Protein AF-A0AAV4GCZ2-F1 (afdb_monomer_lite)

Secondary structure (DSSP, 8-state):
------PPPTTS----GGG-SSGGGG-TT--EEE-TTS---EE-TTTTTT-TT--EEE-TTS---EE-TTTTSS-TT--EEE--SS-----GGGEEEPSS-SSTT-EEES-TT--EEE-TT---EE-HHHHHHHHHTTTTEE-TT--PEEPTTTHHHHTTS--TTS---TT----------------------------PPPPP-------------------SHHHHHHHHHHHHHHHHHHHHHHHHHHHHHHHHHHHTTS-----SSHHHHHHHHHHHHHHHHHHHHHHHHHHHHHHHHHHHHHHHHHHHHHHHHHHHHHHHHHHHHHHHHHHHHHHHHHHHHHHHHHHHHHHHHHHHHHHHHHHHHHHHHHHHHHHHHHHHHHHHHHHHHHHHHHHHHHHHHHHHHHHHHHHHHHHHHHHHHHHTT-

Foldseek 3Di:
DDDDDDDDDDDDDDDDPVVCPDVQLVPCVDAEEAPDQDADAEQDLRNNPNVQNHAEYAHANYAHAYYDLNSCQNVQNHAYYHHAQYAYADDSSQWDADPDDPDPPRTDGSRPNHNAYEHANYAYADDPVVVVCCVVCVPRYNNHHHQHDYDPVVVVVVVPDPCPDDDDDPDHPPDDDDDDDDDDDDDDDDDDDDDDDDDDDDDDDDDDDDDDDDDDDDDDDDPPPPVVVVVVVVVVVVVVVVVVVVVVVVVVVVVVVVVVPDDDDDDDDVVVVVVVVVVVVVVVVVVVVVVVVVVVVVVVVVVVVVVVVVVVVVVVVVVVVVVVVVVVVVVVVVVVVVVVVVVVVVVVVVVVVVVVVVVVVVVVVVVVVVVVVVVVVVVVVVVVVVVVVVVVVVVVVVVVVVVVVVVVVVVVVVVVVVVVVVVVVVVVVD

InterPro domains:
  IPR000515 ABC transporter type 1, transmembrane domain MetI-like [PS50928] (339-430)
  IPR001611 Leucine-rich repeat [PF13855] (28-88)
  IPR001611 Leucine-rich repeat [PS51450] (53-74)
  IPR003591 Leucine-rich repeat, typical subtype [SM00369] (27-50)
  IPR003591 Leucine-rich repeat, typical subtype [SM00369] (51-74)
  IPR003591 Leucine-rich repeat, typical subtype [SM00369] (78-97)
  IPR003591 Leucine-rich repeat, typical subtype [SM00369] (111-134)
  IPR032675 Leucine-rich repeat domain superfamily [G3DSA:3.80.10.10] (17-173)
  IPR050541 Leucine-rich repeat and transmembrane domain-containing protein [PTHR24369] (24-222)

Radius of gyration: 58.25 Å; chains: 1; bounding box: 141×53×215 Å

Sequence (430 aa):
MPIRRVEGDSNTTEWNWQSCYQIFLCLPGLQYLYLYRNDIESLERSSLQGLINLESLDLAYNAITHISDDAFNDTKILRRLYVGHNRITSLSWIFRENQMSTAPGKFFMALPGLDDLYLGGNPLQCSEEWMYMQQKYSGKLDIAATKCRPSQTVTNKFAENNVSNLQTPRNVELFTSPLLVTKSTPNTTESRKSTDLNFPSIRDTTESRKSTDLNFPPTPDDSSRSQTTATVTVISLTLLVVCIVCAVTGFVLWRRKKKQGKGEIASQQTPVVVVVVVVVVVVVVVVVVVVVVVVVVVVVVVVVVVVVVVVVEVELEVAVVVAVVVVVVVIVVIKVVIVVVTVVVVVVVVVIVVVVTVVLVVVVVVVVVVVVVVVVVVVAVRVVVVVVVVVVVVVVMAVVMVVVVVIVIAVMMVVVVAAGIAVVAFVNII

Organism: NCBI:txid1093978

pLDDT: mean 73.0, std 25.53, range [21.59, 98.62]

Structure (mmCIF, N/CA/C/O backbone):
data_AF-A0AAV4GCZ2-F1
#
_entry.id   AF-A0AAV4GCZ2-F1
#
loop_
_atom_site.group_PDB
_atom_site.id
_atom_site.type_symbol
_atom_site.label_atom_id
_atom_site.label_alt_id
_atom_site.label_comp_id
_atom_site.label_asym_id
_atom_site.label_entity_id
_atom_site.label_seq_id
_atom_site.pdbx_PDB_ins_code
_atom_site.Cartn_x
_atom_site.Cartn_y
_atom_site.Cartn_z
_atom_site.occupancy
_atom_site.B_iso_or_equiv
_atom_site.auth_seq_id
_atom_site.auth_comp_id
_atom_site.auth_asym_id
_atom_site.auth_atom_id
_atom_site.pdbx_PDB_model_num
ATOM 1 N N . MET A 1 1 ? -8.887 4.776 -41.587 1.00 28.88 1 MET A N 1
ATOM 2 C CA . MET A 1 1 ? -8.296 6.124 -41.760 1.00 28.88 1 MET A CA 1
ATOM 3 C C . MET A 1 1 ? -6.785 5.986 -41.652 1.00 28.88 1 MET A C 1
ATOM 5 O O . MET A 1 1 ? -6.359 5.351 -40.695 1.00 28.88 1 MET A O 1
ATOM 9 N N . PRO A 1 2 ? -5.970 6.488 -42.595 1.00 29.55 2 PRO A N 1
ATOM 10 C CA . PRO A 1 2 ? -4.524 6.450 -42.427 1.00 29.55 2 PRO A CA 1
ATOM 11 C C . PRO A 1 2 ? -4.137 7.508 -41.390 1.00 29.55 2 PRO A C 1
ATOM 13 O O . PRO A 1 2 ? -4.488 8.681 -41.531 1.00 29.55 2 PRO A O 1
ATOM 16 N N . ILE A 1 3 ? -3.463 7.086 -40.322 1.00 32.78 3 ILE A N 1
ATOM 17 C CA . ILE A 1 3 ? -2.948 7.991 -39.294 1.00 32.78 3 ILE A CA 1
ATOM 18 C C . ILE A 1 3 ? -1.832 8.810 -39.947 1.00 32.78 3 ILE A C 1
ATOM 20 O O . ILE A 1 3 ? -0.833 8.269 -40.419 1.00 32.78 3 ILE A O 1
ATOM 24 N N . ARG A 1 4 ? -2.048 10.122 -40.045 1.00 31.22 4 ARG A N 1
ATOM 25 C CA . ARG A 1 4 ? -1.069 11.073 -40.571 1.00 31.22 4 ARG A CA 1
ATOM 26 C C . ARG A 1 4 ? 0.127 11.113 -39.617 1.00 31.22 4 ARG A C 1
ATOM 28 O O . ARG A 1 4 ? -0.058 11.249 -38.411 1.00 31.22 4 ARG A O 1
ATOM 35 N N . ARG A 1 5 ? 1.338 11.008 -40.168 1.00 33.12 5 ARG A N 1
ATOM 36 C CA . ARG A 1 5 ? 2.600 11.240 -39.456 1.00 33.12 5 ARG A CA 1
ATOM 37 C C . ARG A 1 5 ? 2.563 12.657 -38.870 1.00 33.12 5 ARG A C 1
ATOM 39 O O . ARG A 1 5 ? 2.469 13.619 -39.627 1.00 33.12 5 ARG A O 1
ATOM 46 N N . VAL A 1 6 ? 2.584 12.768 -37.544 1.00 39.59 6 VAL A N 1
ATOM 47 C CA . VAL A 1 6 ? 2.843 14.035 -36.853 1.00 39.59 6 VAL A CA 1
ATOM 48 C C . VAL A 1 6 ? 4.358 14.213 -36.874 1.00 39.59 6 VAL A C 1
ATOM 50 O O . VAL A 1 6 ? 5.079 13.430 -36.261 1.00 39.59 6 VAL A O 1
ATOM 53 N N . GLU A 1 7 ? 4.844 15.166 -37.668 1.00 36.78 7 GLU A N 1
ATOM 54 C CA . GLU A 1 7 ? 6.231 15.629 -37.596 1.00 36.78 7 GLU A CA 1
ATOM 55 C C . GLU A 1 7 ? 6.440 16.292 -36.233 1.00 36.78 7 GLU A C 1
ATOM 57 O O . GLU A 1 7 ? 5.707 17.207 -35.860 1.00 36.78 7 GLU A O 1
ATOM 62 N N . GLY A 1 8 ? 7.376 15.746 -35.457 1.00 38.06 8 GLY A N 1
ATOM 63 C CA . GLY A 1 8 ? 7.684 16.211 -34.113 1.00 38.06 8 GLY A CA 1
ATOM 64 C C . GLY A 1 8 ? 8.500 17.498 -34.132 1.00 38.06 8 GLY A C 1
ATOM 65 O O . GLY A 1 8 ? 9.477 17.609 -34.874 1.00 38.06 8 GLY A O 1
ATOM 66 N N . ASP A 1 9 ? 8.109 18.436 -33.271 1.00 37.06 9 ASP A N 1
ATOM 67 C CA . ASP A 1 9 ? 8.934 19.568 -32.864 1.00 37.06 9 ASP A CA 1
ATOM 68 C C . ASP A 1 9 ? 10.277 19.079 -32.301 1.00 37.06 9 ASP A C 1
ATOM 70 O O . ASP A 1 9 ? 10.368 18.104 -31.550 1.00 37.06 9 ASP A O 1
ATOM 74 N N . SER A 1 10 ? 11.339 19.789 -32.670 1.00 45.00 10 SER A N 1
ATOM 75 C CA . SER A 1 10 ? 12.743 19.447 -32.452 1.00 45.00 10 SER A CA 1
ATOM 76 C C . SER A 1 10 ? 13.216 19.625 -31.001 1.00 45.00 10 SER A C 1
ATOM 78 O O . SER A 1 10 ? 14.173 20.361 -30.766 1.00 45.00 10 SER A O 1
ATOM 80 N N . ASN A 1 11 ? 12.553 19.001 -30.018 1.00 45.12 11 ASN A N 1
ATOM 81 C CA . ASN A 1 11 ? 13.044 18.989 -28.630 1.00 45.12 11 ASN A CA 1
ATOM 82 C C . ASN A 1 11 ? 12.535 17.860 -27.710 1.00 45.12 11 ASN A C 1
ATOM 84 O O . ASN A 1 11 ? 12.651 17.967 -26.490 1.00 45.12 11 ASN A O 1
ATOM 88 N N . THR A 1 12 ? 12.019 16.750 -28.240 1.00 42.53 12 THR A N 1
ATOM 89 C CA . THR A 1 12 ? 11.649 15.588 -27.412 1.00 42.53 12 THR A CA 1
ATOM 90 C C . THR A 1 12 ? 12.245 14.308 -27.971 1.00 42.53 12 THR A C 1
ATOM 92 O O . THR A 1 12 ? 12.111 14.038 -29.160 1.00 42.53 12 THR A O 1
ATOM 95 N N . THR A 1 13 ? 12.899 13.549 -27.090 1.00 42.12 13 THR A N 1
ATOM 96 C CA . THR A 1 13 ? 13.402 12.181 -27.278 1.00 42.12 13 THR A CA 1
ATOM 97 C C . THR A 1 13 ? 12.577 11.388 -28.288 1.00 42.12 13 THR A C 1
ATOM 99 O O . THR A 1 13 ? 11.369 11.229 -28.108 1.00 42.12 13 THR A O 1
ATOM 102 N N . GLU A 1 14 ? 13.240 10.905 -29.339 1.00 39.56 14 GLU A N 1
ATOM 103 C CA . GLU A 1 14 ? 12.658 10.058 -30.376 1.00 39.56 14 GLU A CA 1
ATOM 104 C C . GLU A 1 14 ? 11.861 8.904 -29.751 1.00 39.56 14 GLU A C 1
ATOM 106 O O . GLU A 1 14 ? 12.391 8.088 -28.994 1.00 39.56 14 GLU A O 1
ATOM 111 N N . TRP A 1 15 ? 10.567 8.835 -30.062 1.00 47.44 15 TRP A N 1
ATOM 112 C CA . TRP A 1 15 ? 9.713 7.724 -29.660 1.00 47.44 15 TRP A CA 1
ATOM 113 C C . TRP A 1 15 ? 10.120 6.481 -30.456 1.00 47.44 15 TRP A C 1
ATOM 115 O O . TRP A 1 15 ? 9.742 6.305 -31.614 1.00 47.44 15 TRP A O 1
ATOM 125 N N . ASN A 1 16 ? 10.928 5.629 -29.830 1.00 48.03 16 ASN A N 1
ATOM 126 C CA . ASN A 1 16 ? 11.330 4.339 -30.369 1.00 48.03 16 ASN A CA 1
ATOM 127 C C . ASN A 1 16 ? 10.120 3.384 -30.397 1.00 48.03 16 ASN A C 1
ATOM 129 O O . ASN A 1 16 ? 9.660 2.904 -29.360 1.00 48.03 16 ASN A O 1
ATOM 133 N N . TRP A 1 17 ? 9.605 3.098 -31.592 1.00 48.50 17 TRP A N 1
ATOM 134 C CA . TRP A 1 17 ? 8.464 2.204 -31.810 1.00 48.50 17 TRP A CA 1
ATOM 135 C C . TRP A 1 17 ? 8.774 0.733 -31.478 1.00 48.50 17 TRP A C 1
ATOM 137 O O . TRP A 1 17 ? 7.840 -0.027 -31.225 1.00 48.50 17 TRP A O 1
ATOM 147 N N . GLN A 1 18 ? 10.053 0.332 -31.401 1.00 48.72 18 GLN A N 1
ATOM 148 C CA . GLN A 1 18 ? 10.449 -0.990 -30.899 1.00 48.72 18 GLN A CA 1
ATOM 149 C C . GLN A 1 18 ? 10.243 -1.156 -29.379 1.00 48.72 18 GLN A C 1
ATOM 151 O O . GLN A 1 18 ? 10.233 -2.287 -28.898 1.00 48.72 18 GLN A O 1
ATOM 156 N N . SER A 1 19 ? 10.018 -0.076 -28.618 1.00 51.50 19 SER A N 1
ATOM 157 C CA . SER A 1 19 ? 9.806 -0.135 -27.158 1.00 51.50 19 SER A CA 1
ATOM 158 C C . SER A 1 19 ? 8.339 -0.344 -26.735 1.00 51.50 19 SER A C 1
ATOM 160 O O . SER A 1 19 ? 8.054 -0.499 -25.548 1.00 51.50 19 SER A O 1
ATOM 162 N N . CYS A 1 20 ? 7.392 -0.381 -27.677 1.00 59.31 20 CYS A N 1
ATOM 163 C CA . CYS A 1 20 ? 5.950 -0.475 -27.409 1.00 59.31 20 CYS A CA 1
ATOM 164 C C . CYS A 1 20 ? 5.433 -1.925 -27.376 1.00 59.31 20 CYS A C 1
ATOM 166 O O . CYS A 1 20 ? 4.506 -2.273 -28.103 1.00 59.31 20 CYS A O 1
ATOM 168 N N . TYR A 1 21 ? 6.017 -2.791 -26.539 1.00 54.25 21 TYR A N 1
ATOM 169 C CA . TYR A 1 21 ? 5.622 -4.212 -26.438 1.00 54.25 21 TYR A CA 1
ATOM 170 C C . TYR A 1 21 ? 4.183 -4.423 -25.904 1.00 54.25 21 TYR A C 1
ATOM 172 O O . TYR A 1 21 ? 3.614 -5.503 -26.024 1.00 54.25 21 TYR A O 1
ATOM 180 N N . GLN A 1 22 ? 3.563 -3.375 -25.355 1.00 67.62 22 GLN A N 1
ATOM 181 C CA . GLN A 1 22 ? 2.143 -3.317 -25.003 1.00 67.62 22 GLN A CA 1
ATOM 182 C C . GLN A 1 22 ? 1.521 -2.120 -25.721 1.00 67.62 22 GLN A C 1
ATOM 184 O O . GLN A 1 22 ? 1.986 -0.990 -25.563 1.00 67.62 22 GLN A O 1
ATOM 189 N N . ILE A 1 23 ? 0.460 -2.351 -26.495 1.00 72.19 23 ILE A N 1
ATOM 190 C CA . ILE A 1 23 ? -0.092 -1.342 -27.413 1.00 72.19 23 ILE A CA 1
ATOM 191 C C . ILE A 1 23 ? -0.551 -0.062 -26.696 1.00 72.19 23 ILE A C 1
ATOM 193 O O . ILE A 1 23 ? -0.429 1.036 -27.233 1.00 72.19 23 ILE A O 1
ATOM 197 N N . PHE A 1 24 ? -1.020 -0.189 -25.455 1.00 82.31 24 PHE A N 1
ATOM 198 C CA . PHE A 1 24 ? -1.534 0.923 -24.662 1.00 82.31 24 PHE A CA 1
ATOM 199 C C . PHE A 1 24 ? -0.461 1.718 -23.900 1.00 82.31 24 PHE A C 1
ATOM 201 O O . PHE A 1 24 ? -0.695 2.885 -23.591 1.00 82.31 24 PHE A O 1
ATOM 208 N N . LEU A 1 25 ? 0.749 1.170 -23.712 1.00 82.56 25 LEU A N 1
ATOM 209 C CA . LEU A 1 25 ? 1.886 1.908 -23.133 1.00 82.56 25 LEU A CA 1
ATOM 210 C C . LEU A 1 25 ? 2.313 3.099 -24.000 1.00 82.56 25 LEU A C 1
ATOM 212 O O . LEU A 1 25 ? 2.882 4.066 -23.499 1.00 82.56 25 LEU A O 1
ATOM 216 N N . CYS A 1 26 ? 1.994 3.045 -25.291 1.00 81.19 26 CYS A N 1
ATOM 217 C CA . CYS A 1 26 ? 2.340 4.076 -26.261 1.00 81.19 26 CYS A CA 1
ATOM 218 C C . CYS A 1 26 ? 1.159 4.953 -26.666 1.00 81.19 26 CYS A C 1
ATOM 220 O O . CYS A 1 26 ? 1.256 5.745 -27.601 1.00 81.19 26 CYS A O 1
ATOM 222 N N . LEU A 1 27 ? 0.054 4.852 -25.926 1.00 84.81 27 LEU A N 1
ATOM 223 C CA . LEU A 1 27 ? -1.126 5.687 -26.098 1.00 84.81 27 LEU A CA 1
ATOM 224 C C . LEU A 1 27 ? -1.418 6.509 -24.828 1.00 84.81 27 LEU A C 1
ATOM 226 O O . LEU A 1 27 ? -2.571 6.560 -24.398 1.00 84.81 27 LEU A O 1
ATOM 230 N N . PRO A 1 28 ? -0.424 7.208 -24.231 1.00 85.12 28 PRO A N 1
ATOM 231 C CA . PRO A 1 28 ? -0.635 7.935 -22.981 1.00 85.12 28 PRO A CA 1
ATOM 232 C C . PRO A 1 28 ? -1.648 9.074 -23.130 1.00 85.12 28 PRO A C 1
ATOM 234 O O . PRO A 1 28 ? -2.231 9.495 -22.140 1.00 85.12 28 PRO A O 1
ATOM 237 N N . GLY A 1 29 ? -1.871 9.586 -24.345 1.00 87.62 29 GLY A N 1
ATOM 238 C CA . GLY A 1 29 ? -2.852 10.638 -24.634 1.00 87.62 29 GLY A CA 1
ATOM 239 C C . GLY A 1 29 ? -4.277 10.144 -24.909 1.00 87.62 29 GLY A C 1
ATOM 240 O O . GLY A 1 29 ? -5.148 10.966 -25.186 1.00 87.62 29 GLY A O 1
ATOM 241 N N . LEU A 1 30 ? -4.535 8.831 -24.888 1.00 92.56 30 LEU A N 1
ATOM 242 C CA . LEU A 1 30 ? -5.860 8.294 -25.190 1.00 92.56 30 LEU A CA 1
ATOM 243 C C . LEU A 1 30 ? -6.843 8.609 -24.054 1.00 92.56 30 LEU A C 1
ATOM 245 O O . LEU A 1 30 ? -6.651 8.169 -22.926 1.00 92.56 30 LEU A O 1
ATOM 249 N N . GLN A 1 31 ? -7.910 9.342 -24.376 1.00 95.50 31 GLN A N 1
ATOM 250 C CA . GLN A 1 31 ? -8.944 9.755 -23.416 1.00 95.50 31 GLN A CA 1
ATOM 251 C C . GLN A 1 31 ? -10.223 8.914 -23.495 1.00 95.50 31 GLN A C 1
ATOM 253 O O . GLN A 1 31 ? -10.928 8.752 -22.501 1.00 95.50 31 GLN A O 1
ATOM 258 N N . TYR A 1 32 ? -10.521 8.361 -24.670 1.00 95.81 32 TYR A N 1
ATOM 259 C CA . TYR A 1 32 ? -11.752 7.628 -24.949 1.00 95.81 32 TYR A CA 1
ATOM 260 C C . TYR A 1 32 ? -11.412 6.284 -25.577 1.00 95.81 32 TYR A C 1
ATOM 262 O O . TYR A 1 32 ? -10.775 6.242 -26.631 1.00 95.81 32 TYR A O 1
ATOM 270 N N . LEU A 1 33 ? -11.857 5.198 -24.950 1.00 95.62 33 LEU A N 1
ATOM 271 C CA . LEU A 1 33 ? -11.662 3.841 -25.447 1.00 95.62 33 LEU A CA 1
ATOM 272 C C . LEU A 1 33 ? -13.005 3.111 -25.490 1.00 95.62 33 LEU A C 1
ATOM 274 O O . LEU A 1 33 ? -13.655 2.926 -24.464 1.00 95.62 33 LEU A O 1
ATOM 278 N N . TYR A 1 34 ? -13.406 2.695 -26.691 1.00 95.50 34 TYR A N 1
ATOM 279 C CA . TYR A 1 34 ? -14.648 1.967 -26.933 1.00 95.50 34 TYR A CA 1
ATOM 280 C C . TYR A 1 34 ? -14.331 0.547 -27.399 1.00 95.50 34 TYR A C 1
ATOM 282 O O . TYR A 1 34 ? -13.788 0.348 -28.483 1.00 95.50 34 TYR A O 1
ATOM 290 N N . LEU A 1 35 ? -14.682 -0.424 -26.565 1.00 94.75 35 LEU A N 1
ATOM 291 C CA . LEU A 1 35 ? -14.508 -1.864 -26.758 1.00 94.75 35 LEU A CA 1
ATOM 292 C C . LEU A 1 35 ? -15.841 -2.606 -26.549 1.00 94.75 35 LEU A C 1
ATOM 294 O O . LEU A 1 35 ? -15.861 -3.796 -26.224 1.00 94.75 35 LEU A O 1
ATOM 298 N N . TYR A 1 36 ? -16.966 -1.913 -26.733 1.00 93.75 36 TYR A N 1
ATOM 299 C CA . TYR A 1 36 ? -18.298 -2.502 -26.636 1.00 93.75 36 TYR A CA 1
ATOM 300 C C . TYR A 1 36 ? -18.490 -3.624 -27.671 1.00 93.75 36 TYR A C 1
ATOM 302 O O . TYR A 1 36 ? -17.971 -3.532 -28.785 1.00 93.75 36 TYR A O 1
ATOM 310 N N . ARG A 1 37 ? -19.263 -4.663 -27.321 1.00 95.06 37 ARG A N 1
ATOM 311 C CA . ARG A 1 37 ? -19.577 -5.810 -28.205 1.00 95.06 37 ARG A CA 1
ATOM 312 C C . ARG A 1 37 ? -18.343 -6.528 -28.764 1.00 95.06 37 ARG A C 1
ATOM 314 O O . ARG A 1 37 ? -18.261 -6.789 -29.963 1.00 95.06 37 ARG A O 1
ATOM 321 N N . ASN A 1 38 ? -17.413 -6.865 -27.880 1.00 94.50 38 ASN A N 1
ATOM 322 C CA . ASN A 1 38 ? -16.331 -7.802 -28.169 1.00 94.50 38 ASN A CA 1
ATOM 323 C C . ASN A 1 38 ? -16.481 -9.056 -27.288 1.00 94.50 38 ASN A C 1
ATOM 325 O O . ASN A 1 38 ? -17.434 -9.183 -26.519 1.00 94.50 38 ASN A O 1
ATOM 329 N N . ASP A 1 39 ? -15.529 -9.978 -27.392 1.00 95.00 39 ASP A N 1
ATOM 330 C CA . ASP A 1 39 ? -15.492 -11.222 -26.615 1.00 95.00 39 ASP A CA 1
ATOM 331 C C . ASP A 1 39 ? -14.481 -11.140 -25.456 1.00 95.00 39 ASP A C 1
ATOM 333 O O . ASP A 1 39 ? -13.744 -12.082 -25.178 1.00 95.00 39 ASP A O 1
ATOM 337 N N . ILE A 1 40 ? -14.385 -9.984 -24.789 1.00 95.94 40 ILE A N 1
ATOM 338 C CA . ILE A 1 40 ? -13.440 -9.805 -23.677 1.00 95.94 40 ILE A CA 1
ATOM 339 C C . ILE A 1 40 ? -13.951 -10.579 -22.456 1.00 95.94 40 ILE A C 1
ATOM 341 O O . ILE A 1 40 ? -15.054 -10.322 -21.973 1.00 95.94 40 ILE A O 1
ATOM 345 N N . GLU A 1 41 ? -13.143 -11.507 -21.940 1.00 95.38 41 GLU A N 1
ATOM 346 C CA . GLU A 1 41 ? -13.506 -12.382 -20.811 1.00 95.38 41 GLU A CA 1
ATOM 347 C C . GLU A 1 41 ? -12.937 -11.917 -19.462 1.00 95.38 41 GLU A C 1
ATOM 349 O O . GLU A 1 41 ? -13.547 -12.136 -18.408 1.00 95.38 41 GLU A O 1
ATOM 354 N N . SER A 1 42 ? -11.784 -11.248 -19.470 1.00 93.75 42 SER A N 1
ATOM 355 C CA . SER A 1 42 ? -11.176 -10.705 -18.259 1.00 93.75 42 SER A CA 1
ATOM 356 C C . SER A 1 42 ? -10.403 -9.414 -18.504 1.00 93.75 42 SER A C 1
ATOM 358 O O . SER A 1 42 ? -9.958 -9.121 -19.615 1.00 93.75 42 SER A O 1
ATOM 360 N N . LEU A 1 43 ? -10.258 -8.633 -17.435 1.00 93.19 43 LEU A N 1
ATOM 361 C CA . LEU A 1 43 ? -9.347 -7.497 -17.367 1.00 93.19 43 LEU A CA 1
ATOM 362 C C . LEU A 1 43 ? -8.283 -7.769 -16.311 1.00 93.19 43 LEU A C 1
ATOM 364 O O . LEU A 1 43 ? -8.573 -7.805 -15.115 1.00 93.19 43 LEU A O 1
ATOM 368 N N . GLU A 1 44 ? -7.047 -7.916 -16.764 1.00 91.19 44 GLU A N 1
ATOM 369 C CA . GLU A 1 44 ? -5.879 -8.099 -15.913 1.00 91.19 44 GLU A CA 1
ATOM 370 C C . GLU A 1 44 ? -5.213 -6.753 -15.611 1.00 91.19 44 GLU A C 1
ATOM 372 O O . GLU A 1 44 ? -5.452 -5.745 -16.280 1.00 91.19 44 GLU A O 1
ATOM 377 N N . ARG A 1 45 ? -4.300 -6.736 -14.634 1.00 87.81 45 ARG A N 1
ATOM 378 C CA . ARG A 1 45 ? -3.513 -5.542 -14.272 1.00 87.81 45 ARG A CA 1
ATOM 379 C C . ARG A 1 45 ? -2.830 -4.867 -15.470 1.00 87.81 45 ARG A C 1
ATOM 381 O O . ARG A 1 45 ? -2.676 -3.650 -15.484 1.00 87.81 45 ARG A O 1
ATOM 388 N N . SER A 1 46 ? -2.386 -5.647 -16.453 1.00 86.75 46 SER A N 1
ATOM 389 C CA . SER A 1 46 ? -1.681 -5.145 -17.636 1.00 86.75 46 SER A CA 1
ATOM 390 C C . SER A 1 46 ? -2.609 -4.709 -18.775 1.00 86.75 46 SER A C 1
ATOM 392 O O . SER A 1 46 ? -2.145 -4.038 -19.693 1.00 86.75 46 SER A O 1
ATOM 394 N N . SER A 1 47 ? -3.905 -5.044 -18.732 1.00 88.25 47 SER A N 1
ATOM 395 C CA . SER A 1 47 ? -4.826 -4.860 -19.864 1.00 88.25 47 SER A CA 1
ATOM 396 C C . SER A 1 47 ? -5.034 -3.397 -20.266 1.00 88.25 47 SER A C 1
ATOM 398 O O . SER A 1 47 ? -5.286 -3.128 -21.435 1.00 88.25 47 SER A O 1
ATOM 400 N N . LEU A 1 48 ? -4.927 -2.458 -19.321 1.00 90.12 48 LEU A N 1
ATOM 401 C CA . LEU A 1 48 ? -5.100 -1.012 -19.542 1.00 90.12 48 LEU A CA 1
ATOM 402 C C . LEU A 1 48 ? -3.843 -0.209 -19.164 1.00 90.12 48 LEU A C 1
ATOM 404 O O . LEU A 1 48 ? -3.904 1.007 -18.966 1.00 90.12 48 LEU A O 1
ATOM 408 N N . GLN A 1 49 ? -2.700 -0.887 -19.028 1.00 89.62 49 GLN A N 1
ATOM 409 C CA . GLN A 1 49 ? -1.459 -0.267 -18.572 1.00 89.62 49 GLN A CA 1
ATOM 410 C C . GLN A 1 49 ? -1.008 0.844 -19.531 1.00 89.62 49 GLN A C 1
ATOM 412 O O . GLN A 1 49 ? -1.002 0.668 -20.750 1.00 89.62 49 GLN A O 1
ATOM 417 N N . GLY A 1 50 ? -0.609 1.989 -18.970 1.00 86.38 50 GLY A N 1
ATOM 418 C CA . GLY A 1 50 ? -0.155 3.151 -19.740 1.00 86.38 50 GLY A CA 1
ATOM 419 C C . GLY A 1 50 ? -1.252 4.090 -20.257 1.00 86.38 50 GLY A C 1
ATOM 420 O O . GLY A 1 50 ? -0.925 5.185 -20.716 1.00 86.38 50 GLY A O 1
ATOM 421 N N . LEU A 1 51 ? -2.539 3.750 -20.105 1.00 90.75 51 LEU A N 1
ATOM 422 C CA . LEU A 1 51 ? -3.667 4.636 -20.438 1.00 90.75 51 LEU A CA 1
ATOM 423 C C . LEU A 1 51 ? -3.902 5.716 -19.366 1.00 90.75 51 LEU A C 1
ATOM 425 O O . LEU A 1 51 ? -4.996 5.870 -18.823 1.00 90.75 51 LEU A O 1
ATOM 429 N N . ILE A 1 52 ? -2.856 6.477 -19.049 1.00 90.94 52 ILE A N 1
ATOM 430 C CA . ILE A 1 52 ? -2.826 7.409 -17.913 1.00 90.94 52 ILE A CA 1
ATOM 431 C C . ILE A 1 52 ? -3.837 8.557 -18.013 1.00 90.94 52 ILE A C 1
ATOM 433 O O . ILE A 1 52 ? -4.251 9.090 -16.986 1.00 90.94 52 ILE A O 1
ATOM 437 N N . ASN A 1 53 ? -4.245 8.922 -19.234 1.00 92.44 53 ASN A N 1
ATOM 438 C CA . ASN A 1 53 ? -5.197 10.003 -19.486 1.00 92.44 53 ASN A CA 1
ATOM 439 C C . ASN A 1 53 ? -6.603 9.510 -19.870 1.00 92.44 53 ASN A C 1
ATOM 441 O O . ASN A 1 53 ? -7.396 10.287 -20.399 1.00 92.44 53 ASN A O 1
ATOM 445 N N . LEU A 1 54 ? -6.925 8.235 -19.633 1.00 94.50 54 LEU A N 1
ATOM 446 C CA . LEU A 1 54 ? -8.221 7.682 -20.016 1.00 94.50 54 LEU A CA 1
ATOM 447 C C . LEU A 1 54 ? -9.345 8.226 -19.129 1.00 94.5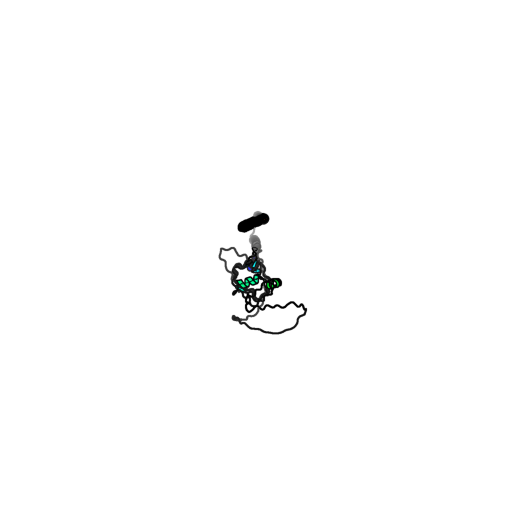0 54 LEU A C 1
ATOM 449 O O . LEU A 1 54 ? -9.341 8.034 -17.915 1.00 94.50 54 LEU A O 1
ATOM 453 N N . GLU A 1 55 ? -10.337 8.860 -19.750 1.00 94.94 55 GLU A N 1
ATOM 454 C CA . GLU A 1 55 ? -11.494 9.462 -19.081 1.00 94.94 55 GLU A CA 1
ATOM 455 C C . GLU A 1 55 ? -12.775 8.638 -19.253 1.00 94.94 55 GLU A C 1
ATOM 457 O O . GLU A 1 55 ? -13.637 8.645 -18.371 1.00 94.94 55 GLU A O 1
ATOM 462 N N . SER A 1 56 ? -12.920 7.934 -20.379 1.00 95.38 56 SER A N 1
ATOM 463 C CA . SER A 1 56 ? -14.108 7.139 -20.694 1.00 95.38 56 SER A CA 1
ATOM 464 C C . SER A 1 56 ? -13.725 5.786 -21.277 1.00 95.38 56 SER A C 1
ATOM 466 O O . SER A 1 56 ? -13.020 5.718 -22.287 1.00 95.38 56 SER A O 1
ATOM 468 N N . LEU A 1 57 ? -14.252 4.723 -20.674 1.00 96.19 57 LEU A N 1
ATOM 469 C CA . LEU A 1 57 ? -14.043 3.346 -21.102 1.00 96.19 57 LEU A CA 1
ATOM 470 C C . LEU A 1 57 ? -15.382 2.632 -21.268 1.00 96.19 57 LEU A C 1
ATOM 472 O O . LEU A 1 57 ? -16.155 2.525 -20.315 1.00 96.19 57 LEU A O 1
ATOM 476 N N . ASP A 1 58 ? -15.628 2.120 -22.470 1.00 96.12 58 ASP A N 1
ATOM 477 C CA . ASP A 1 58 ? -16.804 1.314 -22.778 1.00 96.12 58 ASP A CA 1
ATOM 478 C C . ASP A 1 58 ? -16.424 -0.139 -23.063 1.00 96.12 58 ASP A C 1
ATOM 480 O O . ASP A 1 58 ? -15.716 -0.438 -24.020 1.00 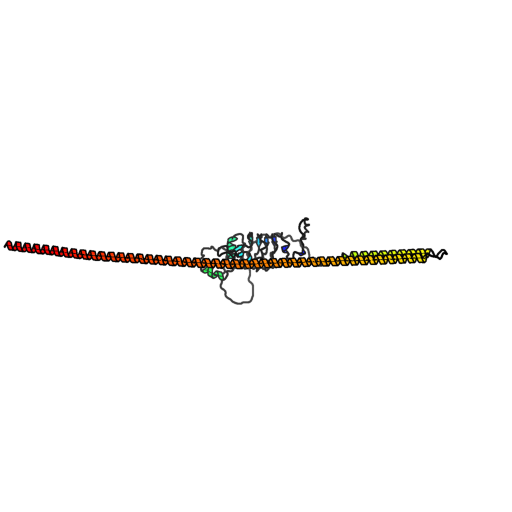96.12 58 ASP A O 1
ATOM 484 N N . LEU A 1 59 ? -16.906 -1.034 -22.211 1.00 96.25 59 LEU A N 1
ATOM 485 C CA . LEU A 1 59 ? -16.746 -2.485 -22.255 1.00 96.25 59 LEU A CA 1
ATOM 486 C C . LEU A 1 59 ? -18.110 -3.184 -22.196 1.00 96.25 59 LEU A C 1
ATOM 488 O O . LEU A 1 59 ? -18.201 -4.367 -21.849 1.00 96.25 59 LEU A O 1
ATOM 492 N N . ALA A 1 60 ? -19.195 -2.471 -22.496 1.00 93.88 60 ALA A N 1
ATOM 493 C CA . ALA A 1 60 ? -20.528 -3.041 -22.429 1.00 93.88 60 ALA A CA 1
ATOM 494 C C . ALA A 1 60 ? -20.703 -4.181 -23.448 1.00 93.88 60 ALA A C 1
ATOM 496 O O . ALA A 1 60 ? -20.103 -4.171 -24.526 1.00 93.88 60 ALA A O 1
ATOM 497 N N . TYR A 1 61 ? -21.562 -5.150 -23.125 1.00 94.81 61 TYR A N 1
ATOM 498 C CA . TYR A 1 61 ? -21.848 -6.305 -23.986 1.00 94.81 61 TYR A CA 1
ATOM 499 C C . TYR A 1 61 ? -20.601 -7.134 -24.333 1.00 94.81 61 TYR A C 1
ATOM 501 O O . TYR A 1 61 ? -20.401 -7.491 -25.490 1.00 94.81 61 TYR A O 1
ATOM 509 N N . ASN A 1 62 ? -19.765 -7.422 -23.338 1.00 96.12 62 ASN A N 1
ATOM 510 C CA . ASN A 1 62 ? -18.664 -8.380 -23.449 1.00 96.12 62 ASN A CA 1
ATOM 511 C C . ASN A 1 62 ? -18.981 -9.652 -22.631 1.00 96.12 62 ASN A C 1
ATOM 513 O O . ASN A 1 62 ? -20.108 -9.862 -22.169 1.00 96.12 62 ASN A O 1
ATOM 517 N N . ALA A 1 63 ? -17.993 -10.528 -22.450 1.00 95.62 63 ALA A N 1
ATOM 518 C CA . ALA A 1 63 ? -18.105 -11.753 -21.663 1.00 95.62 63 ALA A CA 1
ATOM 519 C C . ALA A 1 63 ? -17.378 -11.659 -20.308 1.00 95.62 63 ALA A C 1
ATOM 521 O O . ALA A 1 63 ? -17.038 -12.692 -19.734 1.00 95.62 63 ALA A O 1
ATOM 522 N N . ILE A 1 64 ? -17.157 -10.448 -19.776 1.00 96.56 64 ILE A N 1
ATOM 523 C CA . ILE A 1 64 ? -16.241 -10.231 -18.650 1.00 96.56 64 ILE A CA 1
ATOM 524 C C . ILE A 1 64 ? -16.750 -10.944 -17.397 1.00 96.56 64 ILE A C 1
ATOM 526 O O . ILE A 1 64 ? -17.805 -10.597 -16.861 1.00 96.56 64 ILE A O 1
ATOM 530 N N . THR A 1 65 ? -15.982 -11.918 -16.911 1.00 92.81 65 THR A N 1
ATOM 531 C CA . THR A 1 65 ? -16.237 -12.630 -15.649 1.00 92.81 65 THR A CA 1
ATOM 532 C C . THR A 1 65 ? -15.334 -12.162 -14.517 1.00 92.81 65 THR A C 1
ATOM 534 O O . THR A 1 65 ? -15.726 -12.232 -13.353 1.00 92.81 65 THR A O 1
ATOM 537 N N . HIS A 1 66 ? -14.128 -11.687 -14.843 1.00 91.81 66 HIS A N 1
ATOM 538 C CA . HIS A 1 66 ? -13.120 -11.303 -13.861 1.00 91.81 66 HIS A CA 1
ATOM 539 C C . HIS A 1 66 ? -12.486 -9.958 -14.213 1.00 91.81 66 HIS A C 1
ATOM 541 O O . HIS A 1 66 ? -12.104 -9.715 -15.355 1.00 91.81 66 HIS A O 1
ATOM 547 N N . ILE A 1 67 ? -12.364 -9.093 -13.212 1.00 93.25 67 ILE A N 1
ATOM 548 C CA . ILE A 1 67 ? -11.612 -7.845 -13.285 1.00 93.25 67 ILE A CA 1
ATOM 549 C C . ILE A 1 67 ? -10.654 -7.873 -12.098 1.00 93.25 67 ILE A C 1
ATOM 551 O O . ILE A 1 67 ? -11.099 -8.035 -10.962 1.00 93.25 67 ILE A O 1
ATOM 555 N N . SER A 1 68 ? -9.359 -7.754 -12.372 1.00 90.38 68 SER A N 1
ATOM 556 C CA . SER A 1 68 ? -8.315 -7.695 -11.350 1.00 90.38 68 SER A CA 1
ATOM 557 C C . SER A 1 68 ? -8.444 -6.419 -10.512 1.00 90.38 68 SER A C 1
ATOM 559 O O . SER A 1 68 ? -8.745 -5.350 -11.048 1.00 90.38 68 SER A O 1
ATOM 561 N N . ASP A 1 69 ? -8.139 -6.492 -9.215 1.00 86.31 69 ASP A N 1
ATOM 562 C CA . ASP A 1 69 ? -8.216 -5.337 -8.305 1.00 86.31 69 ASP A CA 1
ATOM 563 C C . ASP A 1 69 ? -7.238 -4.199 -8.671 1.00 86.31 69 ASP A C 1
ATOM 565 O O . ASP A 1 69 ? -7.422 -3.047 -8.274 1.00 86.31 69 ASP A O 1
ATOM 569 N N . ASP A 1 70 ? -6.226 -4.507 -9.489 1.00 87.56 70 ASP A N 1
ATOM 570 C CA . ASP A 1 70 ? -5.251 -3.547 -10.011 1.00 87.56 70 ASP A CA 1
ATOM 571 C C . ASP A 1 70 ? -5.472 -3.184 -11.493 1.00 87.56 70 ASP A C 1
ATOM 573 O O . ASP A 1 70 ? -4.662 -2.449 -12.062 1.00 87.56 70 ASP A O 1
ATOM 577 N N . ALA A 1 71 ? -6.552 -3.652 -12.134 1.00 89.00 71 ALA A N 1
ATOM 578 C CA . ALA A 1 71 ? -6.816 -3.423 -13.564 1.00 89.00 71 ALA A CA 1
ATOM 579 C C . ALA A 1 71 ? -6.863 -1.931 -13.950 1.00 89.00 71 ALA A C 1
ATOM 581 O O . ALA A 1 71 ? -6.502 -1.562 -15.065 1.00 89.00 71 ALA A O 1
ATOM 582 N N . PHE A 1 72 ? -7.267 -1.065 -13.016 1.00 90.25 72 PHE A N 1
ATOM 583 C CA . PHE A 1 72 ? -7.432 0.376 -13.235 1.00 90.25 72 PHE A CA 1
ATOM 584 C C . PHE A 1 72 ? -6.351 1.237 -12.567 1.00 90.25 72 PHE A C 1
ATOM 586 O O . PHE A 1 72 ? -6.541 2.437 -12.359 1.00 90.25 72 PHE A O 1
ATOM 593 N N . ASN A 1 73 ? -5.217 0.647 -12.179 1.00 87.88 73 ASN A N 1
ATOM 594 C CA . ASN A 1 73 ? -4.228 1.355 -11.365 1.00 87.88 73 ASN A CA 1
ATOM 595 C C . ASN A 1 73 ? -3.558 2.536 -12.093 1.00 87.88 73 ASN A C 1
ATOM 597 O O . ASN A 1 73 ? -3.181 3.510 -11.439 1.00 87.88 73 ASN A O 1
ATOM 601 N N . ASP A 1 74 ? -3.461 2.469 -13.423 1.00 87.38 74 ASP A N 1
ATOM 602 C CA . ASP A 1 74 ? -2.899 3.532 -14.264 1.00 87.38 74 ASP A CA 1
ATOM 603 C C . ASP A 1 74 ? -3.976 4.502 -14.785 1.00 87.38 74 ASP A C 1
ATOM 605 O O . ASP A 1 74 ? -3.674 5.657 -15.067 1.00 87.38 74 ASP A O 1
ATOM 609 N N . THR A 1 75 ? -5.250 4.097 -14.828 1.00 89.56 75 THR A N 1
ATOM 610 C CA . THR A 1 75 ? -6.383 4.898 -15.333 1.00 89.56 75 THR A CA 1
ATOM 611 C C . THR A 1 75 ? -7.084 5.674 -14.207 1.00 89.56 75 THR A C 1
ATOM 613 O O . THR A 1 75 ? -8.305 5.617 -14.051 1.00 89.56 75 THR A O 1
ATOM 616 N N . LYS A 1 76 ? -6.327 6.380 -13.358 1.00 86.25 76 LYS A N 1
ATOM 617 C CA . LYS A 1 76 ? -6.861 6.995 -12.119 1.00 86.25 76 LYS A CA 1
ATOM 618 C C . LYS A 1 76 ? -7.832 8.156 -12.346 1.00 86.25 76 LYS A C 1
ATOM 620 O O . LYS A 1 76 ? -8.572 8.509 -11.429 1.00 86.25 76 LYS A O 1
ATOM 625 N N . ILE A 1 77 ? -7.806 8.758 -13.534 1.00 89.25 77 ILE A N 1
ATOM 626 C CA . ILE A 1 77 ? -8.665 9.891 -13.902 1.00 89.25 77 ILE A CA 1
ATOM 627 C C . ILE A 1 77 ? -9.945 9.466 -14.632 1.00 89.25 77 ILE A C 1
ATOM 629 O O . ILE A 1 77 ? -10.682 10.326 -15.111 1.00 89.25 77 ILE A O 1
ATOM 633 N N . LEU A 1 78 ? -10.211 8.157 -14.721 1.00 91.69 78 LEU A N 1
ATOM 634 C CA . LEU A 1 78 ? -11.395 7.625 -15.383 1.00 91.69 78 LEU A CA 1
ATOM 635 C C . LEU A 1 78 ? -12.667 8.177 -14.729 1.00 91.69 78 LEU A C 1
ATOM 637 O O . LEU A 1 78 ? -12.867 8.041 -13.521 1.00 91.69 78 LEU A O 1
ATOM 641 N N . ARG A 1 79 ? -13.533 8.777 -15.548 1.00 91.19 79 ARG A N 1
ATOM 642 C CA . ARG A 1 79 ? -14.795 9.398 -15.123 1.00 91.19 79 ARG A CA 1
ATOM 643 C C . ARG A 1 79 ? -16.011 8.568 -15.496 1.00 91.19 79 ARG A C 1
ATOM 645 O O . ARG A 1 79 ? -16.991 8.578 -14.761 1.00 91.19 79 ARG A O 1
ATOM 652 N N . ARG A 1 80 ? -15.962 7.867 -16.630 1.00 90.62 80 ARG A N 1
ATOM 653 C CA . ARG A 1 80 ? -17.090 7.090 -17.158 1.00 90.62 80 ARG A CA 1
ATOM 654 C C . ARG A 1 80 ? -16.663 5.664 -17.450 1.00 90.62 80 ARG A C 1
ATOM 656 O O . ARG A 1 80 ? -15.733 5.445 -18.227 1.00 90.62 80 ARG A O 1
ATOM 663 N N . LEU A 1 81 ? -17.364 4.711 -16.845 1.00 92.75 81 LEU A N 1
ATOM 664 C CA . LEU A 1 81 ? -17.119 3.288 -17.041 1.00 92.75 81 LEU A CA 1
ATOM 665 C C . LEU A 1 81 ? -18.420 2.570 -17.397 1.00 92.75 81 LEU A C 1
ATOM 667 O O . LEU A 1 81 ? -19.358 2.518 -16.597 1.00 92.75 81 LEU A O 1
ATOM 671 N N . TYR A 1 82 ? -18.451 1.977 -18.588 1.00 92.44 82 TYR A N 1
ATOM 672 C CA . TYR A 1 82 ? -19.559 1.148 -19.044 1.00 92.44 82 TYR A CA 1
ATOM 673 C C . TYR A 1 82 ? -19.131 -0.314 -19.030 1.00 92.44 82 TYR A C 1
ATOM 675 O O . TYR A 1 82 ? -18.295 -0.734 -19.819 1.00 92.44 82 TYR A O 1
ATOM 683 N N . VAL A 1 83 ? -19.702 -1.099 -18.122 1.00 92.62 83 VAL A N 1
ATOM 684 C CA . VAL A 1 83 ? -19.441 -2.544 -17.979 1.00 92.62 83 VAL A CA 1
ATOM 685 C C . VAL A 1 83 ? -20.750 -3.338 -17.946 1.00 92.62 83 VAL A C 1
ATOM 687 O O . VAL A 1 83 ? -20.792 -4.487 -17.504 1.00 92.62 83 VAL A O 1
ATOM 690 N N . GLY A 1 84 ? -21.837 -2.738 -18.431 1.00 89.81 84 GLY A N 1
ATOM 691 C CA . GLY A 1 84 ? -23.151 -3.367 -18.502 1.00 89.81 84 GLY A CA 1
ATOM 692 C C . GLY A 1 84 ? -23.183 -4.581 -19.433 1.00 89.81 84 GLY A C 1
ATOM 693 O O . GLY A 1 84 ? -22.392 -4.686 -20.368 1.00 89.81 84 GLY A O 1
ATOM 694 N N . HIS A 1 85 ? -24.114 -5.499 -19.183 1.00 91.25 85 HIS A N 1
ATOM 695 C CA . HIS A 1 85 ? -24.304 -6.737 -19.942 1.00 91.25 85 HIS A CA 1
ATOM 696 C C . HIS A 1 85 ? -23.025 -7.580 -20.048 1.00 91.25 85 HIS A C 1
ATOM 698 O O . HIS A 1 85 ? -22.662 -8.040 -21.126 1.00 91.25 85 HIS A O 1
ATOM 704 N N . ASN A 1 86 ? -22.353 -7.772 -18.912 1.00 93.38 86 ASN A N 1
ATOM 705 C CA . ASN A 1 86 ? -21.234 -8.696 -18.744 1.00 93.38 86 ASN A CA 1
ATOM 706 C C . ASN A 1 86 ? -21.629 -9.830 -17.773 1.00 93.38 86 ASN A C 1
ATOM 708 O O . ASN A 1 86 ? -22.807 -10.038 -17.466 1.00 93.38 86 ASN A O 1
ATOM 712 N N . ARG A 1 87 ? -20.652 -10.605 -17.291 1.00 92.50 87 ARG A N 1
ATOM 713 C CA . ARG A 1 87 ? -20.844 -11.722 -16.350 1.00 92.50 87 ARG A CA 1
ATOM 714 C C . ARG A 1 87 ? -20.186 -11.449 -14.993 1.00 92.50 87 ARG A C 1
ATOM 716 O O . ARG A 1 87 ? -19.785 -12.381 -14.301 1.00 92.50 87 ARG A O 1
ATOM 723 N N . ILE A 1 88 ? -20.090 -10.178 -14.606 1.00 90.88 88 ILE A N 1
ATOM 724 C CA . ILE A 1 88 ? -19.421 -9.741 -13.379 1.00 90.88 88 ILE A CA 1
ATOM 725 C C . ILE A 1 88 ? -20.274 -10.127 -12.165 1.00 90.88 88 ILE A C 1
ATOM 727 O O . ILE A 1 88 ? -21.462 -9.809 -12.100 1.00 90.88 88 ILE A O 1
ATOM 731 N N . THR A 1 89 ? -19.664 -10.798 -11.185 1.00 86.81 89 THR A N 1
ATOM 732 C CA . THR A 1 89 ? -20.349 -11.254 -9.960 1.00 86.81 89 THR A CA 1
ATOM 733 C C . THR A 1 89 ? -19.967 -10.469 -8.704 1.00 86.81 89 THR A C 1
ATOM 735 O O . THR A 1 89 ? -20.709 -10.510 -7.725 1.00 86.81 89 THR A O 1
ATOM 738 N N . SER A 1 90 ? -18.826 -9.774 -8.717 1.00 84.12 90 SER A N 1
ATOM 739 C CA . SER A 1 90 ? -18.256 -9.039 -7.578 1.00 84.12 90 SER A CA 1
ATOM 740 C C . SER A 1 90 ? -17.790 -7.645 -8.001 1.00 84.12 90 SER A C 1
ATOM 742 O O . SER A 1 90 ? -17.449 -7.425 -9.163 1.00 84.12 90 SER A O 1
ATOM 744 N N . LEU A 1 91 ? -17.757 -6.718 -7.043 1.00 82.50 91 LEU A N 1
ATOM 745 C CA . LEU A 1 91 ? -17.267 -5.350 -7.218 1.00 82.50 91 LEU A CA 1
ATOM 746 C C . LEU A 1 91 ? -15.941 -5.085 -6.490 1.00 82.50 91 LEU A C 1
ATOM 748 O O . LEU A 1 91 ? -15.568 -3.926 -6.355 1.00 82.50 91 LEU A O 1
ATOM 752 N N . SER A 1 92 ? -15.215 -6.119 -6.041 1.00 82.19 92 SER A N 1
ATOM 753 C CA . SER A 1 92 ? -13.917 -5.946 -5.354 1.00 82.19 92 SER A CA 1
ATOM 754 C C . SER A 1 92 ? -12.960 -5.035 -6.127 1.00 82.19 92 SER A C 1
ATOM 756 O O . SER A 1 92 ? -12.334 -4.163 -5.549 1.00 82.19 92 SER A O 1
ATOM 758 N N . TRP A 1 93 ? -12.957 -5.124 -7.453 1.00 84.81 93 TRP A N 1
ATOM 759 C CA . TRP A 1 93 ? -12.075 -4.353 -8.324 1.00 84.81 93 TRP A CA 1
ATOM 760 C C . TRP A 1 93 ? -12.258 -2.828 -8.278 1.00 84.81 93 TRP A C 1
ATOM 762 O O . TRP A 1 93 ? -11.359 -2.090 -8.682 1.00 84.81 93 TRP A O 1
ATOM 772 N N . ILE A 1 94 ? -13.402 -2.325 -7.797 1.00 80.19 94 ILE A N 1
ATOM 773 C CA . ILE A 1 94 ? -13.624 -0.881 -7.607 1.00 80.19 94 ILE A CA 1
ATOM 774 C C . ILE A 1 94 ? -13.361 -0.435 -6.161 1.00 80.19 94 ILE A C 1
ATOM 776 O O . ILE A 1 94 ? -13.325 0.767 -5.878 1.00 80.19 94 ILE A O 1
ATOM 780 N N . PHE A 1 95 ? -13.130 -1.386 -5.254 1.00 75.00 95 PHE A N 1
ATOM 781 C CA . PHE A 1 95 ? -12.937 -1.183 -3.825 1.00 75.00 95 PHE A CA 1
ATOM 782 C C . PHE A 1 95 ? -11.572 -1.698 -3.372 1.00 75.00 95 PHE A C 1
ATOM 784 O O . PHE A 1 95 ? -11.315 -2.892 -3.343 1.00 75.00 95 PHE A O 1
ATOM 791 N N . ARG A 1 96 ? -10.698 -0.805 -2.909 1.00 68.31 96 ARG A N 1
ATOM 792 C CA . ARG A 1 96 ? -9.502 -1.226 -2.176 1.00 68.31 96 ARG A CA 1
ATOM 793 C C . ARG A 1 96 ? -9.831 -1.386 -0.701 1.00 68.31 96 ARG A C 1
ATOM 795 O O . ARG A 1 96 ? -10.330 -0.448 -0.070 1.00 68.31 96 ARG A O 1
ATOM 802 N N . GLU A 1 97 ? -9.514 -2.556 -0.156 1.00 55.78 97 GLU A N 1
ATOM 803 C CA . GLU A 1 97 ? -9.523 -2.783 1.285 1.00 55.78 97 GLU A CA 1
ATOM 804 C C . GLU A 1 97 ? -8.540 -1.829 1.966 1.00 55.78 97 GLU A C 1
ATOM 806 O O . GLU A 1 97 ? -7.337 -1.835 1.694 1.00 55.78 97 GLU A O 1
ATOM 811 N N . ASN A 1 98 ? -9.043 -1.031 2.903 1.00 47.19 98 ASN A N 1
ATOM 812 C CA . ASN A 1 98 ? -8.182 -0.406 3.886 1.00 47.19 98 ASN A CA 1
ATOM 813 C C . ASN A 1 98 ? -7.975 -1.381 5.022 1.00 47.19 98 ASN A C 1
ATOM 815 O O . ASN A 1 98 ? -8.897 -1.668 5.780 1.00 47.19 98 ASN A O 1
ATOM 819 N N . GLN A 1 99 ? -6.734 -1.812 5.215 1.00 52.59 99 GLN A N 1
ATOM 820 C CA . GLN A 1 99 ? -6.329 -2.647 6.350 1.00 52.59 99 GLN A CA 1
ATOM 821 C C . GLN A 1 99 ? -6.499 -1.947 7.721 1.00 52.59 99 GLN A C 1
ATOM 823 O O . GLN A 1 99 ? -6.081 -2.481 8.744 1.00 52.59 99 GLN A O 1
ATOM 828 N N . MET A 1 100 ? -7.119 -0.760 7.777 1.00 46.50 100 MET A N 1
ATOM 829 C CA . MET A 1 100 ? -7.488 -0.075 9.010 1.00 46.50 100 MET A CA 1
ATOM 830 C C . MET A 1 100 ? -9.008 -0.063 9.218 1.00 46.50 100 MET A C 1
ATOM 832 O O . MET A 1 100 ? -9.733 0.736 8.636 1.00 46.50 100 MET A O 1
ATOM 836 N N . SER A 1 101 ? -9.428 -0.852 10.206 1.00 43.72 101 SER A N 1
ATOM 837 C CA . SER A 1 101 ? -10.552 -0.569 11.105 1.00 43.72 101 SER A CA 1
ATOM 838 C C . SER A 1 101 ? -11.966 -1.014 10.708 1.00 43.72 101 SER A C 1
ATOM 840 O O . SER A 1 101 ? -12.513 -0.745 9.647 1.00 43.72 101 SER A O 1
ATOM 842 N N . THR A 1 102 ? -12.600 -1.644 11.692 1.00 42.34 102 THR A N 1
ATOM 843 C CA . THR A 1 102 ? -14.002 -2.042 11.878 1.00 42.34 102 THR A CA 1
ATOM 844 C C . THR A 1 102 ? -15.037 -0.899 11.852 1.00 42.34 102 THR A C 1
ATOM 846 O O . THR A 1 102 ? -16.091 -1.029 12.465 1.00 42.34 102 THR A O 1
ATOM 849 N N . ALA A 1 103 ? -14.785 0.202 11.139 1.00 35.22 103 ALA A N 1
ATOM 850 C CA . ALA A 1 103 ? -15.706 1.336 10.996 1.00 35.22 103 ALA A CA 1
ATOM 851 C C . ALA A 1 103 ? -16.502 1.277 9.668 1.00 35.22 103 ALA A C 1
ATOM 853 O O . ALA A 1 103 ? -16.019 0.696 8.694 1.00 35.22 103 ALA A O 1
ATOM 854 N N . PRO A 1 104 ? -17.703 1.880 9.572 1.00 38.59 104 PRO A N 1
ATOM 855 C CA . PRO A 1 104 ? -18.391 2.032 8.291 1.00 38.59 104 PRO A CA 1
ATOM 856 C C . PRO A 1 104 ? -17.565 2.987 7.410 1.00 38.59 104 PRO A C 1
ATOM 858 O O . PRO A 1 104 ? -17.445 4.169 7.717 1.00 38.59 104 PRO A O 1
ATOM 861 N N . GLY A 1 105 ? -16.920 2.453 6.366 1.00 48.53 105 GLY A N 1
ATOM 862 C CA . GLY A 1 105 ? -15.879 3.159 5.595 1.00 48.53 105 GLY A CA 1
ATOM 863 C C . GLY A 1 105 ? -14.617 2.341 5.268 1.00 48.53 105 GLY A C 1
ATOM 864 O O . GLY A 1 105 ? -13.612 2.917 4.864 1.00 48.53 105 GLY A O 1
ATOM 865 N N . LYS A 1 106 ? -14.656 1.009 5.420 1.00 49.19 106 LYS A N 1
ATOM 866 C CA . LYS A 1 106 ? -13.539 0.072 5.165 1.00 49.19 106 LYS A CA 1
ATOM 867 C C . LYS A 1 106 ? -12.974 0.050 3.744 1.00 49.19 106 LYS A C 1
ATOM 869 O O . LYS A 1 106 ? -11.888 -0.484 3.536 1.00 49.19 106 LYS A O 1
ATOM 874 N N . PHE A 1 107 ? -13.686 0.614 2.779 1.00 53.34 107 PHE A N 1
ATOM 875 C CA . PHE A 1 107 ? -13.336 0.522 1.370 1.00 53.34 107 PHE A CA 1
ATOM 876 C C . PHE A 1 107 ? -13.024 1.916 0.820 1.00 53.34 107 PHE A C 1
ATOM 878 O O . PHE A 1 107 ? -13.884 2.801 0.853 1.00 53.34 107 PHE A O 1
ATOM 885 N N . PHE A 1 108 ? -11.812 2.130 0.300 1.00 56.62 108 PHE A N 1
ATOM 886 C CA . PHE A 1 108 ? -11.557 3.274 -0.582 1.00 56.62 108 PHE A CA 1
ATOM 887 C C . PHE A 1 108 ? -11.916 2.892 -2.010 1.00 56.62 108 PHE A C 1
ATOM 889 O O . PHE A 1 108 ? -11.661 1.776 -2.451 1.00 56.62 108 PHE A O 1
ATOM 896 N N . MET A 1 109 ? -12.481 3.833 -2.760 1.00 66.19 109 MET A N 1
ATOM 897 C CA . MET A 1 109 ? -12.702 3.609 -4.183 1.00 66.19 109 MET A CA 1
ATOM 898 C C . MET A 1 109 ? -11.370 3.639 -4.919 1.00 66.19 109 MET A C 1
ATOM 900 O O . MET A 1 109 ? -10.620 4.610 -4.812 1.00 66.19 109 MET A O 1
ATOM 904 N N . ALA A 1 110 ? -11.093 2.581 -5.681 1.00 71.44 110 ALA A N 1
ATOM 905 C CA . ALA A 1 110 ? -9.919 2.499 -6.544 1.00 71.44 110 ALA A CA 1
ATOM 906 C C . ALA A 1 110 ? -9.931 3.595 -7.627 1.00 71.44 110 ALA A C 1
ATOM 908 O O . ALA A 1 110 ? -8.868 4.028 -8.072 1.00 71.44 110 ALA A O 1
ATOM 909 N N . LEU A 1 111 ? -11.132 4.069 -7.980 1.00 78.81 111 LEU A N 1
ATOM 910 C CA . LEU A 1 111 ? -11.414 5.140 -8.929 1.00 78.81 111 LEU A CA 1
ATOM 911 C C . LEU A 1 111 ? -12.112 6.315 -8.215 1.00 78.81 111 LEU A C 1
ATOM 913 O O . LEU A 1 111 ? -13.340 6.412 -8.236 1.00 78.81 111 LEU A O 1
ATOM 917 N N . PRO A 1 112 ? -11.366 7.211 -7.542 1.00 72.19 112 PRO A N 1
ATOM 918 C CA . PRO A 1 112 ? -11.957 8.297 -6.756 1.00 72.19 112 PRO A CA 1
ATOM 919 C C . PRO A 1 112 ? -12.652 9.370 -7.610 1.00 72.19 112 PRO A C 1
ATOM 921 O O . PRO A 1 112 ? -13.498 10.090 -7.089 1.00 72.19 112 PRO A O 1
ATOM 924 N N . GLY A 1 113 ? -12.291 9.483 -8.894 1.00 77.06 113 GLY A N 1
ATOM 925 C CA . GLY A 1 113 ? -12.855 10.443 -9.849 1.00 77.06 113 GLY A CA 1
ATOM 926 C C . GLY A 1 113 ? -13.985 9.897 -10.726 1.00 77.06 113 GLY A C 1
ATOM 927 O O . GLY A 1 113 ? -14.371 10.574 -11.674 1.00 77.06 113 GLY A O 1
ATOM 928 N N . LEU A 1 114 ? -14.489 8.687 -10.451 1.00 84.12 114 LEU A N 1
ATOM 929 C CA . LEU A 1 114 ? -15.534 8.081 -11.270 1.00 84.12 114 LEU A CA 1
ATOM 930 C C . LEU A 1 114 ? -16.872 8.793 -11.043 1.00 84.12 114 LEU A C 1
ATOM 932 O O . LEU A 1 114 ? -17.423 8.762 -9.939 1.00 84.12 114 LEU A O 1
ATOM 936 N N . ASP A 1 115 ? -17.378 9.409 -12.106 1.00 84.19 115 ASP A N 1
ATOM 937 C CA . ASP A 1 115 ? -18.637 10.140 -12.133 1.00 84.19 115 ASP A CA 1
ATOM 938 C C . ASP A 1 115 ? -19.801 9.199 -12.462 1.00 84.19 115 ASP A C 1
ATOM 940 O O . ASP A 1 115 ? -20.745 9.126 -11.676 1.00 84.19 115 ASP A O 1
ATOM 944 N N . ASP A 1 116 ? -19.703 8.445 -13.563 1.00 83.62 116 ASP A N 1
ATOM 945 C CA . ASP A 1 116 ? -20.786 7.593 -14.065 1.00 83.62 116 ASP A CA 1
ATOM 946 C C . ASP A 1 116 ? -20.339 6.133 -14.200 1.00 83.62 116 ASP A C 1
ATOM 948 O O . ASP A 1 116 ? -19.303 5.824 -14.803 1.00 83.62 116 ASP A O 1
ATOM 952 N N . LEU A 1 117 ? -21.162 5.225 -13.674 1.00 86.81 117 LEU A N 1
ATOM 953 C CA . LEU A 1 117 ? -20.917 3.788 -13.720 1.00 86.81 117 LEU A CA 1
ATOM 954 C C . LEU A 1 117 ? -22.163 3.044 -14.197 1.00 86.81 117 LEU A C 1
ATOM 956 O O . LEU A 1 117 ? -23.218 3.088 -13.563 1.00 86.81 117 LEU A O 1
ATOM 960 N N . TYR A 1 118 ? -22.012 2.294 -15.285 1.00 87.12 118 TYR A N 1
ATOM 961 C CA . TYR A 1 118 ? -23.084 1.492 -15.867 1.00 87.12 118 TYR A CA 1
ATOM 962 C C . TYR A 1 118 ? -22.780 0.010 -15.647 1.00 87.12 118 TYR A C 1
ATOM 964 O O . TYR A 1 118 ? -21.892 -0.549 -16.292 1.00 87.12 118 TYR A O 1
ATOM 972 N N . LEU A 1 119 ? -23.513 -0.620 -14.722 1.00 85.94 119 LEU A N 1
ATOM 973 C CA . LEU A 1 119 ? -23.347 -2.026 -14.320 1.00 85.94 119 LEU A CA 1
ATOM 974 C C . LEU A 1 119 ? -24.540 -2.911 -14.707 1.00 85.94 119 LEU A C 1
ATOM 976 O O . LEU A 1 119 ? -24.480 -4.125 -14.497 1.00 85.94 119 LEU A O 1
ATOM 980 N N . GLY A 1 120 ? -25.599 -2.323 -15.269 1.00 83.94 120 GLY A N 1
ATOM 981 C CA . GLY A 1 120 ? -26.836 -2.990 -15.672 1.00 83.94 120 GLY A CA 1
ATOM 982 C C . GLY A 1 120 ? -26.626 -4.324 -16.397 1.00 83.94 120 GLY A C 1
ATOM 983 O O . GLY A 1 120 ? -25.692 -4.475 -17.176 1.00 83.94 120 GLY A O 1
ATOM 984 N N . GLY A 1 121 ? -27.470 -5.324 -16.136 1.00 84.25 121 GLY A N 1
ATOM 985 C CA . GLY A 1 121 ? -27.402 -6.630 -16.809 1.00 84.25 121 GLY A CA 1
ATOM 986 C C . GLY A 1 121 ? -26.263 -7.572 -16.380 1.00 84.25 121 GLY A C 1
ATOM 987 O O . GLY A 1 121 ? -26.003 -8.535 -17.097 1.00 84.25 121 GLY A O 1
ATOM 988 N N . ASN A 1 122 ? -25.602 -7.334 -15.238 1.00 87.25 122 ASN A N 1
ATOM 989 C CA . ASN A 1 122 ? -24.609 -8.250 -14.649 1.00 87.25 122 ASN A CA 1
ATOM 990 C C . ASN A 1 122 ? -25.198 -9.142 -13.524 1.00 87.25 122 ASN A C 1
ATOM 992 O O . ASN A 1 122 ? -26.048 -8.678 -12.755 1.00 87.25 122 ASN A O 1
ATOM 996 N N . PRO A 1 123 ? -24.732 -10.399 -13.360 1.00 86.31 123 PRO A N 1
ATOM 997 C CA . PRO A 1 123 ? -25.178 -11.334 -12.318 1.00 86.31 123 PRO A CA 1
ATOM 998 C C . PRO A 1 123 ? -24.508 -11.079 -10.950 1.00 86.31 123 PRO A C 1
ATOM 1000 O O . PRO A 1 123 ? -23.904 -11.977 -10.360 1.00 86.31 123 PRO A O 1
ATOM 1003 N N . LEU A 1 124 ? -24.605 -9.853 -10.437 1.00 83.12 124 LEU A N 1
ATOM 1004 C CA . LEU A 1 124 ? -23.926 -9.432 -9.206 1.00 83.12 124 LEU A CA 1
ATOM 1005 C C . LEU A 1 124 ? -24.454 -10.166 -7.959 1.00 83.12 124 LEU A C 1
ATOM 1007 O O . LEU A 1 124 ? -25.638 -10.492 -7.857 1.00 83.12 124 LEU A O 1
ATOM 1011 N N . GLN A 1 125 ? -23.586 -10.415 -6.979 1.00 79.62 125 GLN A N 1
ATOM 1012 C CA . GLN A 1 125 ? -23.991 -10.927 -5.666 1.00 79.62 125 GLN A CA 1
ATOM 1013 C C . GLN A 1 125 ? -24.284 -9.768 -4.701 1.00 79.62 125 GLN A C 1
ATOM 1015 O O . GLN A 1 125 ? -23.589 -8.754 -4.717 1.00 79.62 125 GLN A O 1
ATOM 1020 N N . CYS A 1 126 ? -25.307 -9.905 -3.848 1.00 72.31 126 CYS A N 1
ATOM 1021 C CA . CYS A 1 126 ? -25.592 -8.919 -2.796 1.00 72.31 126 CYS A CA 1
ATOM 1022 C C . CYS A 1 126 ? -24.518 -8.988 -1.699 1.00 72.31 126 CYS A C 1
ATOM 1024 O O . CYS A 1 126 ? -24.649 -9.778 -0.761 1.00 72.31 126 CYS A O 1
ATOM 1026 N N . SER A 1 127 ? -23.479 -8.167 -1.809 1.00 71.62 127 SER A N 1
ATOM 1027 C CA . SER A 1 127 ? -22.432 -8.016 -0.798 1.00 71.62 127 SER A CA 1
ATOM 1028 C C . SER A 1 127 ? -22.509 -6.649 -0.094 1.00 71.62 127 SER A C 1
ATOM 1030 O O . SER A 1 127 ? -23.331 -5.800 -0.456 1.00 71.62 127 SER A O 1
ATOM 1032 N N . GLU A 1 128 ? -21.690 -6.427 0.940 1.00 68.12 128 GLU A N 1
ATOM 1033 C CA . GLU A 1 128 ? -21.628 -5.131 1.644 1.00 68.12 128 GLU A CA 1
ATOM 1034 C C . GLU A 1 128 ? -21.179 -4.002 0.694 1.00 68.12 128 GLU A C 1
ATOM 1036 O O . GLU A 1 128 ? -21.702 -2.887 0.741 1.00 68.12 128 GLU A O 1
ATOM 1041 N N . GLU A 1 129 ? -20.294 -4.326 -0.249 1.00 71.81 129 GLU A N 1
ATOM 1042 C CA . GLU A 1 129 ? -19.805 -3.454 -1.319 1.00 71.81 129 GLU A CA 1
ATOM 1043 C C . GLU A 1 129 ? -20.934 -3.009 -2.258 1.00 71.81 129 GLU A C 1
ATOM 1045 O O . GLU A 1 129 ? -21.038 -1.830 -2.603 1.00 71.81 129 GLU A O 1
ATOM 1050 N N . TRP A 1 130 ? -21.820 -3.938 -2.637 1.00 73.31 130 TRP A N 1
ATOM 1051 C CA . TRP A 1 130 ? -22.991 -3.637 -3.465 1.00 73.31 130 TRP A CA 1
ATOM 1052 C C . TRP A 1 130 ? -23.936 -2.648 -2.772 1.00 73.31 130 TRP A C 1
ATOM 1054 O O . TRP A 1 130 ? -24.376 -1.670 -3.381 1.00 73.31 130 TRP A O 1
ATOM 1064 N N . MET A 1 131 ? -24.210 -2.865 -1.481 1.00 70.75 131 MET A N 1
ATOM 1065 C CA . MET A 1 131 ? -25.067 -1.971 -0.696 1.00 70.75 131 MET A CA 1
ATOM 1066 C C . MET A 1 131 ? -24.459 -0.566 -0.574 1.00 70.75 131 MET A C 1
ATOM 1068 O O . MET A 1 131 ? -25.167 0.430 -0.738 1.00 70.75 131 MET A O 1
ATOM 1072 N N . TYR A 1 132 ? -23.142 -0.474 -0.366 1.00 71.00 132 TYR A N 1
ATOM 1073 C CA . TYR A 1 132 ? -22.431 0.806 -0.329 1.00 71.00 132 TYR A CA 1
ATOM 1074 C C . TYR A 1 132 ? -22.462 1.538 -1.683 1.00 71.00 132 TYR A C 1
ATOM 1076 O O . TYR A 1 132 ? -22.717 2.745 -1.720 1.00 71.00 132 TYR A O 1
ATOM 1084 N N . MET A 1 133 ? -22.272 0.826 -2.804 1.00 70.06 133 MET A N 1
ATOM 1085 C CA . MET A 1 133 ? -22.378 1.408 -4.154 1.00 70.06 133 MET A CA 1
ATOM 1086 C C . MET A 1 133 ? -23.751 2.006 -4.419 1.00 70.06 133 MET A C 1
ATOM 1088 O O . MET A 1 133 ? -23.850 3.127 -4.919 1.00 70.06 133 MET A O 1
ATOM 1092 N N . GLN A 1 134 ? -24.805 1.263 -4.078 1.00 69.19 134 GLN A N 1
ATOM 1093 C CA . GLN A 1 134 ? -26.176 1.696 -4.309 1.00 69.19 134 GLN A CA 1
ATOM 1094 C C . GLN A 1 134 ? -26.492 2.986 -3.540 1.00 69.19 134 GLN A C 1
ATOM 1096 O O . GLN A 1 134 ? -27.153 3.875 -4.074 1.00 69.19 134 GLN A O 1
ATOM 1101 N N . GLN A 1 135 ? -25.981 3.114 -2.312 1.00 67.56 135 GLN A N 1
ATOM 1102 C CA . GLN A 1 135 ? -26.148 4.320 -1.504 1.00 67.56 135 GLN A CA 1
ATOM 1103 C C . GLN A 1 135 ? -25.333 5.504 -2.050 1.00 67.56 135 GLN A C 1
ATOM 1105 O O . GLN A 1 135 ? -25.850 6.618 -2.128 1.00 67.56 135 GLN A O 1
ATOM 1110 N N . LYS A 1 136 ? -24.069 5.280 -2.436 1.00 65.88 136 LYS A N 1
ATOM 1111 C CA . LYS A 1 136 ? -23.138 6.347 -2.845 1.00 65.88 136 LYS A CA 1
ATOM 1112 C C . LYS A 1 136 ? -23.381 6.880 -4.260 1.00 65.88 136 LYS A C 1
ATOM 1114 O O . LYS A 1 136 ? -23.175 8.068 -4.491 1.00 65.88 136 LYS A O 1
ATOM 1119 N N . TYR A 1 137 ? -23.840 6.037 -5.183 1.00 64.44 137 TYR A N 1
ATOM 1120 C CA . TYR A 1 137 ? -24.085 6.401 -6.585 1.00 64.44 137 TYR A CA 1
ATOM 1121 C C . TYR A 1 137 ? -25.572 6.442 -6.954 1.00 64.44 137 TYR A C 1
ATOM 1123 O O . TYR A 1 137 ? -25.930 6.332 -8.129 1.00 64.44 137 TYR A O 1
ATOM 1131 N N . SER A 1 138 ? -26.457 6.625 -5.972 1.00 58.72 138 SER A N 1
ATOM 1132 C CA . SER A 1 138 ? -27.890 6.804 -6.217 1.00 58.72 138 SER A CA 1
ATOM 1133 C C . SER A 1 138 ? -28.126 7.932 -7.236 1.00 58.72 138 SER A C 1
ATOM 1135 O O . SER A 1 138 ? -27.875 9.099 -6.948 1.00 58.72 138 SER A O 1
ATOM 1137 N N . GLY A 1 139 ? -28.590 7.578 -8.440 1.00 59.03 139 GLY A N 1
ATOM 1138 C CA . GLY A 1 139 ? -28.842 8.503 -9.556 1.00 59.03 139 GLY A CA 1
ATOM 1139 C C . GLY A 1 139 ? -27.745 8.593 -10.630 1.00 59.03 139 GLY A C 1
ATOM 1140 O O . GLY A 1 139 ? -28.038 9.094 -11.710 1.00 59.03 139 GLY A O 1
ATOM 1141 N N . LYS A 1 140 ? -26.530 8.080 -10.379 1.00 61.81 140 LYS A N 1
ATOM 1142 C CA . LYS A 1 140 ? -25.429 7.965 -11.369 1.00 61.81 140 LYS A CA 1
ATOM 1143 C C . LYS A 1 140 ? -25.033 6.517 -11.694 1.00 61.81 140 LYS A C 1
ATOM 1145 O O . LYS A 1 140 ? -24.161 6.266 -12.522 1.00 61.81 140 LYS A O 1
ATOM 1150 N N . LEU A 1 141 ? -25.661 5.568 -11.005 1.00 67.00 141 LEU A N 1
ATOM 1151 C CA . LEU A 1 141 ? -25.492 4.139 -11.204 1.00 67.00 141 LEU A CA 1
ATOM 1152 C C . LEU A 1 141 ? -26.631 3.617 -12.077 1.00 67.00 141 LEU A C 1
ATOM 1154 O O . LEU A 1 141 ? -27.777 3.557 -11.620 1.00 67.00 141 LEU A O 1
ATOM 1158 N N . ASP A 1 142 ? -26.326 3.205 -13.305 1.00 67.50 142 ASP A N 1
ATOM 1159 C CA . ASP A 1 142 ? -27.288 2.424 -14.079 1.00 67.50 142 ASP A CA 1
ATOM 1160 C C . ASP A 1 142 ? -27.238 0.961 -13.619 1.00 67.50 142 ASP A C 1
ATOM 1162 O O . ASP A 1 142 ? -26.320 0.201 -13.949 1.00 67.50 142 ASP A O 1
ATOM 1166 N N . ILE A 1 143 ? -28.234 0.601 -12.808 1.00 64.56 143 ILE A N 1
ATOM 1167 C CA . ILE A 1 143 ? -28.494 -0.750 -12.291 1.00 64.56 143 ILE A CA 1
ATOM 1168 C C . ILE A 1 143 ? -29.668 -1.427 -13.010 1.00 64.56 143 ILE A C 1
ATOM 1170 O O . ILE A 1 143 ? -30.224 -2.410 -12.511 1.00 64.56 143 ILE A O 1
ATOM 1174 N N . ALA A 1 144 ? -30.103 -0.905 -14.162 1.00 55.62 144 ALA A N 1
ATOM 1175 C CA . ALA A 1 144 ? -31.185 -1.522 -14.915 1.00 55.62 144 ALA A CA 1
ATOM 1176 C C . ALA A 1 144 ? -30.840 -2.993 -15.210 1.00 55.62 144 ALA A C 1
ATOM 1178 O O . ALA A 1 144 ? -29.770 -3.325 -15.713 1.00 55.62 144 ALA A O 1
ATOM 1179 N N . ALA A 1 145 ? -31.741 -3.904 -14.839 1.00 55.62 145 ALA A N 1
ATOM 1180 C CA . ALA A 1 145 ? -31.583 -5.350 -15.008 1.00 55.62 145 ALA A CA 1
ATOM 1181 C C . ALA A 1 145 ? -30.445 -6.047 -14.217 1.00 55.62 145 ALA A C 1
ATOM 1183 O O . ALA A 1 145 ? -30.226 -7.239 -14.442 1.00 55.62 145 ALA A O 1
ATOM 1184 N N . THR A 1 146 ? -29.757 -5.404 -13.258 1.00 58.38 146 THR A N 1
ATOM 1185 C CA . THR A 1 146 ? -28.925 -6.155 -12.288 1.00 58.38 146 THR A CA 1
ATOM 1186 C C . THR A 1 146 ? -29.816 -6.795 -11.229 1.00 58.38 146 THR A C 1
ATOM 1188 O O . THR A 1 146 ? -30.221 -6.152 -10.260 1.00 58.38 146 THR A O 1
ATOM 1191 N N . LYS A 1 147 ? -30.148 -8.076 -11.416 1.00 56.72 147 LYS A N 1
ATOM 1192 C CA . LYS A 1 147 ? -30.802 -8.897 -10.388 1.00 56.72 147 LYS A CA 1
ATOM 1193 C C . LYS A 1 147 ? -29.727 -9.462 -9.470 1.00 56.72 147 LYS A C 1
ATOM 1195 O O . LYS A 1 147 ? -29.018 -10.391 -9.853 1.00 56.72 147 LYS A O 1
ATOM 1200 N N . CYS A 1 148 ? -29.593 -8.903 -8.274 1.00 60.44 148 CYS A N 1
ATOM 1201 C CA . CYS A 1 148 ? -28.590 -9.401 -7.349 1.00 60.44 148 CYS A CA 1
ATOM 1202 C C . CYS A 1 148 ? -29.023 -10.733 -6.728 1.00 60.44 148 CYS A C 1
ATOM 1204 O O . CYS A 1 148 ? -30.166 -10.887 -6.294 1.00 60.44 148 CYS A O 1
ATOM 1206 N N . ARG A 1 149 ? -28.108 -11.706 -6.683 1.00 61.91 149 ARG A N 1
ATOM 1207 C CA . ARG A 1 149 ? -28.344 -12.987 -6.002 1.00 61.91 149 ARG A CA 1
ATOM 1208 C C . ARG A 1 149 ? -27.890 -12.878 -4.540 1.00 61.91 149 ARG A C 1
ATOM 1210 O O . ARG A 1 149 ? -26.731 -12.520 -4.310 1.00 61.91 149 ARG A O 1
ATOM 1217 N N . PRO A 1 150 ? -28.751 -13.171 -3.549 1.00 53.25 150 PRO A N 1
ATOM 1218 C CA . PRO A 1 150 ? -28.343 -13.163 -2.149 1.00 53.25 150 PRO A CA 1
ATOM 1219 C C . PRO A 1 150 ? -27.318 -14.276 -1.889 1.00 53.25 150 PRO A C 1
ATOM 1221 O O . PRO A 1 150 ? -27.525 -15.427 -2.276 1.00 53.25 150 PRO A O 1
ATOM 1224 N N . SER A 1 151 ? -26.204 -13.929 -1.243 1.00 45.44 151 SER A N 1
ATOM 1225 C CA . SER A 1 151 ? -25.198 -14.898 -0.791 1.00 45.44 151 SER A CA 1
ATOM 1226 C C . SER A 1 151 ? -25.712 -15.662 0.442 1.00 45.44 151 SER A C 1
ATOM 1228 O O . SER A 1 151 ? -26.364 -15.069 1.302 1.00 45.44 151 SER A O 1
ATOM 1230 N N . GLN A 1 152 ? -25.422 -16.967 0.558 1.00 47.81 152 GLN A N 1
ATOM 1231 C CA . GLN A 1 152 ? -25.886 -17.840 1.661 1.00 47.81 152 GLN A CA 1
ATOM 1232 C C . GLN A 1 152 ? -25.475 -17.344 3.064 1.00 47.81 152 GLN A C 1
ATOM 1234 O O . GLN A 1 152 ? -26.079 -17.722 4.062 1.00 47.81 152 GLN A O 1
ATOM 1239 N N . THR A 1 153 ? -24.486 -16.458 3.163 1.00 42.75 153 THR A N 1
ATOM 1240 C CA . THR A 1 153 ? -24.029 -15.855 4.427 1.00 42.75 153 THR A CA 1
ATOM 1241 C C . THR A 1 153 ? -24.953 -14.733 4.928 1.00 42.75 153 THR A C 1
ATOM 1243 O O . THR A 1 153 ? -24.878 -14.326 6.086 1.00 42.75 153 THR A O 1
ATOM 1246 N N . VAL A 1 154 ? -25.847 -14.230 4.070 1.00 45.22 154 VAL A N 1
ATOM 1247 C CA . VAL A 1 154 ? -26.736 -13.090 4.344 1.00 45.22 154 VAL A CA 1
ATOM 1248 C C . VAL A 1 154 ? -28.094 -13.538 4.904 1.00 45.22 154 VAL A C 1
ATOM 1250 O O . VAL A 1 154 ? -28.725 -12.788 5.646 1.00 45.22 154 VAL A O 1
ATOM 1253 N N . THR A 1 155 ? -28.517 -14.786 4.674 1.00 41.09 155 THR A N 1
ATOM 1254 C CA . THR A 1 155 ? -29.780 -15.315 5.226 1.00 41.09 155 THR A CA 1
ATOM 1255 C C . THR A 1 155 ? -29.791 -15.389 6.755 1.00 41.09 155 THR A C 1
ATOM 1257 O O . THR A 1 155 ? -30.851 -15.233 7.350 1.00 41.09 155 THR A O 1
ATOM 1260 N N . ASN A 1 156 ? -28.628 -15.526 7.404 1.00 37.03 156 ASN A N 1
ATOM 1261 C CA . ASN A 1 156 ? -28.560 -15.616 8.869 1.00 37.03 156 ASN A CA 1
ATOM 1262 C C . ASN A 1 156 ? -28.486 -14.250 9.576 1.00 37.03 156 ASN A C 1
ATOM 1264 O O . ASN A 1 156 ? -28.943 -14.146 10.706 1.00 37.03 156 ASN A O 1
ATOM 1268 N N . LYS A 1 157 ? -27.998 -13.184 8.923 1.00 36.12 157 LYS A N 1
ATOM 1269 C CA . LYS A 1 157 ? -28.002 -11.820 9.503 1.00 36.12 157 LYS A CA 1
ATOM 1270 C C . LYS A 1 157 ? -29.302 -11.046 9.251 1.00 36.12 157 LYS A C 1
ATOM 1272 O O . LYS A 1 157 ? -29.605 -10.112 9.988 1.00 36.12 157 LYS A O 1
ATOM 1277 N N . PHE A 1 158 ? -30.074 -11.424 8.231 1.00 40.72 158 PHE A N 1
ATOM 1278 C CA . PHE A 1 158 ? -31.382 -10.817 7.948 1.00 40.72 158 PHE A CA 1
ATOM 1279 C C . PHE A 1 158 ? -32.516 -11.359 8.831 1.00 40.72 158 PHE A C 1
ATOM 1281 O O . PHE A 1 158 ? -33.528 -10.684 8.980 1.00 40.72 158 PHE A O 1
ATOM 1288 N N . ALA A 1 159 ? -32.354 -12.539 9.439 1.00 36.25 159 ALA A N 1
ATOM 1289 C CA . ALA A 1 159 ? -33.345 -13.100 10.360 1.00 36.25 159 ALA A CA 1
ATOM 1290 C C . ALA A 1 159 ? -33.305 -12.464 11.766 1.00 36.25 159 ALA A C 1
ATOM 1292 O O . ALA A 1 159 ? -34.303 -12.508 12.479 1.00 36.25 159 ALA A O 1
ATOM 1293 N N . GLU A 1 160 ? -32.177 -11.866 12.167 1.00 32.97 160 GLU A N 1
ATOM 1294 C CA . GLU A 1 160 ? -31.989 -11.331 13.527 1.00 32.97 160 GLU A CA 1
ATOM 1295 C C . GLU A 1 160 ? -32.339 -9.843 13.660 1.00 32.97 160 GLU A C 1
ATOM 1297 O O . GLU A 1 160 ? -32.796 -9.405 14.714 1.00 32.97 160 GLU A O 1
ATOM 1302 N N . ASN A 1 161 ? -32.191 -9.057 12.592 1.00 33.12 161 ASN A N 1
ATOM 1303 C CA . ASN A 1 161 ? -32.514 -7.634 12.617 1.00 33.12 161 ASN A CA 1
ATOM 1304 C C . ASN A 1 161 ? -33.868 -7.404 11.947 1.00 33.12 161 ASN A C 1
ATOM 1306 O O . ASN A 1 161 ? -33.924 -7.272 10.729 1.00 33.12 161 ASN A O 1
ATOM 1310 N N . ASN A 1 162 ? -34.942 -7.321 12.742 1.00 35.44 162 ASN A N 1
ATOM 1311 C CA . ASN A 1 162 ? -36.259 -6.796 12.350 1.00 35.44 162 ASN A CA 1
ATOM 1312 C C . ASN A 1 162 ? -36.133 -5.394 11.704 1.00 35.44 162 ASN A C 1
ATOM 1314 O O . ASN A 1 162 ? -36.425 -4.372 12.322 1.00 35.44 162 ASN A O 1
ATOM 1318 N N . VAL A 1 163 ? -35.691 -5.320 10.449 1.00 36.88 163 VAL A N 1
ATOM 1319 C CA . VAL A 1 163 ? -35.635 -4.089 9.660 1.00 36.88 163 VAL A CA 1
ATOM 1320 C C . VAL A 1 163 ? -36.929 -4.007 8.864 1.00 36.88 163 VAL A C 1
ATOM 1322 O O . VAL A 1 163 ? -36.969 -4.168 7.649 1.00 36.88 163 VAL A O 1
ATOM 1325 N N . SER A 1 164 ? -38.020 -3.739 9.573 1.00 31.42 164 SER A N 1
ATOM 1326 C CA . SER A 1 164 ? -39.326 -3.411 8.995 1.00 31.42 164 SER A CA 1
ATOM 1327 C C . SER A 1 164 ? -39.405 -1.969 8.463 1.00 31.42 164 SER A C 1
ATOM 1329 O O . SER A 1 164 ? -40.495 -1.489 8.179 1.00 31.42 164 SER A O 1
ATOM 1331 N N . ASN A 1 165 ? -38.271 -1.270 8.297 1.00 28.89 165 ASN A N 1
ATOM 1332 C CA . ASN A 1 165 ? -38.243 0.154 7.935 1.00 28.89 165 ASN A CA 1
ATOM 1333 C C . ASN A 1 165 ? -37.259 0.553 6.819 1.00 28.89 165 ASN A C 1
ATOM 1335 O O . ASN A 1 165 ? -36.953 1.734 6.675 1.00 28.89 165 ASN A O 1
ATOM 1339 N N . LEU A 1 166 ? -36.819 -0.375 5.962 1.00 32.47 166 LEU A N 1
ATOM 1340 C CA . LEU A 1 166 ? -36.384 0.022 4.618 1.00 32.47 166 LEU A CA 1
ATOM 1341 C C . LEU A 1 166 ? -37.549 -0.181 3.654 1.00 32.47 166 LEU A C 1
ATOM 1343 O O . LEU A 1 166 ? -37.890 -1.307 3.302 1.00 32.47 166 LEU A O 1
ATOM 1347 N N . GLN A 1 167 ? -38.157 0.925 3.219 1.00 30.84 167 GLN A N 1
ATOM 1348 C CA . GLN A 1 167 ? -39.032 0.920 2.052 1.00 30.84 167 GLN A CA 1
ATOM 1349 C C . GLN A 1 167 ? -38.271 0.303 0.877 1.00 30.84 167 GLN A C 1
ATOM 1351 O O . GLN A 1 167 ? -37.325 0.885 0.349 1.00 30.84 167 GLN A O 1
ATOM 1356 N N . THR A 1 168 ? -38.706 -0.885 0.471 1.00 28.81 168 THR A N 1
ATOM 1357 C CA . THR A 1 168 ? -38.332 -1.523 -0.787 1.00 28.81 168 THR A CA 1
ATOM 1358 C C . THR A 1 168 ? -38.606 -0.547 -1.939 1.00 28.81 168 THR A C 1
ATOM 1360 O O . THR A 1 168 ? -39.770 -0.179 -2.145 1.00 28.81 168 THR A O 1
ATOM 1363 N N . PRO A 1 169 ? -37.601 -0.111 -2.720 1.00 29.50 169 PRO A N 1
ATOM 1364 C CA . PRO A 1 169 ? -37.863 0.623 -3.947 1.00 29.50 169 PRO A CA 1
ATOM 1365 C C . PRO A 1 169 ? -38.520 -0.329 -4.951 1.00 29.50 169 PRO A C 1
ATOM 1367 O O . PRO A 1 169 ? -38.138 -1.492 -5.062 1.00 29.50 169 PRO A O 1
ATOM 1370 N N . ARG A 1 170 ? -39.514 0.186 -5.673 1.00 29.75 170 ARG A N 1
ATOM 1371 C CA . ARG A 1 170 ? -40.585 -0.514 -6.409 1.00 29.75 170 ARG A CA 1
ATOM 1372 C C . ARG A 1 170 ? -40.215 -1.615 -7.430 1.00 29.75 170 ARG A C 1
ATOM 1374 O O . ARG A 1 170 ? -41.139 -2.147 -8.025 1.00 29.75 170 ARG A O 1
ATOM 1381 N N . ASN A 1 171 ? -38.946 -1.994 -7.617 1.00 31.33 171 ASN A N 1
ATOM 1382 C CA . ASN A 1 171 ? -38.493 -2.895 -8.692 1.00 31.33 171 ASN A CA 1
ATOM 1383 C C . ASN A 1 171 ? -37.507 -4.007 -8.258 1.00 31.33 171 ASN A C 1
ATOM 1385 O O . ASN A 1 171 ? -36.806 -4.559 -9.105 1.00 31.33 171 ASN A O 1
ATOM 1389 N N . VAL A 1 172 ? -37.416 -4.359 -6.969 1.00 33.62 172 VAL A N 1
ATOM 1390 C CA . VAL A 1 172 ? -36.593 -5.505 -6.529 1.00 33.62 172 VAL A CA 1
ATOM 1391 C C . VAL A 1 172 ? -37.479 -6.741 -6.365 1.00 33.62 172 VAL A C 1
ATOM 1393 O O . VAL A 1 172 ? -38.082 -6.953 -5.317 1.00 33.62 172 VAL A O 1
ATOM 1396 N N . GLU A 1 173 ? -37.569 -7.566 -7.410 1.00 30.77 173 GLU A N 1
ATOM 1397 C CA . GLU A 1 173 ? -38.142 -8.913 -7.304 1.00 30.77 173 GLU A CA 1
ATOM 1398 C C . GLU A 1 173 ? -37.184 -9.809 -6.500 1.00 30.77 173 GLU A C 1
ATOM 1400 O O . GLU A 1 173 ? -36.233 -10.376 -7.043 1.00 30.77 173 GLU A O 1
ATOM 1405 N N . LEU A 1 174 ? -37.420 -9.933 -5.192 1.00 31.84 174 LEU A N 1
ATOM 1406 C CA . LEU A 1 174 ? -36.812 -10.979 -4.371 1.00 31.84 174 LEU A CA 1
ATOM 1407 C C . LEU A 1 174 ? -37.420 -12.333 -4.762 1.00 31.84 174 LEU A C 1
ATOM 1409 O O . LEU A 1 174 ? -38.528 -12.664 -4.350 1.00 31.84 174 LEU A O 1
ATOM 1413 N N . PHE A 1 175 ? -36.691 -13.134 -5.538 1.00 31.73 175 PHE A N 1
ATOM 1414 C CA . PHE A 1 175 ? -37.044 -14.538 -5.743 1.00 31.73 175 PHE A CA 1
ATOM 1415 C C . PHE A 1 175 ? -36.490 -15.378 -4.592 1.00 31.73 175 PHE A C 1
ATOM 1417 O O . PHE A 1 175 ? -35.313 -15.737 -4.572 1.00 31.73 175 PHE A 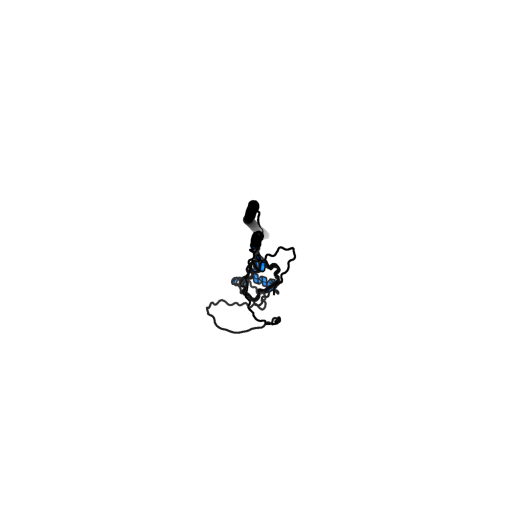O 1
ATOM 1424 N N . THR A 1 176 ? -37.350 -15.712 -3.633 1.00 30.48 176 THR A N 1
ATOM 1425 C CA . THR A 1 176 ? -37.122 -16.828 -2.715 1.00 30.48 176 THR A CA 1
ATOM 1426 C C . THR A 1 176 ? -37.763 -18.078 -3.314 1.00 30.48 176 THR A C 1
ATOM 1428 O O . THR A 1 176 ? -38.979 -18.198 -3.440 1.00 30.48 176 THR A O 1
ATOM 1431 N N . SER A 1 177 ? -36.950 -19.043 -3.728 1.00 28.30 177 SER A N 1
ATOM 1432 C CA . SER A 1 177 ? -37.425 -20.406 -3.981 1.00 28.30 177 SER A CA 1
ATOM 1433 C C . SER A 1 177 ? -36.341 -21.382 -3.520 1.00 28.30 177 SER A C 1
ATOM 1435 O O . SER A 1 177 ? -35.189 -21.222 -3.930 1.00 28.30 177 SER A O 1
ATOM 1437 N N . PRO A 1 178 ? -36.654 -22.349 -2.640 1.00 30.12 178 PRO A N 1
ATOM 1438 C CA . PRO A 1 178 ? -35.676 -23.310 -2.152 1.00 30.12 178 PRO A CA 1
ATOM 1439 C C . PRO A 1 178 ? -35.331 -24.348 -3.229 1.00 30.12 178 PRO A C 1
ATOM 1441 O O . PRO A 1 178 ? -36.169 -24.747 -4.036 1.00 30.12 178 PRO A O 1
ATOM 1444 N N . LEU A 1 179 ? -34.068 -24.775 -3.212 1.00 27.89 179 LEU A N 1
ATOM 1445 C CA . LEU A 1 179 ? -33.489 -25.832 -4.039 1.00 27.89 179 LEU A CA 1
ATOM 1446 C C . LEU A 1 179 ? -34.333 -27.118 -3.991 1.00 27.89 179 LEU A C 1
ATOM 1448 O O . LEU A 1 179 ? -34.384 -27.779 -2.956 1.00 27.89 179 LEU A O 1
ATOM 1452 N N . LEU A 1 180 ? -34.890 -27.533 -5.132 1.00 24.64 180 LEU A N 1
ATOM 1453 C CA . LEU A 1 180 ? -35.153 -28.944 -5.406 1.00 24.64 180 LEU A CA 1
ATOM 1454 C C . LEU A 1 180 ? -34.250 -29.390 -6.557 1.00 24.64 180 LEU A C 1
ATOM 1456 O O . LEU A 1 180 ? -34.422 -29.005 -7.712 1.00 24.64 180 LEU A O 1
ATOM 1460 N N . VAL A 1 181 ? -33.259 -30.204 -6.207 1.00 28.95 181 VAL A N 1
ATOM 1461 C CA . VAL A 1 181 ? -32.419 -30.943 -7.144 1.00 28.95 181 VAL A CA 1
ATOM 1462 C C . VAL A 1 181 ? -33.305 -31.934 -7.894 1.00 28.95 181 VAL A C 1
ATOM 1464 O O . VAL A 1 181 ? -33.746 -32.920 -7.313 1.00 28.95 181 VAL A O 1
ATOM 1467 N N . THR A 1 182 ? -33.524 -31.717 -9.189 1.00 22.81 182 THR A N 1
ATOM 1468 C CA . THR A 1 182 ? -33.867 -32.800 -10.120 1.00 22.81 182 THR A CA 1
ATOM 1469 C C . THR A 1 182 ? -33.113 -32.605 -11.435 1.00 22.81 182 THR A C 1
ATOM 1471 O O . THR A 1 182 ? -33.057 -31.518 -12.002 1.00 22.81 182 THR A O 1
ATOM 1474 N N . LYS A 1 183 ? -32.451 -33.678 -11.877 1.00 29.53 183 LYS A N 1
ATOM 1475 C CA . LYS A 1 183 ? -31.819 -33.821 -13.193 1.00 29.53 183 LYS A CA 1
ATOM 1476 C C . LYS A 1 183 ? -32.891 -33.750 -14.285 1.00 29.53 183 LYS A C 1
ATOM 1478 O O . LYS A 1 183 ? -33.816 -34.555 -14.238 1.00 29.53 183 LYS A O 1
ATOM 1483 N N . SER A 1 184 ? -32.672 -32.955 -15.332 1.00 23.61 184 SER A N 1
ATOM 1484 C CA . SER A 1 184 ? -33.199 -33.263 -16.668 1.00 23.61 184 SER A CA 1
ATOM 1485 C C . SER A 1 184 ? -32.442 -32.538 -17.785 1.00 23.61 184 SER A C 1
ATOM 1487 O O . SER A 1 184 ? -32.117 -31.358 -17.693 1.00 23.61 184 SER A O 1
ATOM 1489 N N . THR A 1 185 ? -32.180 -33.309 -18.834 1.00 22.61 185 THR A N 1
ATOM 1490 C CA . THR A 1 185 ? -31.711 -32.984 -20.190 1.00 22.61 185 THR A CA 1
ATOM 1491 C C . THR A 1 185 ? -32.573 -31.941 -20.929 1.00 22.61 185 THR A C 1
ATOM 1493 O O . THR A 1 185 ? -33.687 -31.659 -20.489 1.00 22.61 185 THR A O 1
ATOM 1496 N N . PRO A 1 186 ? -32.086 -31.372 -22.054 1.00 32.97 186 PRO A N 1
ATOM 1497 C CA . PRO A 1 186 ? -32.676 -30.193 -22.680 1.00 32.97 186 PRO A CA 1
ATOM 1498 C C . PRO A 1 186 ? -33.808 -30.565 -23.642 1.00 32.97 186 PRO A C 1
ATOM 1500 O O . PRO A 1 186 ? -33.664 -31.523 -24.398 1.00 32.97 186 PRO A O 1
ATOM 1503 N N . ASN A 1 187 ? -34.894 -29.784 -23.656 1.00 21.84 187 ASN A N 1
ATOM 1504 C CA . ASN A 1 187 ? -35.631 -29.466 -24.882 1.00 21.84 187 ASN A CA 1
ATOM 1505 C C . ASN A 1 187 ? -36.730 -28.404 -24.690 1.00 21.84 187 ASN A C 1
ATOM 1507 O O . ASN A 1 187 ? -37.410 -28.357 -23.671 1.00 21.84 187 ASN A O 1
ATOM 1511 N N . THR A 1 188 ? -36.900 -27.642 -25.778 1.00 22.48 188 THR A N 1
ATOM 1512 C CA . THR A 1 188 ? -38.112 -26.965 -26.285 1.00 22.48 188 THR A CA 1
ATOM 1513 C C . THR A 1 188 ? -38.666 -25.716 -25.581 1.00 22.48 188 THR A C 1
ATOM 1515 O O . THR A 1 188 ? -39.343 -25.785 -24.567 1.00 22.48 188 THR A O 1
ATOM 1518 N N . THR A 1 189 ? -38.402 -24.577 -26.242 1.00 24.69 189 THR A N 1
ATOM 1519 C CA . THR A 1 189 ? -39.363 -23.570 -26.758 1.00 24.69 189 THR A CA 1
ATOM 1520 C C . THR A 1 189 ? -40.587 -23.181 -25.923 1.00 24.69 189 THR A C 1
ATOM 1522 O O . THR A 1 189 ? -41.535 -23.947 -25.866 1.00 24.69 189 THR A O 1
ATOM 1525 N N . GLU A 1 190 ? -40.631 -21.909 -25.500 1.00 25.02 190 GLU A N 1
ATOM 1526 C CA . GLU A 1 190 ? -41.806 -21.005 -25.529 1.00 25.02 190 GLU A CA 1
ATOM 1527 C C . GLU A 1 190 ? -41.316 -19.567 -25.221 1.00 25.02 190 GLU A C 1
ATOM 1529 O O . GLU A 1 190 ? -40.709 -19.304 -24.192 1.00 25.02 190 GLU A O 1
ATOM 1534 N N . SER A 1 191 ? -41.196 -18.694 -26.226 1.00 21.59 191 SER A N 1
ATOM 1535 C CA . SER A 1 191 ? -42.190 -17.714 -26.701 1.00 21.59 191 SER A CA 1
ATOM 1536 C C . SER A 1 191 ? -42.458 -16.516 -25.767 1.00 21.59 191 SER A C 1
ATOM 1538 O O . SER A 1 191 ? -43.233 -16.593 -24.824 1.00 21.59 191 SER A O 1
ATOM 1540 N N . ARG A 1 192 ? -41.860 -15.377 -26.163 1.00 25.45 192 ARG A N 1
ATOM 1541 C CA . ARG A 1 192 ? -42.339 -13.976 -26.102 1.00 25.45 192 ARG A CA 1
ATOM 1542 C C . ARG A 1 192 ? -42.989 -13.444 -24.811 1.00 25.45 192 ARG A C 1
ATOM 1544 O O . ARG A 1 192 ? -44.136 -13.750 -24.509 1.00 25.45 192 ARG A O 1
ATOM 1551 N N . LYS A 1 193 ? -42.411 -12.340 -24.319 1.00 23.86 193 LYS A N 1
ATOM 1552 C CA . LYS A 1 193 ? -43.028 -11.005 -24.478 1.00 23.86 193 LYS A CA 1
ATOM 1553 C C . LYS A 1 193 ? -41.980 -9.895 -24.364 1.00 23.86 193 LYS A C 1
ATOM 1555 O O . LYS A 1 193 ? -41.412 -9.653 -23.308 1.00 23.86 193 LYS A O 1
ATOM 1560 N N . SER A 1 194 ? -41.733 -9.261 -25.503 1.00 23.05 194 SER A N 1
ATOM 1561 C CA . SER A 1 194 ? -41.027 -7.999 -25.665 1.00 23.05 194 SER A CA 1
ATOM 1562 C C . SER A 1 194 ? -41.934 -6.851 -25.219 1.00 23.05 194 SER A C 1
ATOM 1564 O O . SER A 1 194 ? -43.061 -6.733 -25.700 1.00 23.05 194 SER A O 1
ATOM 1566 N N . THR A 1 195 ? -41.433 -6.001 -24.332 1.00 27.91 195 THR A N 1
ATOM 1567 C CA . THR A 1 195 ? -41.898 -4.619 -24.187 1.00 27.91 195 THR A CA 1
ATOM 1568 C C . THR A 1 195 ? -40.742 -3.731 -24.597 1.00 27.91 195 THR A C 1
ATOM 1570 O O . THR A 1 195 ? -39.710 -3.696 -23.929 1.00 27.91 195 THR A O 1
ATOM 1573 N N . ASP A 1 196 ? -40.925 -3.093 -25.747 1.00 24.28 196 ASP A N 1
ATOM 1574 C CA . ASP A 1 196 ? -40.019 -2.130 -26.349 1.00 24.28 196 ASP A CA 1
ATOM 1575 C C . ASP A 1 196 ? -39.858 -0.899 -25.450 1.00 24.28 196 ASP A C 1
ATOM 1577 O O . ASP A 1 196 ? -40.843 -0.308 -25.003 1.00 24.28 196 ASP A O 1
ATOM 1581 N N . LEU A 1 197 ? -38.614 -0.468 -25.243 1.00 30.53 197 LEU A N 1
ATOM 1582 C CA . LEU A 1 197 ? -38.299 0.913 -24.895 1.00 30.53 197 LEU A CA 1
ATOM 1583 C C . LEU A 1 197 ? -37.288 1.437 -25.919 1.00 30.53 197 LEU A C 1
ATOM 1585 O O . LEU A 1 197 ? -36.144 0.994 -25.989 1.00 30.53 197 LEU A O 1
ATOM 1589 N N . ASN A 1 198 ? -37.792 2.349 -26.751 1.00 25.98 198 ASN A N 1
ATOM 1590 C CA . ASN A 1 198 ? -37.096 3.079 -27.805 1.00 25.98 198 ASN A CA 1
ATOM 1591 C C . ASN A 1 198 ? -35.910 3.893 -27.265 1.00 25.98 198 ASN A C 1
ATOM 1593 O O . ASN A 1 198 ? -36.081 4.697 -26.350 1.00 25.98 198 ASN A O 1
ATOM 1597 N N . PHE A 1 199 ? -34.768 3.803 -27.949 1.00 33.31 199 PHE A N 1
ATOM 1598 C CA . PHE A 1 199 ? -33.716 4.825 -27.950 1.00 33.31 199 PHE A CA 1
ATOM 1599 C C . PHE A 1 199 ? -33.561 5.410 -29.369 1.00 33.31 199 PHE A C 1
ATOM 1601 O O . PHE A 1 199 ? -33.816 4.704 -30.348 1.00 33.31 199 PHE A O 1
ATOM 1608 N N . PRO A 1 200 ? -33.185 6.696 -29.515 1.00 29.66 200 PRO A N 1
ATOM 1609 C CA . PRO A 1 200 ? -33.168 7.376 -30.806 1.00 29.66 200 PRO A CA 1
ATOM 1610 C C . PRO A 1 200 ? -32.024 6.884 -31.708 1.00 29.66 200 PRO A C 1
ATOM 1612 O O . PRO A 1 200 ? -30.858 6.859 -31.321 1.00 29.66 200 PRO A O 1
ATOM 1615 N N . SER A 1 201 ? -32.395 6.517 -32.936 1.00 24.52 201 SER A N 1
ATOM 1616 C CA . SER A 1 201 ? -31.525 6.060 -34.024 1.00 24.52 201 SER A CA 1
ATOM 1617 C C . SER A 1 201 ? -30.652 7.197 -34.572 1.00 24.52 201 SER A C 1
ATOM 1619 O O . SER A 1 201 ? -31.156 8.238 -35.000 1.00 24.52 201 SER A O 1
ATOM 1621 N N . ILE A 1 202 ? -29.336 6.974 -34.595 1.00 30.84 202 ILE A N 1
ATOM 1622 C CA . ILE A 1 202 ? -28.391 7.745 -35.409 1.00 30.84 202 ILE A CA 1
ATOM 1623 C C . ILE A 1 202 ? -28.453 7.182 -36.834 1.00 30.84 202 ILE A C 1
ATOM 1625 O O . ILE A 1 202 ? -28.399 5.973 -37.037 1.00 30.84 202 ILE A O 1
ATOM 1629 N N . ARG A 1 203 ? -28.626 8.083 -37.807 1.00 28.34 203 ARG A N 1
ATOM 1630 C CA . ARG A 1 203 ? -28.760 7.795 -39.241 1.00 28.34 203 ARG A CA 1
ATOM 1631 C C . ARG A 1 203 ? -27.508 7.116 -39.800 1.00 28.34 203 ARG A C 1
ATOM 1633 O O . ARG A 1 203 ? -26.441 7.724 -39.808 1.00 28.34 203 ARG A O 1
ATOM 1640 N N . ASP A 1 204 ? -27.698 5.939 -40.384 1.00 25.62 204 ASP A N 1
ATOM 1641 C CA . ASP A 1 204 ? -26.794 5.370 -41.379 1.00 25.62 204 ASP A CA 1
ATOM 1642 C C . ASP A 1 204 ? -26.986 6.084 -42.722 1.00 25.62 204 ASP A C 1
ATOM 1644 O O . ASP A 1 204 ? -28.103 6.204 -43.232 1.00 25.62 204 ASP A O 1
ATOM 1648 N N . THR A 1 205 ? -25.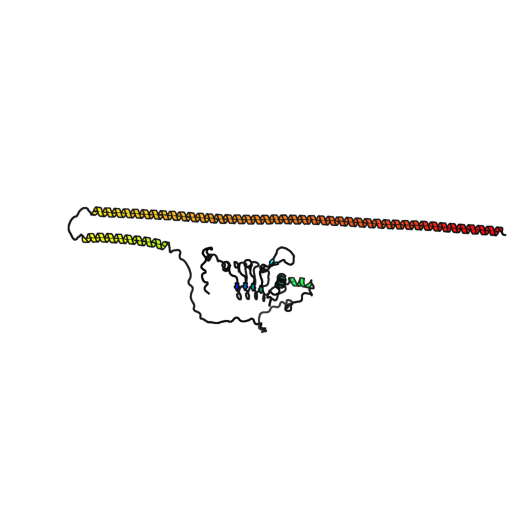882 6.515 -43.329 1.00 27.33 205 THR A N 1
ATOM 1649 C CA . THR A 1 205 ? -25.804 6.655 -44.786 1.00 27.33 205 THR A CA 1
ATOM 1650 C C . THR A 1 205 ? -24.910 5.538 -45.289 1.00 27.33 205 THR A C 1
ATOM 1652 O O . THR A 1 205 ? -23.723 5.461 -44.985 1.00 27.33 205 THR A O 1
ATOM 1655 N N . THR A 1 206 ? -25.540 4.617 -46.002 1.00 26.22 206 THR A N 1
ATOM 1656 C CA . THR A 1 206 ? -24.912 3.531 -46.733 1.00 26.22 206 THR A CA 1
ATOM 1657 C C . THR A 1 206 ? -24.341 4.080 -48.034 1.00 26.22 206 THR A C 1
ATOM 1659 O O . THR A 1 206 ? -25.081 4.589 -48.868 1.00 26.22 206 THR A O 1
ATOM 1662 N N . GLU A 1 207 ? -23.044 3.892 -48.263 1.00 27.17 207 GLU A N 1
ATOM 1663 C CA . GLU A 1 207 ? -22.550 3.655 -49.616 1.00 27.17 207 GLU A CA 1
ATOM 1664 C C . GLU A 1 207 ? -21.685 2.397 -49.632 1.00 27.17 207 GLU A C 1
ATOM 1666 O O . GLU A 1 207 ? -20.623 2.289 -49.024 1.00 27.17 207 GLU A O 1
ATOM 1671 N N . SER A 1 208 ? -22.229 1.417 -50.343 1.00 28.64 208 SER A N 1
ATOM 1672 C CA . SER A 1 208 ? -21.607 0.172 -50.747 1.00 28.64 208 SER A CA 1
ATOM 1673 C C . SER A 1 208 ? -20.416 0.444 -51.664 1.00 28.64 208 SER A C 1
ATOM 1675 O O . SER A 1 208 ? -20.569 1.088 -52.705 1.00 28.64 208 SER A O 1
ATOM 1677 N N . ARG A 1 209 ? -19.250 -0.143 -51.370 1.00 28.17 209 ARG A N 1
ATOM 1678 C CA . ARG A 1 209 ? -18.329 -0.528 -52.444 1.00 28.17 209 ARG A CA 1
ATOM 1679 C C . ARG A 1 209 ? -17.558 -1.806 -52.138 1.00 28.17 209 ARG A C 1
ATOM 1681 O O . ARG A 1 209 ? -17.052 -2.024 -51.046 1.00 28.17 209 ARG A O 1
ATOM 1688 N N . LYS A 1 210 ? -17.559 -2.640 -53.176 1.00 29.38 210 LYS A N 1
ATOM 1689 C CA . LYS A 1 210 ? -17.129 -4.032 -53.294 1.00 29.38 210 LYS A CA 1
ATOM 1690 C C . LYS A 1 210 ? -15.689 -4.313 -52.856 1.00 29.38 210 LYS A C 1
ATOM 1692 O O . LYS A 1 210 ? -14.783 -3.513 -53.059 1.00 29.38 210 LYS A O 1
ATOM 1697 N N . SER A 1 211 ? -15.541 -5.546 -52.383 1.00 34.06 211 SER A N 1
ATOM 1698 C CA . SER A 1 211 ? -14.336 -6.363 -52.259 1.00 34.06 211 SER A CA 1
ATOM 1699 C C . SER A 1 211 ? -13.388 -6.276 -53.460 1.00 34.06 211 SER A C 1
ATOM 1701 O O . SER A 1 211 ? -13.808 -6.500 -54.597 1.00 34.06 211 SER A O 1
ATOM 1703 N N . THR A 1 212 ? -12.101 -6.075 -53.178 1.00 30.73 212 THR A N 1
ATOM 1704 C CA . THR A 1 212 ? -11.006 -6.547 -54.036 1.00 30.73 212 THR A CA 1
ATOM 1705 C C . THR A 1 212 ? -9.841 -6.944 -53.135 1.00 30.73 212 THR A C 1
ATOM 1707 O O . THR A 1 212 ? -9.381 -6.132 -52.334 1.00 30.73 212 THR A O 1
ATOM 1710 N N . ASP A 1 213 ? -9.433 -8.206 -53.244 1.00 37.50 213 ASP A N 1
ATOM 1711 C CA . ASP A 1 213 ? -8.268 -8.805 -52.595 1.00 37.50 213 ASP A CA 1
ATOM 1712 C C . ASP A 1 213 ? -6.984 -8.047 -52.937 1.00 37.50 213 ASP A C 1
ATOM 1714 O O . ASP A 1 213 ? -6.804 -7.653 -54.089 1.00 37.50 213 ASP A O 1
ATOM 1718 N N . LEU A 1 214 ? -6.061 -7.909 -51.978 1.00 33.09 214 LEU A N 1
ATOM 1719 C CA . LEU A 1 214 ? -4.652 -7.626 -52.261 1.00 33.09 214 LEU A CA 1
ATOM 1720 C C . LEU A 1 214 ? -3.746 -8.148 -51.136 1.00 33.09 214 LEU A C 1
ATOM 1722 O O . LEU A 1 214 ? -3.905 -7.823 -49.962 1.00 33.09 214 LEU A O 1
ATOM 1726 N N . ASN A 1 215 ? -2.806 -8.990 -51.564 1.00 32.69 215 ASN A N 1
ATOM 1727 C CA . ASN A 1 215 ? -1.785 -9.688 -50.791 1.00 32.69 215 ASN A CA 1
ATOM 1728 C C . ASN A 1 215 ? -0.822 -8.754 -50.037 1.00 32.69 215 ASN A C 1
ATOM 1730 O O . ASN A 1 215 ? -0.458 -7.681 -50.518 1.00 32.69 215 ASN A O 1
ATOM 1734 N N . PHE A 1 216 ? -0.330 -9.247 -48.898 1.00 36.22 216 PHE A N 1
ATOM 1735 C CA . PHE A 1 216 ? 0.794 -8.698 -48.134 1.00 36.22 216 PHE A CA 1
ATOM 1736 C C . PHE A 1 216 ? 2.143 -8.864 -48.857 1.00 36.22 216 PHE A C 1
ATOM 1738 O O . PHE A 1 216 ? 2.366 -9.894 -49.497 1.00 36.22 216 PHE A O 1
ATOM 1745 N N . PRO A 1 217 ? 3.103 -7.950 -48.624 1.00 37.00 217 PRO A N 1
ATOM 1746 C CA . PRO A 1 217 ? 4.524 -8.279 -48.636 1.00 37.00 217 PRO A CA 1
ATOM 1747 C C . PRO A 1 217 ? 5.177 -8.104 -47.244 1.00 37.00 217 PRO A C 1
ATOM 1749 O O . PRO A 1 217 ? 4.701 -7.303 -46.435 1.00 37.00 217 PRO A O 1
ATOM 1752 N N . PRO A 1 218 ? 6.278 -8.826 -46.958 1.00 37.22 218 PRO A N 1
ATOM 1753 C CA . PRO A 1 218 ? 7.051 -8.687 -45.727 1.00 37.22 218 PRO A CA 1
ATOM 1754 C C . PRO A 1 218 ? 8.127 -7.585 -45.830 1.00 37.22 218 PRO A C 1
ATOM 1756 O O . PRO A 1 218 ? 8.572 -7.215 -46.915 1.00 37.22 218 PRO A O 1
ATOM 1759 N N . THR A 1 219 ? 8.577 -7.108 -44.671 1.00 35.28 219 THR A N 1
ATOM 1760 C CA . THR A 1 219 ? 9.809 -6.324 -44.412 1.00 35.28 219 THR A CA 1
ATOM 1761 C C . THR A 1 219 ? 10.806 -7.198 -43.623 1.00 35.28 219 THR A C 1
ATOM 1763 O O . THR A 1 219 ? 10.360 -8.225 -43.108 1.00 35.28 219 THR A O 1
ATOM 1766 N N . PRO A 1 220 ? 12.032 -6.755 -43.270 1.00 49.94 220 PRO A N 1
ATOM 1767 C CA . PRO A 1 220 ? 13.042 -5.903 -43.930 1.00 49.94 220 PRO A CA 1
ATOM 1768 C C . PRO A 1 220 ? 14.444 -6.586 -43.951 1.00 49.94 220 PRO A C 1
ATOM 1770 O O . PRO A 1 220 ? 14.610 -7.631 -43.342 1.00 49.94 220 PRO A O 1
ATOM 1773 N N . ASP A 1 221 ? 15.451 -5.990 -44.608 1.00 28.89 221 ASP A N 1
ATOM 1774 C CA . ASP A 1 221 ? 16.866 -6.006 -44.158 1.00 28.89 221 ASP A CA 1
ATOM 1775 C C . ASP A 1 221 ? 17.738 -5.151 -45.098 1.00 28.89 221 ASP A C 1
ATOM 1777 O O . ASP A 1 221 ? 17.886 -5.466 -46.277 1.00 28.89 221 ASP A O 1
ATOM 1781 N N . ASP A 1 222 ? 18.325 -4.063 -44.588 1.00 35.59 222 ASP A N 1
ATOM 1782 C CA . ASP A 1 222 ? 19.282 -3.231 -45.334 1.00 35.59 222 ASP A CA 1
ATOM 1783 C C . ASP A 1 222 ? 20.390 -2.738 -44.379 1.00 35.59 222 ASP A C 1
ATOM 1785 O O . ASP A 1 222 ? 20.391 -1.609 -43.892 1.00 35.59 222 ASP A O 1
ATOM 1789 N N . SER A 1 223 ? 21.338 -3.627 -44.060 1.00 37.91 223 SER A N 1
ATOM 1790 C CA . SER A 1 223 ? 22.577 -3.308 -43.320 1.00 37.91 223 SER A CA 1
ATOM 1791 C C . SER A 1 223 ? 23.858 -3.789 -44.027 1.00 37.91 223 SER A C 1
ATOM 1793 O O . SER A 1 223 ? 24.963 -3.597 -43.525 1.00 37.91 223 SER A O 1
ATOM 1795 N N . SER A 1 224 ? 23.761 -4.327 -45.249 1.00 40.06 224 SER A N 1
ATOM 1796 C CA . SER A 1 224 ? 24.904 -4.851 -46.024 1.00 40.06 224 SER A CA 1
ATOM 1797 C C . SER A 1 224 ? 25.417 -3.909 -47.130 1.00 40.06 224 SER A C 1
ATOM 1799 O O . SER A 1 224 ? 26.384 -4.221 -47.834 1.00 40.06 224 SER A O 1
ATOM 1801 N N . ARG A 1 225 ? 24.809 -2.725 -47.291 1.00 41.84 225 ARG A N 1
ATOM 1802 C CA . ARG A 1 225 ? 25.024 -1.864 -48.468 1.00 41.84 225 ARG A CA 1
ATOM 1803 C C . ARG A 1 225 ? 26.225 -0.915 -48.389 1.00 41.84 225 ARG A C 1
ATOM 1805 O O . ARG A 1 225 ? 26.607 -0.353 -49.405 1.00 41.84 225 ARG A O 1
ATOM 1812 N N . SER A 1 226 ? 26.857 -0.751 -47.223 1.00 43.78 226 SER A N 1
ATOM 1813 C CA . SER A 1 226 ? 27.994 0.177 -47.069 1.00 43.78 226 SER A CA 1
ATOM 1814 C C . SER A 1 226 ? 29.347 -0.446 -47.466 1.00 43.78 226 SER A C 1
ATOM 1816 O O . SER A 1 226 ? 30.147 0.185 -48.160 1.00 43.78 226 SER A O 1
ATOM 1818 N N . GLN A 1 227 ? 29.591 -1.722 -47.134 1.00 45.38 227 GLN A N 1
ATOM 1819 C CA . GLN A 1 227 ? 30.876 -2.396 -47.413 1.00 45.38 227 GLN A CA 1
ATOM 1820 C C . GLN A 1 227 ? 31.041 -2.854 -48.876 1.00 45.38 227 GLN A C 1
ATOM 1822 O O . GLN A 1 227 ? 32.162 -2.971 -49.379 1.00 45.38 227 GLN A O 1
ATOM 1827 N N . THR A 1 228 ? 29.940 -3.061 -49.600 1.00 52.94 228 THR A N 1
ATOM 1828 C CA . THR A 1 228 ? 29.955 -3.447 -51.021 1.00 52.94 228 THR A CA 1
ATOM 1829 C C . THR A 1 228 ? 30.328 -2.279 -51.938 1.00 52.94 228 THR A C 1
ATOM 1831 O O . THR A 1 228 ? 31.047 -2.471 -52.914 1.00 52.94 228 THR A O 1
ATOM 1834 N N . THR A 1 229 ? 29.957 -1.041 -51.603 1.00 55.75 229 THR A N 1
ATOM 1835 C CA . THR A 1 229 ? 30.322 0.139 -52.410 1.00 55.75 229 THR A CA 1
ATOM 1836 C C . THR A 1 229 ? 31.816 0.459 -52.375 1.00 55.75 229 THR A C 1
ATOM 1838 O O . THR A 1 229 ? 32.381 0.822 -53.404 1.00 55.75 229 THR A O 1
ATOM 1841 N N . ALA A 1 230 ? 32.482 0.297 -51.227 1.00 55.41 230 ALA A N 1
ATOM 1842 C CA . ALA A 1 230 ? 33.911 0.603 -51.093 1.00 55.41 230 ALA A CA 1
ATOM 1843 C C . ALA A 1 230 ? 34.817 -0.458 -51.749 1.00 55.41 230 ALA A C 1
ATOM 1845 O O . ALA A 1 230 ? 35.861 -0.133 -52.308 1.00 55.41 230 ALA A O 1
ATOM 1846 N N . THR A 1 231 ? 34.416 -1.731 -51.728 1.00 58.12 231 THR A N 1
ATOM 1847 C CA . THR A 1 231 ? 35.175 -2.819 -52.372 1.00 58.12 231 THR A CA 1
ATOM 1848 C C . THR A 1 231 ? 35.050 -2.779 -53.898 1.00 58.12 231 THR A C 1
ATOM 1850 O O . THR A 1 231 ? 36.036 -2.978 -54.610 1.00 58.12 231 THR A O 1
ATOM 1853 N N . VAL A 1 232 ? 33.870 -2.426 -54.419 1.00 63.91 232 VAL A N 1
ATOM 1854 C CA . VAL A 1 232 ? 33.615 -2.311 -55.865 1.00 63.91 232 VAL A CA 1
ATOM 1855 C C . VAL A 1 232 ? 34.355 -1.124 -56.498 1.00 63.91 232 VAL A C 1
ATOM 1857 O O . VAL A 1 232 ? 34.848 -1.242 -57.625 1.00 63.91 232 VAL A O 1
ATOM 1860 N N . THR A 1 233 ? 34.511 0.003 -55.794 1.00 68.75 233 THR A N 1
ATOM 1861 C CA . THR A 1 233 ? 35.263 1.162 -56.316 1.00 68.75 233 THR A CA 1
ATOM 1862 C C . THR A 1 233 ? 36.761 0.883 -56.418 1.00 68.75 233 THR A C 1
ATOM 1864 O O . THR A 1 233 ? 37.381 1.259 -57.414 1.00 68.75 233 THR A O 1
ATOM 1867 N N . VAL A 1 234 ? 37.339 0.150 -55.461 1.00 70.69 234 VAL A N 1
ATOM 1868 C CA . VAL A 1 234 ? 38.757 -0.248 -55.500 1.00 70.69 234 VAL A CA 1
ATOM 1869 C C . VAL A 1 234 ? 39.034 -1.216 -56.655 1.00 70.69 234 VAL A C 1
ATOM 1871 O O . VAL A 1 234 ? 39.999 -1.016 -57.391 1.00 70.69 234 VAL A O 1
ATOM 1874 N N . ILE A 1 235 ? 38.171 -2.214 -56.886 1.00 74.25 235 ILE A N 1
ATOM 1875 C CA . ILE A 1 235 ? 38.307 -3.146 -58.026 1.00 74.25 235 ILE A CA 1
ATOM 1876 C C . ILE A 1 235 ? 38.157 -2.407 -59.368 1.00 74.25 235 ILE A C 1
ATOM 1878 O O . ILE A 1 235 ? 38.885 -2.673 -60.323 1.00 74.25 235 ILE A O 1
ATOM 1882 N N . SER A 1 236 ? 37.253 -1.428 -59.440 1.00 75.19 236 SER A N 1
ATOM 1883 C CA . SER A 1 236 ? 37.053 -0.630 -60.657 1.00 75.19 236 SER A CA 1
ATOM 1884 C C . SER A 1 236 ? 38.272 0.245 -60.980 1.00 75.19 236 SER A C 1
ATOM 1886 O O . SER A 1 236 ? 38.672 0.352 -62.140 1.00 75.19 236 SER A O 1
ATOM 1888 N N . LEU A 1 237 ? 38.910 0.828 -59.959 1.00 77.44 237 LEU A N 1
ATOM 1889 C CA . LEU A 1 237 ? 40.126 1.630 -60.123 1.00 77.44 237 LEU A CA 1
ATOM 1890 C C . LEU A 1 237 ? 41.339 0.776 -60.518 1.00 77.44 237 LEU A C 1
ATOM 1892 O O . LEU A 1 237 ? 42.121 1.198 -61.370 1.00 77.44 237 LEU A O 1
ATOM 1896 N N . THR A 1 238 ? 41.489 -0.435 -59.971 1.00 79.12 238 THR A N 1
ATOM 1897 C CA . THR A 1 238 ? 42.601 -1.328 -60.346 1.00 79.12 238 THR A CA 1
ATOM 1898 C C . THR A 1 238 ? 42.472 -1.825 -61.784 1.00 79.12 238 THR A C 1
ATOM 1900 O O . THR A 1 238 ? 43.456 -1.795 -62.526 1.00 79.12 238 THR A O 1
ATOM 1903 N N . LEU A 1 239 ? 41.264 -2.188 -62.228 1.00 82.94 239 LEU A N 1
ATOM 1904 C CA . LEU A 1 239 ? 41.009 -2.568 -63.622 1.00 82.94 239 LEU A CA 1
ATOM 1905 C C . LEU A 1 239 ? 41.266 -1.410 -64.595 1.00 82.94 239 LEU A C 1
ATOM 1907 O O . LEU A 1 239 ? 41.826 -1.626 -65.672 1.00 82.94 239 LEU A O 1
ATOM 1911 N N . LEU A 1 240 ? 40.928 -0.178 -64.206 1.00 84.44 240 LEU A N 1
ATOM 1912 C CA . LEU A 1 240 ? 41.190 1.014 -65.012 1.00 84.44 240 LEU A CA 1
ATOM 1913 C C . LEU A 1 240 ? 42.697 1.270 -65.179 1.00 84.44 240 LEU A C 1
ATOM 1915 O O . LEU A 1 240 ? 43.155 1.546 -66.288 1.00 84.44 240 LEU A O 1
ATOM 1919 N N . VAL A 1 241 ? 43.487 1.095 -64.117 1.00 80.19 241 VAL A N 1
ATOM 1920 C CA . VAL A 1 241 ? 44.955 1.205 -64.185 1.00 80.19 241 VAL A CA 1
ATOM 1921 C C . VAL A 1 241 ? 45.557 0.114 -65.075 1.00 80.19 241 VAL A C 1
ATOM 1923 O O . VAL A 1 241 ? 46.398 0.424 -65.919 1.00 80.19 241 VAL A O 1
ATOM 1926 N N . VAL A 1 242 ? 45.095 -1.139 -64.966 1.00 78.19 242 VAL A N 1
ATOM 1927 C CA . VAL A 1 242 ? 45.532 -2.236 -65.854 1.00 78.19 242 VAL A CA 1
ATOM 1928 C C . VAL A 1 242 ? 45.220 -1.908 -67.317 1.00 78.19 242 VAL A C 1
ATOM 1930 O O . VAL A 1 242 ? 46.091 -2.051 -68.175 1.00 78.19 242 VAL A O 1
ATOM 1933 N N . CYS A 1 243 ? 44.027 -1.378 -67.604 1.00 76.31 243 CYS A N 1
ATOM 1934 C CA . CYS A 1 243 ? 43.645 -0.961 -68.954 1.00 76.31 243 CYS A CA 1
ATOM 1935 C C . CYS A 1 243 ? 44.547 0.157 -69.497 1.00 76.31 243 CYS A C 1
ATOM 1937 O O . CYS A 1 243 ? 44.966 0.093 -70.654 1.00 76.31 243 CYS A O 1
ATOM 1939 N N . ILE A 1 244 ? 44.898 1.150 -68.672 1.00 80.81 244 ILE A N 1
ATOM 1940 C CA . ILE A 1 244 ? 45.815 2.232 -69.062 1.00 80.81 244 ILE A CA 1
ATOM 1941 C C . ILE A 1 244 ? 47.214 1.674 -69.350 1.00 80.81 244 ILE A C 1
ATOM 1943 O O . ILE A 1 244 ? 47.814 2.023 -70.366 1.00 80.81 244 ILE A O 1
ATOM 1947 N N . VAL A 1 245 ? 47.725 0.762 -68.516 1.00 76.50 245 VAL A N 1
ATOM 1948 C CA . VAL A 1 245 ? 49.034 0.122 -68.733 1.00 76.50 245 VAL A CA 1
ATOM 1949 C C . VAL A 1 245 ? 49.040 -0.691 -70.030 1.00 76.50 245 VAL A C 1
ATOM 1951 O O . VAL A 1 245 ? 49.984 -0.562 -70.816 1.00 76.50 245 VAL A O 1
ATOM 1954 N N . CYS A 1 246 ? 47.983 -1.463 -70.304 1.00 74.00 246 CYS A N 1
ATOM 1955 C CA . CYS A 1 246 ? 47.807 -2.203 -71.559 1.00 74.00 246 CYS A CA 1
ATOM 1956 C C . CYS A 1 246 ? 47.716 -1.270 -72.778 1.00 74.00 246 CYS A C 1
ATOM 1958 O O . CYS A 1 246 ? 48.320 -1.542 -73.817 1.00 74.00 246 CYS A O 1
ATOM 1960 N N . ALA A 1 247 ? 47.014 -0.141 -72.654 1.00 75.19 247 ALA A N 1
ATOM 1961 C CA . ALA A 1 247 ? 46.900 0.850 -73.721 1.00 75.19 247 ALA A CA 1
ATOM 1962 C C . ALA A 1 247 ? 48.245 1.535 -74.010 1.00 75.19 247 ALA A C 1
ATOM 1964 O O . ALA A 1 247 ? 48.627 1.687 -75.171 1.00 75.19 247 ALA A O 1
ATOM 1965 N N . VAL A 1 248 ? 49.007 1.893 -72.971 1.00 75.12 248 VAL A N 1
ATOM 1966 C CA . VAL A 1 248 ? 50.338 2.502 -73.111 1.00 75.12 248 VAL A CA 1
ATOM 1967 C C . VAL A 1 248 ? 51.335 1.504 -73.702 1.00 75.12 248 VAL A C 1
ATOM 1969 O O . VAL A 1 248 ? 52.061 1.851 -74.634 1.00 75.12 248 VAL A O 1
ATOM 1972 N N . THR A 1 249 ? 51.348 0.251 -73.234 1.00 74.75 249 THR A N 1
ATOM 1973 C CA . THR A 1 249 ? 52.198 -0.800 -73.828 1.00 74.75 249 THR A CA 1
ATOM 1974 C C . THR A 1 249 ? 51.823 -1.065 -75.283 1.00 74.75 249 THR A C 1
ATOM 1976 O O . THR A 1 249 ? 52.708 -1.084 -76.140 1.00 74.75 249 THR A O 1
ATOM 1979 N N . GLY A 1 250 ? 50.529 -1.158 -75.599 1.00 73.56 250 GLY A N 1
ATOM 1980 C CA . GLY A 1 250 ? 50.031 -1.265 -76.971 1.00 73.56 250 GLY A CA 1
ATOM 1981 C C . GLY A 1 250 ? 50.456 -0.086 -77.852 1.00 73.56 250 GLY A C 1
ATOM 1982 O O . GLY A 1 250 ? 50.944 -0.290 -78.963 1.00 73.56 250 GLY A O 1
ATOM 1983 N N . PHE A 1 251 ? 50.368 1.145 -77.344 1.00 72.25 251 PHE A N 1
ATOM 1984 C CA . PHE A 1 251 ? 50.782 2.356 -78.059 1.00 72.25 251 PHE A CA 1
ATOM 1985 C C . PHE A 1 251 ? 52.296 2.404 -78.315 1.00 72.25 251 PHE A C 1
ATOM 1987 O O . PHE A 1 251 ? 52.737 2.781 -79.406 1.00 72.25 251 PHE A O 1
ATOM 1994 N N . VAL A 1 252 ? 53.111 1.974 -77.347 1.00 74.88 252 VAL A N 1
ATOM 1995 C CA . VAL A 1 252 ? 54.572 1.878 -77.497 1.00 74.88 252 VAL A CA 1
ATOM 1996 C C . VAL A 1 252 ? 54.946 0.809 -78.527 1.00 74.88 252 VAL A C 1
ATOM 1998 O O . VAL A 1 252 ? 55.794 1.062 -79.388 1.00 74.88 252 VAL A O 1
ATOM 2001 N N . LEU A 1 253 ? 54.290 -0.357 -78.496 1.00 70.88 253 LEU A N 1
ATOM 2002 C CA . LEU A 1 253 ? 54.476 -1.422 -79.488 1.00 70.88 253 LEU A CA 1
ATOM 2003 C C . LEU A 1 253 ? 54.022 -0.981 -80.887 1.00 70.88 253 LEU A C 1
ATOM 2005 O O . LEU A 1 253 ? 54.717 -1.235 -81.872 1.00 70.88 253 LEU A O 1
ATOM 2009 N N . TRP A 1 254 ? 52.918 -0.240 -80.980 1.00 69.81 254 TRP A N 1
ATOM 2010 C CA . TRP A 1 254 ? 52.424 0.333 -82.231 1.00 69.81 254 TRP A CA 1
ATOM 2011 C C . TRP A 1 254 ? 53.392 1.373 -82.813 1.00 69.81 254 TRP A C 1
ATOM 2013 O O . TRP A 1 254 ? 53.725 1.318 -84.000 1.00 69.81 254 TRP A O 1
ATOM 2023 N N . ARG A 1 255 ? 53.948 2.266 -81.979 1.00 66.25 255 ARG A N 1
ATOM 2024 C CA . ARG A 1 255 ? 55.012 3.195 -82.400 1.00 66.25 255 ARG A CA 1
ATOM 2025 C C . ARG A 1 255 ? 56.287 2.470 -82.832 1.00 66.25 255 ARG A C 1
ATOM 2027 O O . ARG A 1 255 ? 56.939 2.931 -83.769 1.00 66.25 255 ARG A O 1
ATOM 2034 N N . ARG A 1 256 ? 56.641 1.352 -82.185 1.00 59.66 256 ARG A N 1
ATOM 2035 C CA . ARG A 1 256 ? 57.768 0.498 -82.603 1.00 59.66 256 ARG A CA 1
ATOM 2036 C C . ARG A 1 256 ? 57.511 -0.134 -83.973 1.00 59.66 256 ARG A C 1
ATOM 2038 O O . ARG A 1 256 ? 58.392 -0.066 -84.824 1.00 59.66 256 ARG A O 1
ATOM 2045 N N . LYS A 1 257 ? 56.295 -0.632 -84.230 1.00 57.41 257 LYS A N 1
ATOM 2046 C CA . LYS A 1 257 ? 55.897 -1.176 -85.541 1.00 57.41 257 LYS A CA 1
ATOM 2047 C C . LYS A 1 257 ? 55.908 -0.101 -86.639 1.00 57.41 257 LYS A C 1
ATOM 2049 O O . LYS A 1 257 ? 56.366 -0.366 -87.744 1.00 57.41 257 LYS A O 1
ATOM 2054 N N . LYS A 1 258 ? 55.519 1.145 -86.325 1.00 53.19 258 LYS A N 1
ATOM 2055 C CA . LYS A 1 258 ? 55.581 2.288 -87.263 1.00 53.19 258 LYS A CA 1
ATOM 2056 C C . LYS A 1 258 ? 57.016 2.744 -87.588 1.00 53.19 258 LYS A C 1
ATOM 2058 O O . LYS A 1 258 ? 57.231 3.374 -88.619 1.00 53.19 258 LYS A O 1
ATOM 2063 N N . LYS A 1 259 ? 58.003 2.418 -86.744 1.00 50.75 259 LYS A N 1
ATOM 2064 C CA . LYS A 1 259 ? 59.427 2.719 -86.982 1.00 50.75 259 LYS A CA 1
ATOM 2065 C C . LYS A 1 259 ? 60.188 1.625 -87.747 1.00 50.75 259 LYS A C 1
ATOM 2067 O O . LYS A 1 259 ? 61.303 1.896 -88.170 1.00 50.75 259 LYS A O 1
ATOM 2072 N N . GLN A 1 260 ? 59.598 0.456 -88.018 1.00 49.28 260 GLN A N 1
ATOM 2073 C CA . GLN A 1 260 ? 60.223 -0.597 -88.845 1.00 49.28 260 GLN A CA 1
ATOM 2074 C C . GLN A 1 260 ? 60.201 -0.316 -90.368 1.00 49.28 260 GLN A C 1
ATOM 2076 O O . GLN A 1 260 ? 60.499 -1.201 -91.159 1.00 49.28 260 GLN A O 1
ATOM 2081 N N . GLY A 1 261 ? 59.880 0.914 -90.792 1.00 50.44 261 GLY A N 1
ATOM 2082 C CA . GLY A 1 261 ? 59.885 1.344 -92.198 1.00 50.44 261 GLY A CA 1
ATOM 2083 C C . GLY A 1 261 ? 61.068 2.222 -92.635 1.00 50.44 261 GLY A C 1
ATOM 2084 O O . GLY A 1 261 ? 61.040 2.720 -93.754 1.00 50.44 261 GLY A O 1
ATOM 2085 N N . LYS A 1 262 ? 62.086 2.460 -91.795 1.00 42.22 262 LYS A N 1
ATOM 2086 C CA . LYS A 1 262 ? 63.319 3.181 -92.177 1.00 42.22 262 LYS A CA 1
ATOM 2087 C C . LYS A 1 262 ? 64.524 2.563 -91.463 1.00 42.22 262 LYS A C 1
ATOM 2089 O O . LYS A 1 262 ? 64.456 2.319 -90.262 1.00 42.22 262 LYS A O 1
ATOM 2094 N N . GLY A 1 263 ? 65.566 2.265 -92.238 1.00 41.56 263 GLY A N 1
ATOM 2095 C CA . GLY A 1 263 ? 66.757 1.523 -91.827 1.00 41.56 263 GLY A CA 1
ATOM 2096 C C . GLY A 1 263 ? 67.615 2.182 -90.741 1.00 41.56 263 GLY A C 1
ATOM 2097 O O . GLY A 1 263 ? 67.533 3.384 -90.511 1.00 41.56 263 GLY A O 1
ATOM 2098 N N . GLU A 1 264 ? 68.403 1.302 -90.114 1.00 44.00 264 GLU A N 1
ATOM 2099 C CA . GLU A 1 264 ? 69.654 1.472 -89.354 1.00 44.00 264 GLU A CA 1
ATOM 2100 C C . GLU A 1 264 ? 69.778 2.626 -88.341 1.00 44.00 264 GLU A C 1
ATOM 2102 O O . GLU A 1 264 ? 69.916 3.792 -88.685 1.00 44.00 264 GLU A O 1
ATOM 2107 N N . ILE A 1 265 ? 69.813 2.264 -87.052 1.00 44.91 265 ILE A N 1
ATOM 2108 C CA . ILE A 1 265 ? 71.039 2.151 -86.235 1.00 44.91 265 ILE A CA 1
ATOM 2109 C C . ILE A 1 265 ? 70.689 1.201 -85.080 1.00 44.91 265 ILE A C 1
ATOM 2111 O O . ILE A 1 265 ? 69.837 1.488 -84.236 1.00 44.91 265 ILE A O 1
ATOM 2115 N N . ALA A 1 266 ? 71.324 0.032 -85.067 1.00 50.19 266 ALA A N 1
ATOM 2116 C CA . ALA A 1 266 ? 71.460 -0.765 -83.861 1.00 50.19 266 ALA A CA 1
ATOM 2117 C C . ALA A 1 266 ? 72.473 -0.059 -82.953 1.00 50.19 266 ALA A C 1
ATOM 2119 O O . ALA A 1 266 ? 73.585 0.191 -83.399 1.00 50.19 266 ALA A O 1
ATOM 2120 N N . SER A 1 267 ? 72.086 0.272 -81.718 1.00 49.69 267 SER A N 1
ATOM 2121 C CA . SER A 1 267 ? 72.939 0.253 -80.516 1.00 49.69 267 SER A CA 1
ATOM 2122 C C . SER A 1 267 ? 72.273 1.038 -79.372 1.00 49.69 267 SER A C 1
ATOM 2124 O O . SER A 1 267 ? 71.823 2.166 -79.543 1.00 49.69 267 SER A O 1
ATOM 2126 N N . GLN A 1 268 ? 72.238 0.424 -78.185 1.00 47.41 268 GLN A N 1
ATOM 2127 C CA . GLN A 1 268 ? 72.218 1.081 -76.865 1.00 47.41 268 GLN A CA 1
ATOM 2128 C C . GLN A 1 268 ? 70.909 1.576 -76.207 1.00 47.41 268 GLN A C 1
ATOM 2130 O O . GLN A 1 268 ? 70.984 2.118 -75.109 1.00 47.41 268 GLN A O 1
ATOM 2135 N N . GLN A 1 269 ? 69.704 1.341 -76.747 1.00 49.47 269 GLN A N 1
ATOM 2136 C CA . GLN A 1 269 ? 68.451 1.760 -76.062 1.00 49.47 269 GLN A CA 1
ATOM 2137 C C . GLN A 1 269 ? 67.581 0.631 -75.483 1.00 49.47 269 GLN A C 1
ATOM 2139 O O . GLN A 1 269 ? 66.663 0.892 -74.705 1.00 49.47 269 GLN A O 1
ATOM 2144 N N . THR A 1 270 ? 67.887 -0.629 -75.786 1.00 53.59 270 THR A N 1
ATOM 2145 C CA . THR A 1 270 ? 67.255 -1.800 -75.161 1.00 53.59 270 THR A CA 1
ATOM 2146 C C . THR A 1 270 ? 67.564 -1.978 -73.664 1.00 53.59 270 THR A C 1
ATOM 2148 O O . THR A 1 270 ? 66.616 -2.313 -72.954 1.00 53.59 270 THR A O 1
ATOM 2151 N N . PRO A 1 271 ? 68.772 -1.696 -73.117 1.00 60.19 271 PRO A N 1
ATOM 2152 C CA . PRO A 1 271 ? 68.993 -1.817 -71.673 1.00 60.19 271 PRO A CA 1
ATOM 2153 C C . PRO A 1 271 ? 68.264 -0.723 -70.882 1.00 60.19 271 PRO A C 1
ATOM 2155 O O . PRO A 1 271 ? 67.689 -1.014 -69.843 1.00 60.19 271 PRO A O 1
ATOM 2158 N N . VAL A 1 272 ? 68.189 0.511 -71.395 1.00 70.38 272 VAL A N 1
ATOM 2159 C CA . VAL A 1 272 ? 67.545 1.632 -70.684 1.00 70.38 272 VAL A CA 1
ATOM 2160 C C . VAL A 1 272 ? 66.040 1.409 -70.529 1.00 70.38 272 VAL A C 1
ATOM 2162 O O . VAL A 1 272 ? 65.500 1.604 -69.448 1.00 70.38 272 VAL A O 1
ATOM 2165 N N . VAL A 1 273 ? 65.353 0.945 -71.578 1.00 75.38 273 VAL A N 1
ATOM 2166 C CA . VAL A 1 273 ? 63.906 0.675 -71.502 1.00 75.38 273 VAL A CA 1
ATOM 2167 C C . VAL A 1 273 ? 63.607 -0.490 -70.556 1.00 75.38 273 VAL A C 1
ATOM 2169 O O . VAL A 1 273 ? 62.654 -0.409 -69.789 1.00 75.38 273 VAL A O 1
ATOM 2172 N N . VAL A 1 274 ? 64.421 -1.551 -70.573 1.00 77.12 274 VAL A N 1
ATOM 2173 C CA . VAL A 1 274 ? 64.256 -2.690 -69.655 1.00 77.12 274 VAL A CA 1
ATOM 2174 C C . VAL A 1 274 ? 64.519 -2.264 -68.210 1.00 77.12 274 VAL A C 1
ATOM 2176 O O . VAL A 1 274 ? 63.714 -2.577 -67.341 1.00 77.12 274 VAL A O 1
ATOM 2179 N N . VAL A 1 275 ? 65.572 -1.482 -67.956 1.00 79.75 275 VAL A N 1
ATOM 2180 C CA . VAL A 1 275 ? 65.878 -0.939 -66.623 1.00 79.75 275 VAL A CA 1
ATOM 2181 C C . VAL A 1 275 ? 64.748 -0.038 -66.121 1.00 79.75 275 VAL A C 1
ATOM 2183 O O . VAL A 1 275 ? 64.310 -0.204 -64.989 1.00 79.75 275 VAL A O 1
ATOM 2186 N N . VAL A 1 276 ? 64.208 0.854 -66.957 1.00 82.06 276 VAL A N 1
ATOM 2187 C CA . VAL A 1 276 ? 63.072 1.714 -66.580 1.00 82.06 276 VAL A CA 1
ATOM 2188 C C . VAL A 1 276 ? 61.830 0.884 -66.253 1.00 82.06 276 VAL A C 1
ATOM 2190 O O . VAL A 1 276 ? 61.180 1.144 -65.247 1.00 82.06 276 VAL A O 1
ATOM 2193 N N . VAL A 1 277 ? 61.512 -0.141 -67.050 1.00 83.69 277 VAL A N 1
ATOM 2194 C CA . VAL A 1 277 ? 60.368 -1.028 -66.776 1.00 83.69 277 VAL A CA 1
ATOM 2195 C C . VAL A 1 277 ? 60.567 -1.795 -65.468 1.00 83.69 277 VAL A C 1
ATOM 2197 O O . VAL A 1 277 ? 59.645 -1.846 -64.661 1.00 83.69 277 VAL A O 1
ATOM 2200 N N . VAL A 1 278 ? 61.762 -2.338 -65.217 1.00 85.81 278 VAL A N 1
ATOM 2201 C CA . VAL A 1 278 ? 62.077 -3.042 -63.963 1.00 85.81 278 VAL A CA 1
ATOM 2202 C C . VAL A 1 278 ? 61.958 -2.100 -62.765 1.00 85.81 278 VAL A C 1
ATOM 2204 O O . VAL A 1 278 ? 61.317 -2.459 -61.783 1.00 85.81 278 VAL A O 1
ATOM 2207 N N . VAL A 1 279 ? 62.493 -0.880 -62.853 1.00 88.25 279 VAL A N 1
ATOM 2208 C CA . VAL A 1 279 ? 62.376 0.128 -61.787 1.00 88.25 279 VAL A CA 1
ATOM 2209 C C . VAL A 1 279 ? 60.912 0.483 -61.528 1.00 88.25 279 VAL A C 1
ATOM 2211 O O . VAL A 1 279 ? 60.494 0.507 -60.376 1.00 88.25 279 VAL A O 1
ATOM 2214 N N . VAL A 1 280 ? 60.108 0.694 -62.574 1.00 88.94 280 VAL A N 1
ATOM 2215 C CA . VAL A 1 280 ? 58.671 0.974 -62.429 1.00 88.94 280 VAL A CA 1
ATOM 2216 C C . VAL A 1 280 ? 57.949 -0.196 -61.760 1.00 88.94 280 VAL A C 1
ATOM 2218 O O . VAL A 1 280 ? 57.171 0.029 -60.839 1.00 88.94 280 VAL A O 1
ATOM 2221 N N . VAL A 1 281 ? 58.227 -1.438 -62.163 1.00 89.56 281 VAL A N 1
ATOM 2222 C CA . VAL A 1 281 ? 57.628 -2.630 -61.541 1.00 89.56 281 VAL A CA 1
ATOM 2223 C C . VAL A 1 281 ? 58.019 -2.732 -60.068 1.00 89.56 281 VAL A C 1
ATOM 2225 O O . VAL A 1 281 ? 57.148 -2.945 -59.232 1.00 89.56 281 VAL A O 1
ATOM 2228 N N . VAL A 1 282 ? 59.294 -2.524 -59.729 1.00 91.56 282 VAL A N 1
ATOM 2229 C CA . VAL A 1 282 ? 59.764 -2.538 -58.335 1.00 91.56 282 VAL A CA 1
ATOM 2230 C C . VAL A 1 282 ? 59.069 -1.451 -57.517 1.00 91.56 282 VAL A C 1
ATOM 2232 O O . VAL A 1 282 ? 58.571 -1.741 -56.435 1.00 91.56 282 VAL A O 1
ATOM 2235 N N . VAL A 1 283 ? 58.965 -0.227 -58.040 1.00 92.19 283 VAL A N 1
ATOM 2236 C CA . VAL A 1 283 ? 58.254 0.871 -57.367 1.00 92.19 283 VAL A CA 1
ATOM 2237 C C . VAL A 1 283 ? 56.784 0.516 -57.151 1.00 92.19 283 VAL A C 1
ATOM 2239 O O . VAL A 1 283 ? 56.277 0.699 -56.050 1.00 92.19 283 VAL A O 1
ATOM 2242 N N . VAL A 1 284 ? 56.106 -0.044 -58.157 1.00 91.94 284 VAL A N 1
ATOM 2243 C CA . VAL A 1 284 ? 54.707 -0.481 -58.030 1.00 91.94 284 VAL A CA 1
ATOM 2244 C C . VAL A 1 284 ? 54.567 -1.567 -56.965 1.00 91.94 284 VAL A C 1
ATOM 2246 O O . VAL A 1 284 ? 53.683 -1.466 -56.120 1.00 91.94 284 VAL A O 1
ATOM 2249 N N . VAL A 1 285 ? 55.449 -2.570 -56.950 1.00 92.62 285 VAL A N 1
ATOM 2250 C CA . VAL A 1 285 ? 55.435 -3.632 -55.932 1.00 92.62 285 VAL A CA 1
ATOM 2251 C C . VAL A 1 285 ? 55.647 -3.050 -54.537 1.00 92.62 285 VAL A C 1
ATOM 2253 O O . VAL A 1 285 ? 54.892 -3.380 -53.628 1.00 92.62 285 VAL A O 1
ATOM 2256 N N . VAL A 1 286 ? 56.613 -2.144 -54.366 1.00 93.94 286 VAL A N 1
ATOM 2257 C CA . VAL A 1 286 ? 56.861 -1.471 -53.081 1.00 93.94 286 VAL A CA 1
ATOM 2258 C C . VAL A 1 286 ? 55.632 -0.682 -52.637 1.00 93.94 286 VAL A C 1
ATOM 2260 O O . VAL A 1 286 ? 55.213 -0.814 -51.491 1.00 93.94 286 VAL A O 1
ATOM 2263 N N . VAL A 1 287 ? 55.005 0.082 -53.536 1.00 93.81 287 VAL A N 1
ATOM 2264 C CA . VAL A 1 287 ? 53.775 0.829 -53.232 1.00 93.81 287 VAL A CA 1
ATOM 2265 C C . VAL A 1 287 ? 52.649 -0.118 -52.818 1.00 93.81 287 VAL A C 1
ATOM 2267 O O . VAL A 1 287 ? 51.992 0.135 -51.813 1.00 93.81 287 VAL A O 1
ATOM 2270 N N . VAL A 1 288 ? 52.450 -1.229 -53.531 1.00 93.75 288 VAL A N 1
ATOM 2271 C CA . VAL A 1 288 ? 51.428 -2.230 -53.182 1.00 93.75 288 VAL A CA 1
ATOM 2272 C C . VAL A 1 288 ? 51.702 -2.834 -51.807 1.00 93.75 288 VAL A C 1
ATOM 2274 O O . VAL A 1 288 ? 50.786 -2.911 -50.994 1.00 93.75 288 VAL A O 1
ATOM 2277 N N . VAL A 1 289 ? 52.948 -3.211 -51.509 1.00 94.62 289 VAL A N 1
ATOM 2278 C CA . VAL A 1 289 ? 53.327 -3.746 -50.192 1.00 94.62 289 VAL A CA 1
ATOM 2279 C C . VAL A 1 289 ? 53.060 -2.720 -49.092 1.00 94.62 289 VAL A C 1
ATOM 2281 O O . VAL A 1 289 ? 52.459 -3.068 -48.080 1.00 94.62 289 VAL A O 1
ATOM 2284 N N . VAL A 1 290 ? 53.431 -1.452 -49.296 1.00 95.00 290 VAL A N 1
ATOM 2285 C CA . VAL A 1 290 ? 53.157 -0.373 -48.332 1.00 95.00 290 VAL A CA 1
ATOM 2286 C C . VAL A 1 290 ? 51.655 -0.210 -48.110 1.00 95.00 290 VAL A C 1
ATOM 2288 O O . VAL A 1 290 ? 51.219 -0.148 -46.964 1.00 95.00 290 VAL A O 1
ATOM 2291 N N . VAL A 1 291 ? 50.849 -0.201 -49.176 1.00 94.62 291 VAL A N 1
ATOM 2292 C CA . VAL A 1 291 ? 49.385 -0.113 -49.067 1.00 94.62 291 VAL A CA 1
ATOM 2293 C C . VAL A 1 291 ? 48.822 -1.303 -48.289 1.00 94.62 291 VAL A C 1
ATOM 2295 O O . VAL A 1 291 ? 48.015 -1.099 -47.388 1.00 94.62 291 VAL A O 1
ATOM 2298 N N . VAL A 1 292 ? 49.273 -2.529 -48.571 1.00 94.88 292 VAL A N 1
ATOM 2299 C CA . VAL A 1 292 ? 48.840 -3.730 -47.838 1.00 94.88 292 VAL A CA 1
ATOM 2300 C C . VAL A 1 292 ? 49.201 -3.625 -46.358 1.00 94.88 292 VAL A C 1
ATOM 2302 O O . VAL A 1 292 ? 48.346 -3.877 -45.513 1.00 94.88 292 VAL A O 1
ATOM 2305 N N . VAL A 1 293 ? 50.424 -3.204 -46.027 1.00 95.50 293 VAL A N 1
ATOM 2306 C CA . VAL A 1 293 ? 50.852 -3.012 -44.633 1.00 95.50 293 VAL A CA 1
ATOM 2307 C C . VAL A 1 293 ? 49.984 -1.965 -43.937 1.00 95.50 293 VAL A C 1
ATOM 2309 O O . VAL A 1 293 ? 49.508 -2.218 -42.834 1.00 95.50 293 VAL A O 1
ATOM 2312 N N . VAL A 1 294 ? 49.716 -0.826 -44.581 1.00 95.44 294 VAL A N 1
ATOM 2313 C CA . VAL A 1 294 ? 48.836 0.217 -44.028 1.00 95.44 294 VAL A CA 1
ATOM 2314 C C . VAL A 1 294 ? 47.430 -0.329 -43.787 1.00 95.44 294 VAL A C 1
ATOM 2316 O O . VAL A 1 294 ? 46.882 -0.120 -42.709 1.00 95.44 294 VAL A O 1
ATOM 2319 N N . VAL A 1 295 ? 46.862 -1.074 -44.739 1.00 94.69 295 VAL A N 1
ATOM 2320 C CA . VAL A 1 295 ? 45.536 -1.692 -44.583 1.00 94.69 295 VAL A CA 1
ATOM 2321 C C . VAL A 1 295 ? 45.526 -2.673 -43.412 1.00 94.69 295 VAL A C 1
ATOM 2323 O O . VAL A 1 295 ? 44.618 -2.610 -42.589 1.00 94.69 295 VAL A O 1
ATOM 2326 N N . VAL A 1 296 ? 46.540 -3.534 -43.285 1.00 95.62 296 VAL A N 1
ATOM 2327 C CA . VAL A 1 296 ? 46.651 -4.476 -42.159 1.00 95.62 296 VAL A CA 1
ATOM 2328 C C . VAL A 1 296 ? 46.731 -3.727 -40.830 1.00 95.62 296 VAL A C 1
ATOM 2330 O O . VAL A 1 296 ? 46.008 -4.075 -39.901 1.00 95.62 296 VAL A O 1
ATOM 2333 N N . VAL A 1 297 ? 47.548 -2.673 -40.739 1.00 96.00 297 VAL A N 1
ATOM 2334 C CA . VAL A 1 297 ? 47.652 -1.849 -39.524 1.00 96.00 297 VAL A CA 1
ATOM 2335 C C . VAL A 1 297 ? 46.308 -1.209 -39.183 1.00 96.00 297 VAL A C 1
ATOM 2337 O O . VAL A 1 297 ? 45.880 -1.287 -38.035 1.00 96.00 297 VAL A O 1
ATOM 2340 N N . VAL A 1 298 ? 45.610 -0.633 -40.165 1.00 95.06 298 VAL A N 1
ATOM 2341 C CA . VAL A 1 298 ? 44.279 -0.042 -39.955 1.00 95.06 298 VAL A CA 1
ATOM 2342 C C . VAL A 1 298 ? 43.289 -1.094 -39.460 1.00 95.06 298 VAL A C 1
ATOM 2344 O O . VAL A 1 298 ? 42.585 -0.842 -38.487 1.00 95.06 298 VAL A O 1
ATOM 2347 N N . VAL A 1 299 ? 43.264 -2.285 -40.065 1.00 95.06 299 VAL A N 1
ATOM 2348 C CA . VAL A 1 299 ? 42.384 -3.382 -39.632 1.00 95.06 299 VAL A CA 1
ATOM 2349 C C . VAL A 1 299 ? 42.695 -3.798 -38.195 1.00 95.06 299 VAL A C 1
ATOM 2351 O O . VAL A 1 299 ? 41.773 -3.923 -37.395 1.00 95.06 299 VAL A O 1
ATOM 2354 N N . VAL A 1 300 ? 43.973 -3.956 -37.835 1.00 96.12 300 VAL A N 1
ATOM 2355 C CA . VAL A 1 300 ? 44.375 -4.300 -36.462 1.00 96.12 300 VAL A CA 1
ATOM 2356 C C . VAL A 1 300 ? 43.930 -3.221 -35.476 1.00 96.12 300 VAL A C 1
ATOM 2358 O O . VAL A 1 300 ? 43.352 -3.553 -34.446 1.00 96.12 300 VAL A O 1
ATOM 2361 N N . VAL A 1 301 ? 44.134 -1.939 -35.795 1.00 96.12 301 VAL A N 1
ATOM 2362 C CA . VAL A 1 301 ? 43.687 -0.826 -34.942 1.00 96.12 301 VAL A CA 1
ATOM 2363 C C . VAL A 1 301 ? 42.171 -0.850 -34.767 1.00 96.12 301 VAL A C 1
ATOM 2365 O O . VAL A 1 301 ? 41.695 -0.742 -33.641 1.00 96.12 301 VAL A O 1
ATOM 2368 N N . VAL A 1 302 ? 41.409 -1.047 -35.847 1.00 94.62 302 VAL A N 1
ATOM 2369 C CA . VAL A 1 302 ? 39.944 -1.143 -35.779 1.00 94.62 302 VAL A CA 1
ATOM 2370 C C . VAL A 1 302 ? 39.516 -2.313 -34.895 1.00 94.62 302 VAL A C 1
ATOM 2372 O O . VAL A 1 302 ? 38.670 -2.125 -34.027 1.00 94.62 302 VAL A O 1
ATOM 2375 N N . VAL A 1 303 ? 40.122 -3.494 -35.052 1.00 95.50 303 VAL A N 1
ATOM 2376 C CA . VAL A 1 303 ? 39.816 -4.663 -34.212 1.00 95.50 303 VAL A CA 1
ATOM 2377 C C . VAL A 1 303 ? 40.114 -4.374 -32.741 1.00 95.50 303 VAL A C 1
ATOM 2379 O O . VAL A 1 303 ? 39.275 -4.663 -31.894 1.00 95.50 303 VAL A O 1
ATOM 2382 N N . VAL A 1 304 ? 41.261 -3.766 -32.426 1.00 95.94 304 VAL A N 1
ATOM 2383 C CA . VAL A 1 304 ? 41.610 -3.397 -31.044 1.00 95.94 304 VAL A CA 1
ATOM 2384 C C . VAL A 1 304 ? 40.596 -2.411 -30.469 1.00 95.94 304 VAL A C 1
ATOM 2386 O O . VAL A 1 304 ? 40.128 -2.619 -29.354 1.00 95.94 304 VAL A O 1
ATOM 2389 N N . VAL A 1 305 ? 40.212 -1.377 -31.223 1.00 95.25 305 VAL A N 1
ATOM 2390 C CA . VAL A 1 305 ? 39.200 -0.404 -30.781 1.00 95.25 305 VAL A CA 1
ATOM 2391 C C . VAL A 1 305 ? 37.864 -1.094 -30.521 1.00 95.25 305 VAL A C 1
ATOM 2393 O O . VAL A 1 305 ? 37.276 -0.872 -29.469 1.00 95.25 305 VAL A O 1
ATOM 2396 N N . VAL A 1 306 ? 37.409 -1.966 -31.425 1.00 94.38 306 VAL A N 1
ATOM 2397 C CA . VAL A 1 306 ? 36.160 -2.723 -31.244 1.00 94.38 306 VAL A CA 1
ATOM 2398 C C . VAL A 1 306 ? 36.227 -3.597 -29.993 1.00 94.38 306 VAL A C 1
ATOM 2400 O O . VAL A 1 306 ? 35.299 -3.571 -29.194 1.00 94.38 306 VAL A O 1
ATOM 2403 N N . VAL A 1 307 ? 37.328 -4.324 -29.776 1.00 95.19 307 VAL A N 1
ATOM 2404 C CA . VAL A 1 307 ? 37.502 -5.155 -28.574 1.00 95.19 307 VAL A CA 1
ATOM 2405 C C . VAL A 1 307 ? 37.467 -4.301 -27.308 1.00 95.19 307 VAL A C 1
ATOM 2407 O O . VAL A 1 307 ? 36.779 -4.667 -26.362 1.00 95.19 307 VAL A O 1
ATOM 2410 N N . VAL A 1 308 ? 38.157 -3.157 -27.286 1.00 95.00 308 VAL A N 1
ATOM 2411 C CA . VAL A 1 308 ? 38.146 -2.247 -26.130 1.00 95.00 308 VAL A CA 1
ATOM 2412 C C . VAL A 1 308 ? 36.739 -1.716 -25.862 1.00 95.00 308 VAL A C 1
ATOM 2414 O O . VAL A 1 308 ? 36.309 -1.735 -24.715 1.00 95.00 308 VAL A O 1
ATOM 2417 N N . VAL A 1 309 ? 36.009 -1.288 -26.898 1.00 92.81 309 VAL A N 1
ATOM 2418 C CA . VAL A 1 309 ? 34.625 -0.807 -26.755 1.00 92.81 309 VAL A CA 1
ATOM 2419 C C . VAL A 1 309 ? 33.734 -1.902 -26.175 1.00 92.81 309 VAL A C 1
ATOM 2421 O O . VAL A 1 309 ? 33.073 -1.661 -25.172 1.00 92.81 309 VAL A O 1
ATOM 2424 N N . VAL A 1 310 ? 33.790 -3.118 -26.727 1.00 93.62 310 VAL A N 1
ATOM 2425 C CA . VAL A 1 310 ? 32.995 -4.255 -26.236 1.00 93.62 310 VAL A CA 1
ATOM 2426 C C . VAL A 1 310 ? 33.345 -4.596 -24.786 1.00 93.62 310 VAL A C 1
ATOM 2428 O O . VAL A 1 310 ? 32.450 -4.831 -23.982 1.00 93.62 310 VAL A O 1
ATOM 2431 N N . VAL A 1 311 ? 34.631 -4.606 -24.419 1.00 94.62 311 VAL A N 1
ATOM 2432 C CA . VAL A 1 311 ? 35.052 -4.875 -23.033 1.00 94.62 311 VAL A CA 1
ATOM 2433 C C . VAL A 1 311 ? 34.509 -3.810 -22.082 1.00 94.62 311 VAL A C 1
ATOM 2435 O O . VAL A 1 311 ? 33.954 -4.162 -21.046 1.00 94.62 311 VAL A O 1
ATOM 2438 N N . VAL A 1 312 ? 34.614 -2.528 -22.441 1.00 94.62 312 VAL A N 1
ATOM 2439 C CA . VAL A 1 312 ? 34.106 -1.420 -21.615 1.00 94.62 312 VAL A CA 1
ATOM 2440 C C . VAL A 1 312 ? 32.583 -1.475 -21.479 1.00 94.62 312 VAL A C 1
ATOM 2442 O O . VAL A 1 312 ? 32.068 -1.263 -20.383 1.00 94.62 312 VAL A O 1
ATOM 2445 N N . GLU A 1 313 ? 31.860 -1.783 -22.558 1.00 93.19 313 GLU A N 1
ATOM 2446 C CA . GLU A 1 313 ? 30.404 -1.968 -22.522 1.00 93.19 313 GLU A CA 1
ATOM 2447 C C . GLU A 1 313 ? 30.015 -3.100 -21.563 1.00 93.19 313 GLU A C 1
ATOM 2449 O O . GLU A 1 313 ? 29.188 -2.891 -20.676 1.00 93.19 313 GLU A O 1
ATOM 2454 N N . VAL A 1 314 ? 30.674 -4.260 -21.658 1.00 94.88 314 VAL A N 1
ATOM 2455 C CA . VAL A 1 314 ? 30.420 -5.405 -20.769 1.00 94.88 314 VAL A CA 1
ATOM 2456 C C . VAL A 1 314 ? 30.768 -5.080 -19.313 1.00 94.88 314 VAL A C 1
ATOM 2458 O O . VAL A 1 314 ? 30.000 -5.415 -18.410 1.00 94.88 314 VAL A O 1
ATOM 2461 N N . GLU A 1 315 ? 31.897 -4.417 -19.049 1.00 95.25 315 GLU A N 1
ATOM 2462 C CA . GLU A 1 315 ? 32.267 -3.995 -17.691 1.00 95.25 315 GLU A CA 1
ATOM 2463 C C . GLU A 1 315 ? 31.223 -3.050 -17.087 1.00 95.25 315 GLU A C 1
ATOM 2465 O O . GLU A 1 315 ? 30.856 -3.197 -15.916 1.00 95.25 315 GLU A O 1
ATOM 2470 N N . LEU A 1 316 ? 30.705 -2.112 -17.887 1.00 94.25 316 LEU A N 1
ATOM 2471 C CA . LEU A 1 316 ? 29.668 -1.183 -17.455 1.00 94.25 316 LEU A CA 1
ATOM 2472 C C . LEU A 1 316 ? 28.349 -1.911 -17.167 1.00 94.25 316 LEU A C 1
ATOM 2474 O O . LEU A 1 316 ? 27.740 -1.666 -16.125 1.00 94.25 316 LEU A O 1
ATOM 2478 N N . GLU A 1 317 ? 27.928 -2.832 -18.037 1.00 95.44 317 GLU A N 1
ATOM 2479 C CA . GLU A 1 317 ? 26.735 -3.656 -17.815 1.00 95.44 317 GLU A CA 1
ATOM 2480 C C . GLU A 1 317 ? 26.845 -4.467 -16.518 1.00 95.44 317 GLU A C 1
ATOM 2482 O O . GLU A 1 317 ? 25.932 -4.439 -15.687 1.00 95.44 317 GLU A O 1
ATOM 2487 N N . VAL A 1 318 ? 27.984 -5.131 -16.288 1.00 95.56 318 VAL A N 1
ATOM 2488 C CA . VAL A 1 318 ? 28.232 -5.895 -15.056 1.00 95.56 318 VAL A CA 1
ATOM 2489 C C . VAL A 1 318 ? 28.204 -4.978 -13.832 1.00 95.56 318 VAL A C 1
ATOM 2491 O O . VAL A 1 318 ? 27.569 -5.319 -12.831 1.00 95.56 318 VAL A O 1
ATOM 2494 N N . ALA A 1 319 ? 28.831 -3.800 -13.898 1.00 94.69 319 ALA A N 1
ATOM 2495 C CA . ALA A 1 319 ? 28.816 -2.832 -12.803 1.00 94.69 319 ALA A CA 1
ATOM 2496 C C . ALA A 1 319 ? 27.391 -2.355 -12.471 1.00 94.69 319 ALA A C 1
ATOM 2498 O O . ALA A 1 319 ? 27.026 -2.274 -11.294 1.00 94.69 319 ALA A O 1
ATOM 2499 N N . VAL A 1 320 ? 26.563 -2.099 -13.491 1.00 94.44 320 VAL A N 1
ATOM 2500 C CA . VAL A 1 320 ? 25.150 -1.727 -13.320 1.00 94.44 320 VAL A CA 1
ATOM 2501 C C . VAL A 1 320 ? 24.365 -2.865 -12.669 1.00 94.44 320 VAL A C 1
ATOM 2503 O O . VAL A 1 320 ? 23.640 -2.624 -11.704 1.00 94.44 320 VAL A O 1
ATOM 2506 N N .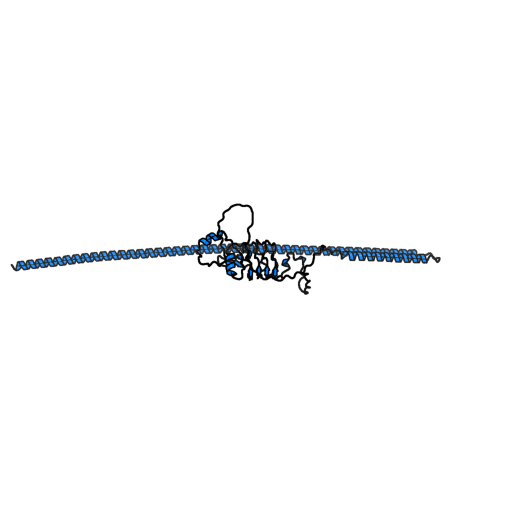 VAL A 1 321 ? 24.541 -4.109 -13.125 1.00 95.25 321 VAL A N 1
ATOM 2507 C CA . VAL A 1 321 ? 23.872 -5.278 -12.530 1.00 95.25 321 VAL A CA 1
ATOM 2508 C C . VAL A 1 321 ? 24.265 -5.445 -11.062 1.00 95.25 321 VAL A C 1
ATOM 2510 O O . VAL A 1 321 ? 23.389 -5.607 -10.211 1.00 95.25 321 VAL A O 1
ATOM 2513 N N . VAL A 1 322 ? 25.556 -5.343 -10.733 1.00 96.44 322 VAL A N 1
ATOM 2514 C CA . VAL A 1 322 ? 26.037 -5.419 -9.345 1.00 96.44 322 VAL A CA 1
ATOM 2515 C C . VAL A 1 322 ? 25.428 -4.303 -8.494 1.00 96.44 322 VAL A C 1
ATOM 2517 O O . VAL A 1 322 ? 24.938 -4.578 -7.398 1.00 96.44 322 VAL A O 1
ATOM 2520 N N . ALA A 1 323 ? 25.385 -3.065 -8.994 1.00 95.94 323 ALA A N 1
ATOM 2521 C CA . ALA A 1 323 ? 24.770 -1.946 -8.283 1.00 95.94 323 ALA A CA 1
ATOM 2522 C C . ALA A 1 323 ? 23.274 -2.185 -8.016 1.00 95.94 323 ALA A C 1
ATOM 2524 O O . ALA A 1 323 ? 22.810 -1.983 -6.893 1.00 95.94 323 ALA A O 1
ATOM 2525 N N . VAL A 1 324 ? 22.530 -2.681 -9.011 1.00 95.69 324 VAL A N 1
ATOM 2526 C CA . VAL A 1 324 ? 21.111 -3.038 -8.859 1.00 95.69 324 VAL A CA 1
ATOM 2527 C C . VAL A 1 324 ? 20.935 -4.134 -7.807 1.00 95.69 324 VAL A C 1
ATOM 2529 O O . VAL A 1 324 ? 20.085 -3.998 -6.927 1.00 95.69 324 VAL A O 1
ATOM 2532 N N . VAL A 1 325 ? 21.760 -5.185 -7.834 1.00 97.06 325 VAL A N 1
ATOM 2533 C CA . VAL A 1 325 ? 21.718 -6.266 -6.835 1.00 97.06 325 VAL A CA 1
ATOM 2534 C C . VAL A 1 325 ? 21.981 -5.722 -5.430 1.00 97.06 325 VAL A C 1
ATOM 2536 O O . VAL A 1 325 ? 21.229 -6.040 -4.509 1.00 97.06 325 VAL A O 1
ATOM 2539 N N . VAL A 1 326 ? 22.983 -4.855 -5.255 1.00 97.88 326 VAL A N 1
ATOM 2540 C CA . VAL A 1 326 ? 23.276 -4.220 -3.959 1.00 97.88 326 VAL A CA 1
ATOM 2541 C C . VAL A 1 326 ? 22.083 -3.398 -3.470 1.00 97.88 326 VAL A C 1
ATOM 2543 O O . VAL A 1 326 ? 21.678 -3.546 -2.318 1.00 97.88 326 VAL A O 1
ATOM 2546 N N . VAL A 1 327 ? 21.471 -2.583 -4.335 1.00 97.44 327 VAL A N 1
ATOM 2547 C CA . VAL A 1 327 ? 20.280 -1.791 -3.984 1.00 97.44 327 VAL A CA 1
ATOM 2548 C C . VAL A 1 327 ? 19.120 -2.697 -3.566 1.00 97.44 327 VAL A C 1
ATOM 2550 O O . VAL A 1 327 ? 18.485 -2.444 -2.542 1.00 97.44 327 VAL A O 1
ATOM 2553 N N . VAL A 1 328 ? 18.867 -3.785 -4.300 1.00 96.62 328 VAL A N 1
ATOM 2554 C CA . VAL A 1 328 ? 17.823 -4.762 -3.953 1.00 96.62 328 VAL A CA 1
ATOM 2555 C C . VAL A 1 328 ? 18.103 -5.402 -2.592 1.00 96.62 328 VAL A C 1
ATOM 2557 O O . VAL A 1 328 ? 17.200 -5.460 -1.757 1.00 96.62 328 VAL A O 1
ATOM 2560 N N . VAL A 1 329 ? 19.343 -5.823 -2.328 1.00 97.38 329 VAL A N 1
ATOM 2561 C CA . VAL A 1 329 ? 19.744 -6.393 -1.031 1.00 97.38 329 VAL A CA 1
ATOM 2562 C C . VAL A 1 329 ? 19.524 -5.383 0.097 1.00 97.38 329 VAL A C 1
ATOM 2564 O O . VAL A 1 329 ? 18.927 -5.732 1.114 1.00 97.38 329 VAL A O 1
ATOM 2567 N N . VAL A 1 330 ? 19.920 -4.121 -0.089 1.00 97.94 330 VAL A N 1
ATOM 2568 C CA . VAL A 1 330 ? 19.699 -3.053 0.899 1.00 97.94 330 VAL A CA 1
ATOM 2569 C C . VAL A 1 330 ? 18.205 -2.848 1.167 1.00 97.94 330 VAL A C 1
ATOM 2571 O O . VAL A 1 330 ? 17.799 -2.790 2.327 1.00 97.94 330 VAL A O 1
ATOM 2574 N N . ILE A 1 331 ? 17.365 -2.811 0.127 1.00 95.75 331 ILE A N 1
ATOM 2575 C CA . ILE A 1 331 ? 15.905 -2.695 0.276 1.00 95.75 331 ILE A CA 1
ATOM 2576 C C . ILE A 1 331 ? 15.338 -3.880 1.069 1.00 95.75 331 ILE A C 1
ATOM 2578 O O . ILE A 1 331 ? 14.492 -3.684 1.944 1.00 95.75 331 ILE A O 1
ATOM 2582 N N . VAL A 1 332 ? 15.796 -5.105 0.790 1.00 97.50 332 VAL A N 1
ATOM 2583 C CA . VAL A 1 332 ? 15.372 -6.308 1.522 1.00 97.50 332 VAL A CA 1
ATOM 2584 C C . VAL A 1 332 ? 15.776 -6.215 2.993 1.00 97.50 332 VAL A C 1
ATOM 2586 O O . VAL A 1 332 ? 14.932 -6.430 3.861 1.00 97.50 332 VAL A O 1
ATOM 2589 N N . VAL A 1 333 ? 17.019 -5.822 3.289 1.00 98.00 333 VAL A N 1
ATOM 2590 C CA . VAL A 1 333 ? 17.502 -5.641 4.668 1.00 98.00 333 VAL A CA 1
ATOM 2591 C C . VAL A 1 333 ? 16.674 -4.587 5.403 1.00 98.00 333 VAL A C 1
ATOM 2593 O O . VAL A 1 333 ? 16.212 -4.848 6.511 1.00 98.00 333 VAL A O 1
ATOM 2596 N N . ILE A 1 334 ? 16.407 -3.434 4.780 1.00 97.25 334 ILE A N 1
ATOM 2597 C CA . ILE A 1 334 ? 15.569 -2.378 5.371 1.00 97.25 334 ILE A CA 1
ATOM 2598 C C . ILE A 1 334 ? 14.168 -2.912 5.689 1.00 97.25 334 ILE A C 1
ATOM 2600 O O . ILE A 1 334 ? 13.668 -2.693 6.792 1.00 97.25 334 ILE A O 1
ATOM 2604 N N . LYS A 1 335 ? 13.540 -3.656 4.768 1.00 97.81 335 LYS A N 1
ATOM 2605 C CA . LYS A 1 335 ? 12.224 -4.270 5.010 1.00 97.81 335 LYS A CA 1
ATOM 2606 C C . LYS A 1 335 ? 12.253 -5.244 6.187 1.00 97.81 335 LYS A C 1
ATOM 2608 O O . LYS A 1 335 ? 11.357 -5.190 7.025 1.00 97.81 335 LYS A O 1
ATOM 2613 N N . VAL A 1 336 ? 13.278 -6.093 6.281 1.00 97.38 336 VAL A N 1
ATOM 2614 C CA . VAL A 1 336 ? 13.444 -7.026 7.408 1.00 97.38 336 VAL A CA 1
ATOM 2615 C C . VAL A 1 336 ? 13.586 -6.262 8.725 1.00 97.38 336 VAL A C 1
ATOM 2617 O O . VAL A 1 336 ? 12.897 -6.586 9.689 1.00 97.38 336 VAL A O 1
ATOM 2620 N N . VAL A 1 337 ? 14.405 -5.207 8.761 1.00 98.12 337 VAL A N 1
ATOM 2621 C CA . VAL A 1 337 ? 14.575 -4.361 9.954 1.00 98.12 337 VAL A CA 1
ATOM 2622 C C . VAL A 1 337 ? 13.253 -3.711 10.361 1.00 98.12 337 VAL A C 1
ATOM 2624 O O . VAL A 1 337 ? 12.892 -3.770 11.535 1.00 98.12 337 VAL A O 1
ATOM 2627 N N . ILE A 1 338 ? 12.493 -3.154 9.412 1.00 97.38 338 ILE A N 1
ATOM 2628 C CA . ILE A 1 338 ? 11.175 -2.559 9.686 1.00 97.38 338 ILE A CA 1
ATOM 2629 C C . ILE A 1 338 ? 10.230 -3.597 10.301 1.00 97.38 338 ILE A C 1
ATOM 2631 O O . ILE A 1 338 ? 9.573 -3.301 11.299 1.00 97.38 338 ILE A O 1
ATOM 2635 N N . VAL A 1 339 ? 10.178 -4.815 9.751 1.00 98.06 339 VAL A N 1
ATOM 2636 C CA . VAL A 1 339 ? 9.334 -5.897 10.283 1.00 98.06 339 VAL A CA 1
ATOM 2637 C C . VAL A 1 339 ? 9.748 -6.256 11.710 1.00 98.06 339 VAL A C 1
ATOM 2639 O O . VAL A 1 339 ? 8.890 -6.304 12.588 1.00 98.06 339 VAL A O 1
ATOM 2642 N N . VAL A 1 340 ? 11.046 -6.437 11.972 1.00 98.00 340 VAL A N 1
ATOM 2643 C CA . VAL A 1 340 ? 11.558 -6.757 13.316 1.00 98.00 340 VAL A CA 1
ATOM 2644 C C . VAL A 1 340 ? 11.208 -5.654 14.315 1.00 98.00 340 VAL A C 1
ATOM 2646 O O . VAL A 1 340 ? 10.661 -5.947 15.377 1.00 98.00 340 VAL A O 1
ATOM 2649 N N . VAL A 1 341 ? 11.451 -4.386 13.969 1.00 98.31 341 VAL A N 1
ATOM 2650 C CA . VAL A 1 341 ? 11.108 -3.240 14.828 1.00 98.31 341 VAL A CA 1
ATOM 2651 C C . VAL A 1 341 ? 9.606 -3.190 15.094 1.00 98.31 341 VAL A C 1
ATOM 2653 O O . VAL A 1 341 ? 9.193 -3.022 16.239 1.00 98.31 341 VAL A O 1
ATOM 2656 N N . THR A 1 342 ? 8.781 -3.398 14.068 1.00 97.38 342 THR A N 1
ATOM 2657 C CA . THR A 1 342 ? 7.319 -3.408 14.212 1.00 97.38 342 THR A CA 1
ATOM 2658 C C . THR A 1 342 ? 6.865 -4.512 15.164 1.00 97.38 342 THR A C 1
ATOM 2660 O O . THR A 1 342 ? 6.074 -4.248 16.067 1.00 97.38 342 THR A O 1
ATOM 2663 N N . VAL A 1 343 ? 7.405 -5.727 15.027 1.00 98.25 343 VAL A N 1
ATOM 2664 C CA . VAL A 1 343 ? 7.099 -6.849 15.928 1.00 98.25 343 VAL A CA 1
ATOM 2665 C C . VAL A 1 343 ? 7.493 -6.516 17.368 1.00 98.25 343 VAL A C 1
ATOM 2667 O O . VAL A 1 343 ? 6.688 -6.718 18.275 1.00 98.25 343 VAL A O 1
ATOM 2670 N N . VAL A 1 344 ? 8.684 -5.950 17.590 1.00 98.38 344 VAL A N 1
ATOM 2671 C CA . VAL A 1 344 ? 9.135 -5.537 18.930 1.00 98.38 344 VAL A CA 1
ATOM 2672 C C . VAL A 1 344 ? 8.192 -4.493 19.530 1.00 98.38 344 VAL A C 1
ATOM 2674 O O . VAL A 1 344 ? 7.774 -4.641 20.677 1.00 98.38 344 VAL A O 1
ATOM 2677 N N . VAL A 1 345 ? 7.801 -3.473 18.761 1.00 98.44 345 VAL A N 1
ATOM 2678 C CA . VAL A 1 345 ? 6.860 -2.437 19.218 1.00 98.44 345 VAL A CA 1
ATOM 2679 C C . VAL A 1 345 ? 5.510 -3.048 19.589 1.00 98.44 345 VAL A C 1
ATOM 2681 O O . VAL A 1 345 ? 4.984 -2.747 20.659 1.00 98.44 345 VAL A O 1
ATOM 2684 N N . VAL A 1 346 ? 4.967 -3.944 18.759 1.00 98.19 346 VAL A N 1
ATOM 2685 C CA . VAL A 1 346 ? 3.699 -4.634 19.047 1.00 98.19 346 VAL A CA 1
ATOM 2686 C C . VAL A 1 346 ? 3.799 -5.439 20.342 1.00 98.19 346 VAL A C 1
ATOM 2688 O O . VAL A 1 346 ? 2.918 -5.326 21.192 1.00 98.19 346 VAL A O 1
ATOM 2691 N N . VAL A 1 347 ? 4.883 -6.196 20.539 1.00 98.31 347 VAL A N 1
ATOM 2692 C CA . VAL A 1 347 ? 5.106 -6.966 21.773 1.00 98.31 347 VAL A CA 1
ATOM 2693 C C . VAL A 1 347 ? 5.156 -6.044 22.993 1.00 98.31 347 VAL A C 1
ATOM 2695 O O . VAL A 1 347 ? 4.485 -6.317 23.986 1.00 98.31 347 VAL A O 1
ATOM 2698 N N . VAL A 1 348 ? 5.883 -4.925 22.918 1.00 98.50 348 VAL A N 1
ATOM 2699 C CA . VAL A 1 348 ? 5.962 -3.944 24.014 1.00 98.50 348 VAL A CA 1
ATOM 2700 C C . VAL A 1 348 ? 4.585 -3.359 24.337 1.00 98.50 348 VAL A C 1
ATOM 2702 O O . VAL A 1 348 ? 4.208 -3.299 25.506 1.00 98.50 348 VAL A O 1
ATOM 2705 N N . VAL A 1 349 ? 3.802 -2.981 23.322 1.00 98.38 349 VAL A N 1
ATOM 2706 C CA . VAL A 1 349 ? 2.441 -2.454 23.515 1.00 98.38 349 VAL A CA 1
ATOM 2707 C C . VAL A 1 349 ? 1.539 -3.494 24.178 1.00 98.38 349 VAL A C 1
ATOM 2709 O O . VAL A 1 349 ? 0.837 -3.164 25.133 1.00 98.38 349 VAL A O 1
ATOM 2712 N N . VAL A 1 350 ? 1.587 -4.754 23.734 1.00 98.25 350 VAL A N 1
ATOM 2713 C CA . VAL A 1 350 ? 0.813 -5.847 24.347 1.00 98.25 350 VAL A CA 1
ATOM 2714 C C . VAL A 1 350 ? 1.195 -6.023 25.816 1.00 98.25 350 VAL A C 1
ATOM 2716 O O . VAL A 1 350 ? 0.309 -6.094 26.666 1.00 98.25 350 VAL A O 1
ATOM 2719 N N . VAL A 1 351 ? 2.492 -6.024 26.141 1.00 98.44 351 VAL A N 1
ATOM 2720 C CA . VAL A 1 351 ? 2.965 -6.118 27.532 1.00 98.44 351 VAL A CA 1
ATOM 2721 C C . VAL A 1 351 ? 2.440 -4.951 28.371 1.00 98.44 351 VAL A C 1
ATOM 2723 O O . VAL A 1 351 ? 1.925 -5.180 29.464 1.00 98.44 351 VAL A O 1
ATOM 2726 N N . ILE A 1 352 ? 2.494 -3.717 27.859 1.00 98.25 352 ILE A N 1
ATOM 2727 C CA . ILE A 1 352 ? 1.964 -2.536 28.559 1.00 98.25 352 ILE A CA 1
ATOM 2728 C C . ILE A 1 352 ? 0.463 -2.689 28.826 1.00 98.25 352 ILE A C 1
ATOM 2730 O O . ILE A 1 352 ? 0.022 -2.470 29.953 1.00 98.25 352 ILE A O 1
ATOM 2734 N N . VAL A 1 353 ? -0.324 -3.104 27.829 1.00 98.31 353 VAL A N 1
ATOM 2735 C CA . VAL A 1 353 ? -1.774 -3.313 27.984 1.00 98.31 353 VAL A CA 1
ATOM 2736 C C . VAL A 1 353 ? -2.065 -4.383 29.039 1.00 98.31 353 VAL A C 1
ATOM 2738 O O . VAL A 1 353 ? -2.923 -4.181 29.900 1.00 98.31 353 VAL A O 1
ATOM 2741 N N . VAL A 1 354 ? -1.327 -5.497 29.032 1.00 98.50 354 VAL A N 1
ATOM 2742 C CA . VAL A 1 354 ? -1.469 -6.557 30.043 1.00 98.50 354 VAL A CA 1
ATOM 2743 C C . VAL A 1 354 ? -1.137 -6.028 31.441 1.00 98.50 354 VAL A C 1
ATOM 2745 O O . VAL A 1 354 ? -1.903 -6.243 32.375 1.00 98.50 354 VAL A O 1
ATOM 2748 N N . VAL A 1 355 ? -0.050 -5.273 31.602 1.00 98.56 355 VAL A N 1
ATOM 2749 C CA . VAL A 1 355 ? 0.315 -4.695 32.906 1.00 98.56 355 VAL A CA 1
ATOM 2750 C C . VAL A 1 355 ? -0.757 -3.717 33.395 1.00 98.56 355 VAL A C 1
ATOM 2752 O O . VAL A 1 355 ? -1.203 -3.819 34.536 1.00 98.56 355 VAL A O 1
ATOM 2755 N N . VAL A 1 356 ? -1.222 -2.804 32.537 1.00 98.56 356 VAL A N 1
ATOM 2756 C CA . VAL A 1 356 ? -2.254 -1.815 32.893 1.00 98.56 356 VAL A CA 1
ATOM 2757 C C . VAL A 1 356 ? -3.567 -2.496 33.277 1.00 98.56 356 VAL A C 1
ATOM 2759 O O . VAL A 1 356 ? -4.180 -2.127 34.277 1.00 98.56 356 VAL A O 1
ATOM 2762 N N . THR A 1 357 ? -3.991 -3.511 32.524 1.00 98.12 357 THR A N 1
ATOM 2763 C CA . THR A 1 357 ? -5.220 -4.259 32.830 1.00 98.12 357 THR A CA 1
ATOM 2764 C C . THR A 1 357 ? -5.114 -5.007 34.156 1.00 98.12 357 THR A C 1
ATOM 2766 O O . THR A 1 357 ? -6.036 -4.918 34.964 1.00 98.12 357 THR A O 1
ATOM 2769 N N . VAL A 1 358 ? -3.982 -5.659 34.441 1.00 98.50 358 VAL A N 1
ATOM 2770 C CA . VAL A 1 358 ? -3.739 -6.311 35.739 1.00 98.50 358 VAL A CA 1
ATOM 2771 C C . VAL A 1 358 ? -3.791 -5.294 36.882 1.00 98.50 358 VAL A C 1
ATOM 2773 O O . VAL A 1 358 ? -4.474 -5.536 37.876 1.00 98.50 358 VAL A O 1
ATOM 2776 N N . VAL A 1 359 ? -3.140 -4.135 36.736 1.00 98.50 359 VAL A N 1
ATOM 2777 C CA . VAL A 1 359 ? -3.174 -3.067 37.751 1.00 98.50 359 VAL A CA 1
ATOM 2778 C C . VAL A 1 359 ? -4.604 -2.579 37.989 1.00 98.50 359 VAL A C 1
ATOM 2780 O O . VAL A 1 359 ? -5.023 -2.467 39.140 1.00 98.50 359 VAL A O 1
ATOM 2783 N N . LEU A 1 360 ? -5.383 -2.343 36.929 1.00 98.56 360 LEU A N 1
ATOM 2784 C CA . LEU A 1 360 ? -6.784 -1.929 37.049 1.00 98.56 360 LEU A CA 1
ATOM 2785 C C . LEU A 1 360 ? -7.632 -2.976 37.775 1.00 98.56 360 LEU A C 1
ATOM 2787 O O . LEU A 1 360 ? -8.406 -2.618 38.660 1.00 98.56 360 LEU A O 1
ATOM 2791 N N . VAL A 1 361 ? -7.460 -4.262 37.454 1.00 98.50 361 VAL A N 1
ATOM 2792 C CA . VAL A 1 361 ? -8.158 -5.355 38.146 1.00 98.50 361 VAL A CA 1
ATOM 2793 C C . VAL A 1 361 ? -7.808 -5.360 39.633 1.00 98.50 361 VAL A C 1
ATOM 2795 O O . VAL A 1 361 ? -8.712 -5.428 40.464 1.00 98.50 361 VAL A O 1
ATOM 2798 N N . VAL A 1 362 ? -6.527 -5.219 39.987 1.00 98.50 362 VAL A N 1
ATOM 2799 C CA . VAL A 1 362 ? -6.093 -5.139 41.392 1.00 98.50 362 VAL A CA 1
ATOM 2800 C C . VAL A 1 362 ? -6.739 -3.947 42.099 1.00 98.50 362 VAL A C 1
ATOM 2802 O O . VAL A 1 362 ? -7.274 -4.111 43.194 1.00 98.50 362 VAL A O 1
ATOM 2805 N N . VAL A 1 363 ? -6.758 -2.766 41.473 1.00 98.56 363 VAL A N 1
ATOM 2806 C CA . VAL A 1 363 ? -7.404 -1.569 42.038 1.00 98.56 363 VAL A CA 1
ATOM 2807 C C . VAL A 1 363 ? -8.896 -1.809 42.274 1.00 98.56 363 VAL A C 1
ATOM 2809 O O . VAL A 1 363 ? -9.391 -1.513 43.360 1.00 98.56 363 VAL A O 1
ATOM 2812 N N . VAL A 1 364 ? -9.610 -2.389 41.305 1.00 98.56 364 VAL A N 1
ATOM 2813 C CA . VAL A 1 364 ? -11.039 -2.711 41.446 1.00 98.56 364 VAL A CA 1
ATOM 2814 C C . VAL A 1 364 ? -11.267 -3.686 42.599 1.00 98.56 364 VAL A C 1
ATOM 2816 O O . VAL A 1 364 ? -12.145 -3.447 43.426 1.00 98.56 364 VAL A O 1
ATOM 2819 N N . VAL A 1 365 ? -10.459 -4.745 42.705 1.00 98.56 365 VAL A N 1
ATOM 2820 C CA . VAL A 1 365 ? -10.555 -5.715 43.807 1.00 98.56 365 VAL A CA 1
ATOM 2821 C C . VAL A 1 365 ? -10.341 -5.028 45.156 1.00 98.56 365 VAL A C 1
ATOM 2823 O O . VAL A 1 365 ? -11.140 -5.230 46.068 1.00 98.56 365 VAL A O 1
ATOM 2826 N N . 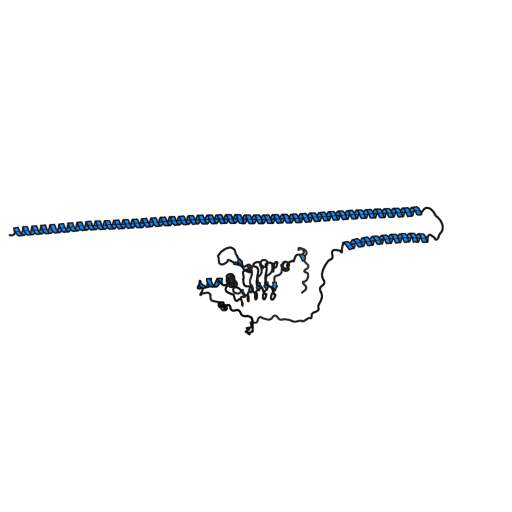VAL A 1 366 ? -9.322 -4.172 45.283 1.00 98.56 366 VAL A N 1
ATOM 2827 C CA . VAL A 1 366 ? -9.062 -3.415 46.519 1.00 98.56 366 VAL A CA 1
ATOM 2828 C C . VAL A 1 366 ? -10.247 -2.516 46.871 1.00 98.56 366 VAL A C 1
ATOM 2830 O O . VAL A 1 366 ? -10.694 -2.528 48.016 1.00 98.56 366 VAL A O 1
ATOM 2833 N N . VAL A 1 367 ? -10.803 -1.782 45.903 1.00 98.56 367 VAL A N 1
ATOM 2834 C CA . VAL A 1 367 ? -11.980 -0.924 46.123 1.00 98.56 367 VAL A CA 1
ATOM 2835 C C . VAL A 1 367 ? -13.179 -1.747 46.592 1.00 98.56 367 VAL A C 1
ATOM 2837 O O . VAL A 1 367 ? -13.824 -1.371 47.568 1.00 98.56 367 VAL A O 1
ATOM 2840 N N . VAL A 1 368 ? -13.454 -2.889 45.957 1.00 98.62 368 VAL A N 1
ATOM 2841 C CA . VAL A 1 368 ? -14.547 -3.788 46.361 1.00 98.62 368 VAL A CA 1
ATOM 2842 C C . VAL A 1 368 ? -14.341 -4.285 47.790 1.00 98.62 368 VAL A C 1
ATOM 2844 O O . VAL A 1 368 ? -15.273 -4.220 48.590 1.00 98.62 368 VAL A O 1
ATOM 2847 N N . VAL A 1 369 ? -13.128 -4.720 48.145 1.00 98.56 369 VAL A N 1
ATOM 2848 C CA . VAL A 1 369 ? -12.804 -5.160 49.511 1.00 98.56 369 VAL A CA 1
ATOM 2849 C C . VAL A 1 369 ? -13.039 -4.032 50.515 1.00 98.56 369 VAL A C 1
ATOM 2851 O O . VAL A 1 369 ? -13.699 -4.253 51.528 1.00 98.56 369 VAL A O 1
ATOM 2854 N N . VAL A 1 370 ? -12.571 -2.814 50.225 1.00 98.62 370 VAL A N 1
ATOM 2855 C CA . VAL A 1 370 ? -12.786 -1.646 51.094 1.00 98.62 370 VAL A CA 1
ATOM 2856 C C . VAL A 1 370 ? -14.279 -1.362 51.271 1.00 98.62 370 VAL A C 1
ATOM 2858 O O . VAL A 1 370 ? -14.731 -1.184 52.401 1.00 98.62 370 VAL A O 1
ATOM 2861 N N . VAL A 1 371 ? -15.065 -1.374 50.191 1.00 98.62 371 VAL A N 1
ATOM 2862 C CA . VAL A 1 371 ? -16.520 -1.161 50.253 1.00 98.62 371 VAL A CA 1
ATOM 2863 C C . VAL A 1 371 ? -17.196 -2.234 51.107 1.00 98.62 371 VAL A C 1
ATOM 2865 O O . VAL A 1 371 ? -17.997 -1.897 51.976 1.00 98.62 371 VAL A O 1
ATOM 2868 N N . VAL A 1 372 ? -16.850 -3.511 50.915 1.00 98.62 372 VAL A N 1
ATOM 2869 C CA . VAL A 1 372 ? -17.394 -4.619 51.716 1.00 98.62 372 VAL A CA 1
ATOM 2870 C C . VAL A 1 372 ? -17.063 -4.430 53.196 1.00 98.62 372 VAL A C 1
ATOM 2872 O O . VAL A 1 372 ? -17.960 -4.531 54.031 1.00 98.62 372 VAL A O 1
ATOM 2875 N N . VAL A 1 373 ? -15.814 -4.092 53.528 1.00 98.56 373 VAL A N 1
ATOM 2876 C CA . VAL A 1 373 ? -15.396 -3.825 54.914 1.00 98.56 373 VAL A CA 1
ATOM 2877 C C . VAL A 1 373 ? -16.202 -2.672 55.513 1.00 98.56 373 VAL A C 1
ATOM 2879 O O . VAL A 1 373 ? -16.736 -2.813 56.612 1.00 98.56 373 VAL A O 1
ATOM 2882 N N . VAL A 1 374 ? -16.359 -1.560 54.789 1.00 98.56 374 VAL A N 1
ATOM 2883 C CA . VAL A 1 374 ? -17.156 -0.410 55.248 1.00 98.56 374 VAL A CA 1
ATOM 2884 C C . VAL A 1 374 ? -18.610 -0.813 55.500 1.00 98.56 374 VAL A C 1
ATOM 2886 O O . VAL A 1 374 ? -19.158 -0.481 56.550 1.00 98.56 374 VAL A O 1
ATOM 2889 N N . VAL A 1 375 ? -19.231 -1.566 54.588 1.00 98.56 375 VAL A N 1
ATOM 2890 C CA . VAL A 1 375 ? -20.613 -2.047 54.750 1.00 98.56 375 VAL A CA 1
ATOM 2891 C C . VAL A 1 375 ? -20.742 -2.938 55.986 1.00 98.56 375 VAL A C 1
ATOM 2893 O O . VAL A 1 375 ? -21.644 -2.720 56.794 1.00 98.56 375 VAL A O 1
ATOM 2896 N N . VAL A 1 376 ? -19.828 -3.895 56.175 1.00 98.50 376 VAL A N 1
ATOM 2897 C CA . VAL A 1 376 ? -19.821 -4.788 57.346 1.00 98.50 376 VAL A CA 1
ATOM 2898 C C . VAL A 1 376 ? -19.703 -3.987 58.642 1.00 98.50 376 VAL A C 1
ATOM 2900 O O . VAL A 1 376 ? -20.478 -4.219 59.570 1.00 98.50 376 VAL A O 1
ATOM 2903 N N . VAL A 1 377 ? -18.798 -3.005 58.698 1.00 98.56 377 VAL A N 1
ATOM 2904 C CA . VAL A 1 377 ? -18.625 -2.134 59.872 1.00 98.56 377 VAL A CA 1
ATOM 2905 C C . VAL A 1 377 ? -19.892 -1.320 60.145 1.00 98.56 377 VAL A C 1
ATOM 2907 O O . VAL A 1 377 ? -20.360 -1.289 61.281 1.00 98.56 377 VAL A O 1
ATOM 2910 N N . VAL A 1 378 ? -20.496 -0.705 59.124 1.00 98.44 378 VAL A N 1
ATOM 2911 C CA . VAL A 1 378 ? -21.735 0.081 59.281 1.00 98.44 378 VAL A CA 1
ATOM 2912 C C . VAL A 1 378 ? -22.885 -0.790 59.791 1.00 98.44 378 VAL A C 1
ATOM 2914 O O . VAL A 1 378 ? -23.618 -0.374 60.691 1.00 98.44 378 VAL A O 1
ATOM 2917 N N . VAL A 1 379 ? -23.042 -2.001 59.250 1.00 98.50 379 VAL A N 1
ATOM 2918 C CA . VAL A 1 379 ? -24.064 -2.955 59.705 1.00 98.50 379 VAL A CA 1
ATOM 2919 C C . VAL A 1 379 ? -23.803 -3.368 61.153 1.00 98.50 379 VAL A C 1
ATOM 2921 O O . VAL A 1 379 ? -24.725 -3.308 61.964 1.00 98.50 379 VAL A O 1
ATOM 2924 N N . ALA A 1 380 ? -22.560 -3.708 61.505 1.00 97.88 380 ALA A N 1
ATOM 2925 C CA . ALA A 1 380 ? -22.190 -4.073 62.870 1.00 97.88 380 ALA A CA 1
ATOM 2926 C C . ALA A 1 380 ? -22.499 -2.943 63.866 1.00 97.88 380 ALA A C 1
ATOM 2928 O O . ALA A 1 380 ? -23.137 -3.186 64.889 1.00 97.88 380 ALA A O 1
ATOM 2929 N N . VAL A 1 381 ? -22.138 -1.696 63.538 1.00 98.31 381 VAL A N 1
ATOM 2930 C CA . VAL A 1 381 ? -22.446 -0.522 64.372 1.00 98.31 381 VAL A CA 1
ATOM 2931 C C . VAL A 1 381 ? -23.956 -0.347 64.542 1.00 98.31 381 VAL A C 1
ATOM 2933 O O . VAL A 1 381 ? -24.418 -0.146 65.663 1.00 98.31 381 VAL A O 1
ATOM 2936 N N . ARG A 1 382 ? -24.751 -0.475 63.469 1.00 97.81 382 ARG A N 1
ATOM 2937 C CA . ARG A 1 382 ? -26.221 -0.394 63.561 1.00 97.81 382 ARG A CA 1
ATOM 2938 C C . ARG A 1 382 ? -26.801 -1.471 64.474 1.00 97.81 382 ARG A C 1
ATOM 2940 O O . ARG A 1 382 ? -27.661 -1.156 65.290 1.00 97.81 382 ARG A O 1
ATOM 2947 N N . VAL A 1 383 ? -26.322 -2.712 64.366 1.00 98.19 383 VAL A N 1
ATOM 2948 C CA . VAL A 1 383 ? -26.758 -3.816 65.236 1.00 98.19 383 VAL A CA 1
ATOM 2949 C C . VAL A 1 383 ? -26.431 -3.509 66.696 1.00 98.19 383 VAL A C 1
ATOM 2951 O O . VAL A 1 383 ? -27.314 -3.622 67.542 1.00 98.19 383 VAL A O 1
ATOM 2954 N N . VAL A 1 384 ? -25.209 -3.052 66.992 1.00 98.25 384 VAL A N 1
ATOM 2955 C CA . VAL A 1 384 ? -24.807 -2.669 68.356 1.00 98.25 384 VAL A CA 1
ATOM 2956 C C . VAL A 1 384 ? -25.708 -1.562 68.905 1.00 98.25 384 VAL A C 1
ATOM 2958 O O . VAL A 1 384 ? -26.203 -1.688 70.021 1.00 98.25 384 VAL A O 1
ATOM 2961 N N . VAL A 1 385 ? -25.984 -0.513 68.122 1.00 98.25 385 VAL A N 1
ATOM 2962 C CA . VAL A 1 385 ? -26.881 0.580 68.538 1.00 98.25 385 VAL A CA 1
ATOM 2963 C C . VAL A 1 385 ? -28.283 0.055 68.854 1.00 98.25 385 VAL A C 1
ATOM 2965 O O . VAL A 1 385 ? -28.827 0.389 69.904 1.00 98.25 385 VAL A O 1
ATOM 2968 N N . VAL A 1 386 ? -28.856 -0.796 67.996 1.00 98.19 386 VAL A N 1
ATOM 2969 C CA . VAL A 1 386 ? -30.182 -1.395 68.233 1.00 98.19 386 VAL A CA 1
ATOM 2970 C C . VAL A 1 386 ? -30.187 -2.223 69.517 1.00 98.19 386 VAL A C 1
ATOM 2972 O O . VAL A 1 386 ? -31.085 -2.054 70.339 1.00 98.19 386 VAL A O 1
ATOM 2975 N N . VAL A 1 387 ? -29.175 -3.069 69.730 1.00 98.06 387 VAL A N 1
ATOM 2976 C CA . VAL A 1 387 ? -29.053 -3.883 70.950 1.00 98.06 387 VAL A CA 1
ATOM 2977 C C . VAL A 1 387 ? -28.971 -2.995 72.192 1.00 98.06 387 VAL A C 1
ATOM 2979 O O . VAL A 1 387 ? -29.704 -3.229 73.150 1.00 98.06 387 VAL A O 1
ATOM 2982 N N . VAL A 1 388 ? -28.143 -1.945 72.171 1.00 98.12 388 VAL A N 1
ATOM 2983 C CA . VAL A 1 388 ? -28.019 -0.996 73.290 1.00 98.12 388 VAL A CA 1
ATOM 2984 C C . VAL A 1 388 ? -29.354 -0.309 73.578 1.00 98.12 388 VAL A C 1
ATOM 2986 O O . VAL A 1 388 ? -29.771 -0.263 74.733 1.00 98.12 388 VAL A O 1
ATOM 2989 N N . VAL A 1 389 ? -30.062 0.173 72.550 1.00 98.12 389 VAL A N 1
ATOM 2990 C CA . VAL A 1 389 ? -31.381 0.807 72.714 1.00 98.12 389 VAL A CA 1
ATOM 2991 C C . VAL A 1 389 ? -32.385 -0.166 73.332 1.00 98.12 389 VAL A C 1
ATOM 2993 O O . VAL A 1 389 ? -33.073 0.201 74.282 1.00 98.12 389 VAL A O 1
ATOM 2996 N N . VAL A 1 390 ? -32.444 -1.412 72.852 1.00 98.12 390 VAL A N 1
ATOM 2997 C CA . VAL A 1 390 ? -33.337 -2.443 73.404 1.00 98.12 390 VAL A CA 1
ATOM 2998 C C . VAL A 1 390 ? -33.020 -2.711 74.876 1.00 98.12 390 VAL A C 1
ATOM 3000 O O . VAL A 1 390 ? -33.933 -2.717 75.698 1.00 98.12 390 VAL A O 1
ATOM 3003 N N . VAL A 1 391 ? -31.740 -2.872 75.231 1.00 98.12 391 VAL A N 1
ATOM 3004 C CA . VAL A 1 391 ? -31.314 -3.079 76.625 1.00 98.12 391 VAL A CA 1
ATOM 3005 C C . VAL A 1 391 ? -31.731 -1.899 77.505 1.00 98.12 391 VAL A C 1
ATOM 3007 O O . VAL A 1 391 ? -32.316 -2.112 78.565 1.00 98.12 391 VAL A O 1
ATOM 3010 N N . VAL A 1 392 ? -31.497 -0.661 77.058 1.00 98.06 392 VAL A N 1
ATOM 3011 C CA . VAL A 1 392 ? -31.899 0.547 77.797 1.00 98.06 392 VAL A CA 1
ATOM 3012 C C . VAL A 1 392 ? -33.413 0.584 78.007 1.00 98.06 392 VAL A C 1
ATOM 3014 O O . VAL A 1 392 ? -33.857 0.811 79.130 1.00 98.06 392 VAL A O 1
ATOM 3017 N N . VAL A 1 393 ? -34.213 0.310 76.971 1.00 98.00 393 VAL A N 1
ATOM 3018 C CA . VAL A 1 393 ? -35.681 0.271 77.081 1.00 98.00 393 VAL A CA 1
ATOM 3019 C C . VAL A 1 393 ? -36.128 -0.783 78.094 1.00 98.00 393 VAL A C 1
ATOM 3021 O O . VAL A 1 393 ? -36.953 -0.479 78.953 1.00 98.00 393 VAL A O 1
ATOM 3024 N N . VAL A 1 394 ? -35.566 -1.995 78.048 1.00 97.81 394 VAL A N 1
ATOM 3025 C CA . VAL A 1 394 ? -35.894 -3.070 79.002 1.00 97.81 394 VAL A CA 1
ATOM 3026 C C . VAL A 1 394 ? -35.562 -2.657 80.438 1.00 97.81 394 VAL A C 1
ATOM 3028 O O . VAL A 1 394 ? -36.392 -2.838 81.329 1.00 97.81 394 VAL A O 1
ATOM 3031 N N . VAL A 1 395 ? -34.389 -2.058 80.667 1.00 98.00 395 VAL A N 1
ATOM 3032 C CA . VAL A 1 395 ? -33.978 -1.569 81.994 1.00 98.00 395 VAL A CA 1
ATOM 3033 C C . VAL A 1 395 ? -34.922 -0.475 82.491 1.00 98.00 395 VAL A C 1
ATOM 3035 O O . VAL A 1 395 ? -35.387 -0.544 83.626 1.00 98.00 395 VAL A O 1
ATOM 3038 N N . VAL A 1 396 ? -35.260 0.505 81.647 1.00 98.00 396 VAL A N 1
ATOM 3039 C CA . VAL A 1 396 ? -36.202 1.578 82.002 1.00 98.00 396 VAL A CA 1
ATOM 3040 C C . VAL A 1 396 ? -37.571 1.001 82.359 1.00 98.00 396 VAL A C 1
ATOM 3042 O O . VAL A 1 396 ? -38.125 1.362 83.395 1.00 98.00 396 VAL A O 1
ATOM 3045 N N . MET A 1 397 ? -38.099 0.068 81.562 1.00 97.12 397 MET A N 1
ATOM 3046 C CA . MET A 1 397 ? -39.384 -0.582 81.844 1.00 97.12 397 MET A CA 1
ATOM 3047 C C . MET A 1 397 ? -39.357 -1.360 83.165 1.00 97.12 397 MET A C 1
ATOM 3049 O O . MET A 1 397 ? -40.314 -1.286 83.934 1.00 97.12 397 MET A O 1
ATOM 3053 N N . ALA A 1 398 ? -38.257 -2.058 83.468 1.00 97.06 398 ALA A N 1
ATOM 3054 C CA . ALA A 1 398 ? -38.086 -2.747 84.744 1.00 97.06 398 ALA A CA 1
ATOM 3055 C C . ALA A 1 398 ? -38.086 -1.764 85.929 1.00 97.06 398 ALA A C 1
ATOM 3057 O O . ALA A 1 398 ? -38.776 -2.000 86.919 1.00 97.06 398 ALA A O 1
ATOM 3058 N N . VAL A 1 399 ? -37.378 -0.635 85.812 1.00 97.50 399 VAL A N 1
ATOM 3059 C CA . VAL A 1 399 ? -37.373 0.423 86.838 1.00 97.50 399 VAL A CA 1
ATOM 3060 C C . VAL A 1 399 ? -38.771 1.010 87.027 1.00 97.50 399 VAL A C 1
ATOM 3062 O O . VAL A 1 399 ? -39.230 1.126 88.161 1.00 97.50 399 VAL A O 1
ATOM 3065 N N . VAL A 1 400 ? -39.477 1.330 85.937 1.00 97.62 400 VAL A N 1
ATOM 3066 C CA . VAL A 1 400 ? -40.859 1.836 85.990 1.00 97.62 400 VAL A CA 1
ATOM 3067 C C . VAL A 1 400 ? -41.772 0.838 86.702 1.00 97.62 400 VAL A C 1
ATOM 3069 O O . VAL A 1 400 ? -42.522 1.237 87.589 1.00 97.62 400 VAL A O 1
ATOM 3072 N N . MET A 1 401 ? -41.674 -0.456 86.383 1.00 96.56 401 MET A N 1
ATOM 3073 C CA . MET A 1 401 ? -42.447 -1.501 87.062 1.00 96.56 401 MET A CA 1
ATOM 3074 C C . MET A 1 401 ? -42.160 -1.548 88.566 1.00 96.56 401 MET A C 1
ATOM 3076 O O . MET A 1 401 ? -43.098 -1.591 89.358 1.00 96.56 401 MET A O 1
ATOM 3080 N N . VAL A 1 402 ? -40.889 -1.480 88.977 1.00 97.19 402 VAL A N 1
ATOM 3081 C CA . VAL A 1 402 ? -40.516 -1.432 90.402 1.00 97.19 402 VAL A CA 1
ATOM 3082 C C . VAL A 1 402 ? -41.116 -0.203 91.084 1.00 97.19 402 VAL A C 1
ATOM 3084 O O . VAL A 1 402 ? -41.710 -0.331 92.152 1.00 97.19 402 VAL A O 1
ATOM 3087 N N . VAL A 1 403 ? -41.023 0.975 90.461 1.00 97.06 403 VAL A N 1
ATOM 3088 C CA . VAL A 1 403 ? -41.606 2.216 90.995 1.00 97.06 403 VAL A CA 1
ATOM 3089 C C . VAL A 1 403 ? -43.122 2.087 91.155 1.00 97.06 403 VAL A C 1
ATOM 3091 O O . VAL A 1 403 ? -43.650 2.432 92.209 1.00 97.06 403 VAL A O 1
ATOM 3094 N N . VAL A 1 404 ? -43.822 1.541 90.157 1.00 96.94 404 VAL A N 1
ATOM 3095 C CA . VAL A 1 404 ? -45.272 1.296 90.229 1.00 96.94 404 VAL A CA 1
ATOM 3096 C C . VAL A 1 404 ? -45.609 0.357 91.386 1.00 96.94 404 VAL A C 1
ATOM 3098 O O . VAL A 1 404 ? -46.501 0.667 92.172 1.00 96.94 404 VAL A O 1
ATOM 3101 N N . VAL A 1 405 ? -44.877 -0.750 91.542 1.00 96.56 405 VAL A N 1
ATOM 3102 C CA . VAL A 1 405 ? -45.072 -1.691 92.658 1.00 96.56 405 VAL A CA 1
ATOM 3103 C C . VAL A 1 405 ? -44.875 -0.995 94.008 1.00 96.56 405 VAL A C 1
ATOM 3105 O O . VAL A 1 405 ? -45.711 -1.148 94.896 1.00 96.56 405 VAL A O 1
ATOM 3108 N N . VAL A 1 406 ? -43.823 -0.185 94.159 1.00 96.31 406 VAL A N 1
ATOM 3109 C CA . VAL A 1 406 ? -43.564 0.584 95.389 1.00 96.31 406 VAL A CA 1
ATOM 3110 C C . VAL A 1 406 ? -44.700 1.567 95.682 1.00 96.31 406 VAL A C 1
ATOM 3112 O O . VAL A 1 406 ? -45.162 1.632 96.820 1.00 96.31 406 VAL A O 1
ATOM 3115 N N . ILE A 1 407 ? -45.189 2.294 94.671 1.00 95.88 407 ILE A N 1
ATOM 3116 C CA . ILE A 1 407 ? -46.326 3.216 94.816 1.00 95.88 407 ILE A CA 1
ATOM 3117 C C . ILE A 1 407 ? -47.579 2.456 95.263 1.00 95.88 407 ILE A C 1
ATOM 3119 O O . ILE A 1 407 ? -48.244 2.885 96.203 1.00 95.88 407 ILE A O 1
ATOM 3123 N N . VAL A 1 408 ? -47.890 1.314 94.640 1.00 95.75 408 VAL A N 1
ATOM 3124 C CA . VAL A 1 408 ? -49.048 0.484 95.014 1.00 95.75 408 VAL A CA 1
ATOM 3125 C C . VAL A 1 408 ? -48.938 0.013 96.466 1.00 95.75 408 VAL A C 1
ATOM 3127 O O . VAL A 1 408 ? -49.902 0.142 97.218 1.00 95.75 408 VAL A O 1
ATOM 3130 N N . ILE A 1 409 ? -47.766 -0.475 96.888 1.00 94.75 409 ILE A N 1
ATOM 3131 C CA . ILE A 1 409 ? -47.521 -0.892 98.278 1.00 94.75 409 ILE A CA 1
ATOM 3132 C C . ILE A 1 409 ? -47.706 0.288 99.242 1.00 94.75 409 ILE A C 1
ATOM 3134 O O . ILE A 1 409 ? -48.363 0.137 100.272 1.00 94.75 409 ILE A O 1
ATOM 3138 N N . ALA A 1 410 ? -47.170 1.465 98.909 1.00 94.06 410 ALA A N 1
ATOM 3139 C CA . ALA A 1 410 ? -47.308 2.665 99.731 1.00 94.06 410 ALA A CA 1
ATOM 3140 C C . ALA A 1 410 ? -48.776 3.103 99.871 1.00 94.06 410 ALA A C 1
ATOM 3142 O O . ALA A 1 410 ? -49.229 3.387 100.979 1.00 94.06 410 ALA A O 1
ATOM 3143 N N . VAL A 1 411 ? -49.545 3.099 98.776 1.00 94.56 411 VAL A N 1
ATOM 3144 C CA . VAL A 1 411 ? -50.987 3.399 98.800 1.00 94.56 411 VAL A CA 1
ATOM 3145 C C . VAL A 1 411 ? -51.738 2.389 99.668 1.00 94.56 411 VAL A C 1
ATOM 3147 O O . VAL A 1 411 ? -52.532 2.790 100.517 1.00 94.56 411 VAL A O 1
ATOM 3150 N N . MET A 1 412 ? -51.455 1.091 99.519 1.00 92.31 412 MET A N 1
ATOM 3151 C CA . MET A 1 412 ? -52.070 0.044 100.343 1.00 92.31 412 MET A CA 1
ATOM 3152 C C . MET A 1 412 ? -51.763 0.233 101.835 1.00 92.31 412 MET A C 1
ATOM 3154 O O . MET A 1 412 ? -52.670 0.140 102.657 1.00 92.31 412 MET A O 1
ATOM 3158 N N . MET A 1 413 ? -50.518 0.564 102.193 1.00 91.56 413 MET A N 1
ATOM 3159 C CA . MET A 1 413 ? -50.129 0.884 103.574 1.00 91.56 413 MET A CA 1
ATOM 3160 C C . MET A 1 413 ? -50.936 2.060 104.138 1.00 91.56 413 MET A C 1
ATOM 3162 O O . MET A 1 413 ? -51.455 1.964 105.248 1.00 91.56 413 MET A O 1
ATOM 3166 N N . VAL A 1 414 ? -51.093 3.148 103.373 1.00 92.19 414 VAL A N 1
ATOM 3167 C CA . VAL A 1 414 ? -51.897 4.312 103.789 1.00 92.19 414 VAL A CA 1
ATOM 3168 C C . VAL A 1 414 ? -53.353 3.917 104.034 1.00 92.19 414 VAL A C 1
ATOM 3170 O O . VAL A 1 414 ? -53.927 4.318 105.045 1.00 92.19 414 VAL A O 1
ATOM 3173 N N . VAL A 1 415 ? -53.939 3.097 103.157 1.00 90.75 415 VAL A N 1
ATOM 3174 C CA . VAL A 1 415 ? -55.310 2.585 103.325 1.00 90.75 415 VAL A CA 1
ATOM 3175 C C . VAL A 1 415 ? -55.434 1.744 104.598 1.00 90.75 415 VAL A C 1
ATOM 3177 O O . VAL A 1 415 ? -56.381 1.936 105.358 1.00 90.75 415 VAL A O 1
ATOM 3180 N N . VAL A 1 416 ? -54.472 0.857 104.871 1.00 90.88 416 VAL A N 1
ATOM 3181 C CA . VAL A 1 416 ? -54.455 0.030 106.091 1.00 90.88 416 VAL A CA 1
ATOM 3182 C C . VAL A 1 416 ? -54.334 0.894 107.348 1.00 90.88 416 VAL A C 1
ATOM 3184 O O . VAL A 1 416 ? -55.079 0.684 108.304 1.00 90.88 416 VAL A O 1
ATOM 3187 N N . VAL A 1 417 ? -53.445 1.891 107.350 1.00 90.94 417 VAL A N 1
ATOM 3188 C CA . VAL A 1 417 ? -53.290 2.827 108.475 1.00 90.94 417 VAL A CA 1
ATOM 3189 C C . VAL A 1 417 ? -54.572 3.635 108.690 1.00 90.94 417 VAL A C 1
ATOM 3191 O O . VAL A 1 417 ? -55.041 3.733 109.821 1.00 90.94 417 VAL A O 1
ATOM 3194 N N . ALA A 1 418 ? -55.179 4.163 107.623 1.00 85.62 418 ALA A N 1
ATOM 3195 C CA . ALA A 1 418 ? -56.440 4.897 107.701 1.00 85.62 418 ALA A CA 1
ATOM 3196 C C . ALA A 1 418 ? -57.585 4.022 108.240 1.00 85.62 418 ALA A C 1
ATOM 3198 O O . ALA A 1 418 ? -58.338 4.466 109.107 1.00 85.62 418 ALA A O 1
ATOM 3199 N N . ALA A 1 419 ? -57.679 2.767 107.788 1.00 84.12 419 ALA A N 1
ATOM 3200 C CA . ALA A 1 419 ? -58.637 1.797 108.310 1.00 84.12 419 ALA A CA 1
ATOM 3201 C C . ALA A 1 419 ? -58.393 1.504 109.801 1.00 84.12 419 ALA A C 1
ATOM 3203 O O . ALA A 1 419 ? -59.339 1.498 110.584 1.00 84.12 419 ALA A O 1
ATOM 3204 N N . GLY A 1 420 ? -57.134 1.334 110.217 1.00 81.31 420 GLY A N 1
ATOM 3205 C CA . GLY A 1 420 ? -56.763 1.149 111.622 1.00 81.31 420 GLY A CA 1
ATOM 3206 C C . GLY A 1 420 ? -57.151 2.338 112.505 1.00 81.31 420 GLY A C 1
ATOM 3207 O O . GLY A 1 420 ? -57.751 2.148 113.560 1.00 81.31 420 GLY A O 1
ATOM 3208 N N . ILE A 1 421 ? -56.884 3.569 112.053 1.00 82.12 421 ILE A N 1
ATOM 3209 C CA . ILE A 1 421 ? -57.291 4.796 112.757 1.00 82.12 421 ILE A CA 1
ATOM 3210 C C . ILE A 1 421 ? -58.820 4.877 112.866 1.00 82.12 421 ILE A C 1
ATOM 3212 O O . ILE A 1 421 ? -59.331 5.195 113.938 1.00 82.12 421 ILE A O 1
ATOM 3216 N N . ALA A 1 422 ? -59.555 4.556 111.796 1.00 79.31 422 ALA A N 1
ATOM 3217 C CA . ALA A 1 422 ? -61.019 4.556 111.804 1.00 79.31 422 ALA A CA 1
ATOM 3218 C C . ALA A 1 422 ? -61.599 3.544 112.808 1.00 79.31 422 ALA A C 1
ATOM 3220 O O . ALA A 1 422 ? -62.548 3.866 113.521 1.00 79.31 422 ALA A O 1
ATOM 3221 N N . VAL A 1 423 ? -61.003 2.350 112.916 1.00 80.12 423 VAL A N 1
ATOM 3222 C CA . VAL A 1 423 ? -61.395 1.334 113.907 1.00 80.12 423 VAL A CA 1
ATOM 3223 C C . VAL A 1 423 ? -61.124 1.817 115.334 1.00 80.12 423 VAL A C 1
ATOM 3225 O O . VAL A 1 423 ? -62.003 1.707 116.183 1.00 80.12 423 VAL A O 1
ATOM 3228 N N . VAL A 1 424 ? -59.951 2.398 115.608 1.00 75.94 424 VAL A N 1
ATOM 3229 C CA . VAL A 1 424 ? -59.627 2.950 116.939 1.00 75.94 424 VAL A CA 1
ATOM 3230 C C . VAL A 1 424 ? -60.567 4.102 117.309 1.00 75.94 424 VAL A C 1
ATOM 3232 O O . VAL A 1 424 ? -61.049 4.164 118.438 1.00 75.94 424 VAL A O 1
ATOM 3235 N N . ALA A 1 425 ? -60.873 4.991 116.359 1.00 74.00 425 ALA A N 1
ATOM 3236 C CA . ALA A 1 425 ? -61.835 6.071 116.562 1.00 74.00 425 ALA A CA 1
ATOM 3237 C C . ALA A 1 425 ? -63.246 5.536 116.862 1.00 74.00 425 ALA A C 1
ATOM 3239 O O . ALA A 1 425 ? -63.915 6.064 117.743 1.00 74.00 425 ALA A O 1
ATOM 3240 N N . PHE A 1 426 ? -63.677 4.471 116.179 1.00 74.19 426 PHE A N 1
ATOM 3241 C CA . PHE A 1 426 ? -64.963 3.814 116.427 1.00 74.19 426 PHE A CA 1
ATOM 3242 C C . PHE A 1 426 ? -65.028 3.161 117.816 1.00 74.19 426 PHE A C 1
ATOM 3244 O O . PHE A 1 426 ? -66.029 3.307 118.509 1.00 74.19 426 PHE A O 1
ATOM 3251 N N . VAL A 1 427 ? -63.950 2.499 118.250 1.00 73.00 427 VAL A N 1
ATOM 3252 C CA . VAL A 1 427 ? -63.863 1.877 119.582 1.00 73.00 427 VAL A CA 1
ATOM 3253 C C . VAL A 1 427 ? -63.881 2.915 120.710 1.00 73.00 427 VAL A C 1
ATOM 3255 O O . VAL A 1 427 ? -64.460 2.635 121.745 1.00 73.00 427 VAL A O 1
ATOM 3258 N N . ASN A 1 428 ? -63.313 4.111 120.519 1.00 69.31 428 ASN A N 1
ATOM 3259 C CA . ASN A 1 428 ? -63.330 5.182 121.532 1.00 69.31 428 ASN A CA 1
ATOM 3260 C C . ASN A 1 428 ? -64.670 5.949 121.635 1.00 69.31 428 ASN A C 1
ATOM 3262 O O . ASN A 1 428 ? -64.819 6.771 122.538 1.00 69.31 428 ASN A O 1
ATOM 3266 N N . ILE A 1 429 ? -65.607 5.754 120.698 1.00 66.88 429 ILE A N 1
ATOM 3267 C CA . ILE A 1 429 ? -66.945 6.387 120.701 1.00 66.88 429 ILE A CA 1
ATOM 3268 C C . ILE A 1 429 ? -67.990 5.503 121.417 1.00 66.88 429 ILE A C 1
ATOM 3270 O O . ILE A 1 429 ? -69.052 6.001 121.797 1.00 66.88 429 ILE A O 1
ATOM 3274 N N . ILE A 1 430 ? -67.685 4.216 121.605 1.00 55.84 430 ILE A N 1
ATOM 3275 C CA . ILE A 1 430 ? -68.466 3.226 122.367 1.00 55.84 430 ILE A CA 1
ATOM 3276 C C . ILE A 1 430 ? -67.932 3.184 123.798 1.00 55.84 430 ILE A C 1
ATOM 3278 O O . ILE A 1 430 ? -68.769 3.091 124.724 1.00 55.84 430 ILE A O 1
#